Protein AF-A0AAV9X6D1-F1 (afdb_monomer)

Mean predicted aligned error: 13.92 Å

Secondary structure (DSSP, 8-state):
----------GGGGS-HHHHHHHHHHHHHHSS---SSHHHHHHHHHHH-GGGHHHHHHHHHTT-GGG-TT--S----SEEEEEEEEEEEP-SS-TTTSPPEEEEEEEEEE-SHHHHHHHHH---TTTEEEEEEEEEE-SS--HHHHHHHHHHTT--HHHHHHHHHSS--S---TT-HHHHHHHHHS-S--GGGTTTSPEEEEE--SSSPPEEEEEE---STTS-EEEEEEEE-------HHHHHHHHHS-SS---HHHHTSSPPPSSHHHHHHHHHHT--HHHHHHHHH-THHHHHHHHHHHHHHHHHHHHHHHHHHHHHHHS-SS-S--GGGT-GGG-HHHHHHHHHHHHHHHHHHHHHHHSTTSS-TTSTTHHHHHHHHHHHHHHHHHHHHHHHHHHHHHHHHHHHHHHHHHHHHHHHHHHHHHHHHHHHHHHHHHHHHHHHHHHHHS--GGGGSTTS--HHHHHHHHHHHHHHHHHHHHHHHHHHHHHHHHHHHHHHHHHHSS-S---------GGGTGGGSS----

Organism: NCBI:txid2528407

pLDDT: mean 72.95, std 16.97, range [26.52, 96.19]

Sequence (530 aa):
MQRFLGTERPVKDKYPDSVVNSCAAFDNLADDSPYKSYDEYLCTANKVFPDVEWVRLKIQRFDRPDTHPALTKPFHKYAEVYCIDIEQTDPATDPASQPPQYVTAALPPVTSPKQVERLLQDVDLPATKMRVIIFHHARYFDHELLTNIVHFYDVNPRFIRDHFSQSSKESFPRKDPLLGTFYEKYPKYLPSESSFSPIQLKIPHPKTTPKRTTLIIPNTKLGLKTVLVFVWQVEEQFHMSTINRDLMYPTQRVPRDRMASIKQPQNIMETCLFRLASLTSDELEACISHPILIAHSFIRNYFLKMSNTIDQLDTDVDMYGVMTTNDKNDTWSRSRDRLPFLAFQALNSALSSSVQSIRDHFSAPWVDCNGPHTDVVNFAVEQITKDAQRVQDMMAEVRTKISEFSTYKASQESIREARKSVAQAEGVTHLTRLALVYIPLTYATSLFGINIKEWQDDNVPSGKWFLLASVLCTLFTIGVAVGMVKYRQLKGLTMGFTAWVALAGISLTFNPFKGSDWKKYWHKLRGKRF

Foldseek 3Di:
DPPPDDDDDPLVVPDDPVVVVLVVVLCVLVVDPPDPFVLSSLVVNCVVPVLSVVLSCVLPVVVCPPPCPVPPDPPQPFKKKWKKFWFFDDPPPDPVPDDTFTAIDTDDIDRDLVVLLCVLVPDPLVGGQEMEMEIEGELDDDSSNVRSVCVSLVPDSVQVCVQNVQQPPDDPPPPPPVVVVSVVPDDDDDLSCLQQAWQWAWAPDLPHGTWIWTWGFRDDPSPHGYIYIYTYDHDDFPPVVLLVVCVVVVPDDDPPVVPPPDDRDRDPVSVLSVVLNRDGRVLSVLCSQFVCSSVLSVLLSSLVVLLVLLVVLLVVLVVVLPPPPDDDPPVVVVDPSPPSVVVLVSSVVSLVVNVSSLVSCVPPDRQPCPIPPVVVVVVSSVVSVVSSVVSVVSSVVSVVSVVVSVVVVVVVVVVVVVVVVVVVVVVVVVVVVVCLLVVLVVVLVVVVVDPDVVQPDPPDPPCVVVVVVSVVVSVVSVVVVVVVVVVVVVVVVVVVVVVVCVVVDDDDDDDDDDDDDPVVPPVPPPDDDD

Structure (mmCIF, N/CA/C/O backbone):
data_AF-A0AAV9X6D1-F1
#
_entry.id   AF-A0AAV9X6D1-F1
#
loop_
_atom_site.group_PDB
_atom_site.id
_atom_site.type_symbol
_atom_site.label_atom_id
_atom_site.label_alt_id
_atom_site.label_comp_id
_atom_site.label_asym_id
_atom_site.label_entity_id
_atom_site.label_seq_id
_atom_site.pdbx_PDB_ins_code
_atom_site.Cartn_x
_atom_site.Cartn_y
_atom_site.Cartn_z
_atom_site.occupancy
_atom_site.B_iso_or_equiv
_atom_site.auth_seq_id
_atom_site.auth_comp_id
_atom_site.auth_asym_id
_atom_site.auth_atom_id
_atom_site.pdbx_PDB_model_num
ATOM 1 N N . MET A 1 1 ? -4.866 29.976 7.800 1.00 38.50 1 MET A N 1
ATOM 2 C CA . MET A 1 1 ? -5.665 28.739 7.938 1.00 38.50 1 MET A CA 1
ATOM 3 C C . MET A 1 1 ? -6.954 29.074 8.704 1.00 38.50 1 MET A C 1
ATOM 5 O O . MET A 1 1 ? -7.119 28.647 9.830 1.00 38.50 1 MET A O 1
ATOM 9 N N . GLN A 1 2 ? -7.810 29.954 8.151 1.00 26.52 2 GLN A N 1
ATOM 10 C CA . GLN A 1 2 ? -8.915 30.589 8.909 1.00 26.52 2 GLN A CA 1
ATOM 11 C C . GLN A 1 2 ? -10.135 30.980 8.035 1.00 26.52 2 GLN A C 1
ATOM 13 O O . GLN A 1 2 ? -10.828 31.954 8.301 1.00 26.52 2 GLN A O 1
ATOM 18 N N . ARG A 1 3 ? -10.408 30.237 6.954 1.00 30.00 3 ARG A N 1
ATOM 19 C CA . ARG A 1 3 ? -11.594 30.437 6.094 1.00 30.00 3 ARG A CA 1
ATOM 20 C C . ARG A 1 3 ? -12.205 29.093 5.695 1.00 30.00 3 ARG A C 1
ATOM 22 O O . ARG A 1 3 ? -12.078 28.688 4.552 1.00 30.00 3 ARG A O 1
ATOM 29 N N . PHE A 1 4 ? -12.831 28.400 6.639 1.00 35.78 4 PHE A N 1
ATOM 30 C CA . PHE A 1 4 ? -13.756 27.291 6.365 1.00 35.78 4 PHE A CA 1
ATOM 31 C C . PHE A 1 4 ? -14.733 27.157 7.543 1.00 35.78 4 PHE A C 1
ATOM 33 O O . PHE A 1 4 ? -14.691 26.201 8.300 1.00 35.78 4 PHE A O 1
ATOM 40 N N . LEU A 1 5 ? -15.594 28.157 7.726 1.00 37.03 5 LEU A N 1
ATOM 41 C CA . LEU A 1 5 ? -16.804 28.038 8.542 1.00 37.03 5 LEU A CA 1
ATOM 42 C C . LEU A 1 5 ? -17.959 28.546 7.680 1.00 37.03 5 LEU A C 1
ATOM 44 O O . LEU A 1 5 ? -18.341 29.711 7.728 1.00 37.03 5 LEU A O 1
ATOM 48 N N . GLY A 1 6 ? -18.406 27.676 6.776 1.00 35.03 6 GLY A N 1
ATOM 49 C CA . GLY A 1 6 ? -19.648 27.835 6.033 1.00 35.03 6 GLY A CA 1
ATOM 50 C C . GLY A 1 6 ? -20.728 27.022 6.732 1.00 35.03 6 GLY A C 1
ATOM 51 O O . GLY A 1 6 ? -20.484 25.879 7.105 1.00 35.03 6 GLY A O 1
ATOM 52 N N . THR A 1 7 ? -21.890 27.639 6.911 1.00 37.00 7 THR A N 1
ATOM 53 C CA . THR A 1 7 ? -23.119 27.057 7.453 1.00 37.00 7 THR A CA 1
ATOM 54 C C . THR A 1 7 ? -23.380 25.650 6.906 1.00 37.00 7 THR A C 1
ATOM 56 O O . THR A 1 7 ? -23.425 25.436 5.691 1.00 37.00 7 THR A O 1
ATOM 59 N N . GLU A 1 8 ? -23.523 24.676 7.806 1.00 36.03 8 GLU A N 1
ATOM 60 C CA . GLU A 1 8 ? -23.809 23.285 7.460 1.00 36.03 8 GLU A CA 1
ATOM 61 C C . GLU A 1 8 ? -25.164 23.193 6.746 1.00 36.03 8 GLU A C 1
ATOM 63 O O . GLU A 1 8 ? -26.224 23.369 7.342 1.00 36.03 8 GLU A O 1
ATOM 68 N N . ARG A 1 9 ? -25.135 22.937 5.434 1.00 36.22 9 ARG A N 1
ATOM 69 C CA . ARG A 1 9 ? -26.311 22.433 4.716 1.00 36.22 9 ARG A CA 1
ATOM 70 C C . ARG A 1 9 ? -26.563 20.981 5.135 1.00 36.22 9 ARG A C 1
ATOM 72 O O . ARG A 1 9 ? -25.584 20.259 5.350 1.00 36.22 9 ARG A O 1
ATOM 79 N N . PRO A 1 10 ? -27.830 20.538 5.211 1.00 46.56 10 PRO A N 1
ATOM 80 C CA . PRO A 1 10 ? -28.167 19.170 5.581 1.00 46.56 10 PRO A CA 1
ATOM 81 C C . PRO A 1 10 ? -27.436 18.164 4.684 1.00 46.56 10 PRO A C 1
ATOM 83 O O . PRO A 1 10 ? -27.362 18.321 3.466 1.00 46.56 10 PRO A O 1
ATOM 86 N N . VAL A 1 11 ? -26.907 17.117 5.321 1.00 49.41 11 VAL A N 1
ATOM 87 C CA . VAL A 1 11 ? -26.094 16.031 4.744 1.00 49.41 11 VAL A CA 1
ATOM 88 C C . VAL A 1 11 ? -26.692 15.470 3.441 1.00 49.41 11 VAL A C 1
ATOM 90 O O . VAL A 1 11 ? -25.937 15.114 2.543 1.00 49.41 11 VAL A O 1
ATOM 93 N N . LYS A 1 12 ? -28.025 15.485 3.282 1.00 45.72 12 LYS A N 1
ATOM 94 C CA . LYS A 1 12 ? -28.746 15.005 2.088 1.00 45.72 12 LYS A CA 1
ATOM 95 C C . LYS A 1 12 ? -28.329 15.654 0.762 1.00 45.72 12 LYS A C 1
ATOM 97 O O . LYS A 1 12 ? -28.342 14.962 -0.245 1.00 45.72 12 LYS A O 1
ATOM 102 N N . ASP A 1 13 ? -27.896 16.914 0.743 1.00 43.03 13 ASP A N 1
ATOM 103 C CA . ASP A 1 13 ? -27.598 17.608 -0.524 1.00 43.03 13 ASP A CA 1
ATOM 104 C C . ASP A 1 13 ? -26.191 17.309 -1.084 1.00 43.03 13 ASP A C 1
ATOM 106 O O . ASP A 1 13 ? -25.845 17.761 -2.177 1.00 43.03 13 ASP A O 1
ATOM 110 N N . LYS A 1 14 ? -25.338 16.592 -0.336 1.00 44.75 14 LYS A N 1
ATOM 111 C CA . LYS A 1 14 ? -23.933 16.336 -0.715 1.00 44.75 14 LYS A CA 1
ATOM 112 C C . LYS A 1 14 ? -23.693 14.986 -1.388 1.00 44.75 14 LYS A C 1
ATOM 114 O O . LYS A 1 14 ? -22.598 14.772 -1.910 1.00 44.75 14 LYS A O 1
ATOM 119 N N . TYR A 1 15 ? -24.677 14.093 -1.386 1.00 44.56 15 TYR A N 1
ATOM 120 C CA . TYR A 1 15 ? -24.498 12.703 -1.798 1.00 44.56 15 TYR A CA 1
ATOM 121 C C . TYR A 1 15 ? -25.452 12.344 -2.940 1.00 44.56 15 TYR A C 1
ATOM 123 O O . TYR A 1 15 ? -26.607 12.759 -2.908 1.00 44.56 15 TYR A O 1
ATOM 131 N N . PRO A 1 16 ? -25.012 11.569 -3.949 1.00 50.91 16 PRO A N 1
ATOM 132 C CA . PRO A 1 16 ? -25.928 11.007 -4.935 1.00 50.91 16 PRO A CA 1
ATOM 133 C C . PRO A 1 16 ? -26.986 10.146 -4.234 1.00 50.91 16 PRO A C 1
ATOM 135 O O . PRO A 1 16 ? -26.634 9.349 -3.361 1.00 50.91 16 PRO A O 1
ATOM 138 N N . ASP A 1 17 ? -28.253 10.237 -4.651 1.00 50.47 17 ASP A N 1
ATOM 139 C CA . ASP A 1 17 ? -29.360 9.474 -4.049 1.00 50.47 17 ASP A CA 1
ATOM 140 C C . ASP A 1 17 ? -29.071 7.966 -3.989 1.00 50.47 17 ASP A C 1
ATOM 142 O O . ASP A 1 17 ? -29.439 7.291 -3.034 1.00 50.47 17 ASP A O 1
ATOM 146 N N . SER A 1 18 ? -28.331 7.426 -4.963 1.00 46.72 18 SER A N 1
ATOM 147 C CA . SER A 1 18 ? -27.917 6.019 -4.982 1.00 46.72 18 SER A CA 1
ATOM 148 C C . SER A 1 18 ? -27.064 5.606 -3.777 1.00 46.72 18 SER A C 1
ATOM 150 O O . SER A 1 18 ? -27.146 4.461 -3.346 1.00 46.72 18 SER A O 1
ATOM 152 N N . VAL A 1 19 ? -26.250 6.520 -3.240 1.00 50.75 19 VAL A N 1
ATOM 153 C CA . VAL A 1 19 ? -25.364 6.272 -2.093 1.00 50.75 19 VAL A CA 1
ATOM 154 C C . VAL A 1 19 ? -26.160 6.307 -0.799 1.00 50.75 19 VAL A C 1
ATOM 156 O O . VAL A 1 19 ? -26.110 5.348 -0.031 1.00 50.75 19 VAL A O 1
ATOM 159 N N . VAL A 1 20 ? -26.954 7.366 -0.608 1.00 56.03 20 VAL A N 1
ATOM 160 C CA . VAL A 1 20 ? -27.841 7.520 0.555 1.00 56.03 20 VAL A CA 1
ATOM 161 C C . VAL A 1 20 ? -28.801 6.335 0.641 1.00 56.03 20 VAL A C 1
ATOM 163 O O . VAL A 1 20 ? -28.968 5.759 1.710 1.00 56.03 20 VAL A O 1
ATOM 166 N N . ASN A 1 21 ? -29.340 5.897 -0.500 1.00 59.53 21 ASN A N 1
ATOM 167 C CA . ASN A 1 21 ? -30.206 4.726 -0.576 1.00 59.53 21 ASN A CA 1
ATOM 168 C C . ASN A 1 21 ? -29.457 3.412 -0.316 1.00 59.53 21 ASN A C 1
ATOM 170 O O . ASN A 1 21 ? -30.069 2.476 0.182 1.00 59.53 21 ASN A O 1
ATOM 174 N N . SER A 1 22 ? -28.158 3.316 -0.626 1.00 54.53 22 SER A N 1
ATOM 175 C CA . SER A 1 22 ? -27.379 2.096 -0.374 1.00 54.53 22 SER A CA 1
ATOM 176 C C . SER A 1 22 ? -26.994 1.923 1.094 1.00 54.53 22 SER A C 1
ATOM 178 O O . SER A 1 22 ? -27.166 0.830 1.624 1.00 54.53 22 SER A O 1
ATOM 180 N N . CYS A 1 23 ? -26.544 2.990 1.765 1.00 57.06 23 CYS A N 1
ATOM 181 C CA . CYS A 1 23 ? -26.286 2.968 3.204 1.00 57.06 23 CYS A CA 1
ATOM 182 C C . CYS A 1 23 ? -27.591 2.757 3.966 1.00 57.06 23 CYS A C 1
ATOM 184 O O . CYS A 1 23 ? -27.677 1.803 4.721 1.00 57.06 23 CYS A O 1
ATOM 186 N N . ALA A 1 24 ? -28.644 3.518 3.645 1.00 62.75 24 ALA A N 1
ATOM 187 C CA . ALA A 1 24 ? -29.953 3.319 4.260 1.00 62.75 24 ALA A CA 1
ATOM 188 C C . ALA A 1 24 ? -30.511 1.908 4.008 1.00 62.75 24 ALA A C 1
ATOM 190 O O . ALA A 1 24 ? -31.162 1.348 4.877 1.00 62.75 24 ALA A O 1
ATOM 191 N N . ALA A 1 25 ? -30.259 1.297 2.843 1.00 63.97 25 ALA A N 1
ATOM 192 C CA . ALA A 1 25 ? -30.652 -0.089 2.598 1.00 63.97 25 ALA A CA 1
ATOM 193 C C . ALA A 1 25 ? -29.859 -1.086 3.455 1.00 63.97 25 ALA A C 1
ATOM 195 O O . ALA A 1 25 ? -30.455 -2.047 3.926 1.00 63.97 25 ALA A O 1
ATOM 196 N N . PHE A 1 26 ? -28.556 -0.873 3.672 1.00 64.94 26 PHE A N 1
ATOM 197 C CA . PHE A 1 26 ? -27.761 -1.693 4.594 1.00 64.94 26 PHE A CA 1
ATOM 198 C C . PHE A 1 26 ? -28.150 -1.471 6.060 1.00 64.94 26 PHE A C 1
ATOM 200 O O . PHE A 1 26 ? -28.237 -2.449 6.791 1.00 64.94 26 PHE A O 1
ATOM 207 N N . ASP A 1 27 ? -28.451 -0.238 6.459 1.00 65.44 27 ASP A N 1
ATOM 208 C CA . ASP A 1 27 ? -28.909 0.097 7.810 1.00 65.44 27 ASP A CA 1
ATOM 209 C C . ASP A 1 27 ? -30.291 -0.525 8.074 1.00 65.44 27 ASP A C 1
ATOM 211 O O . ASP A 1 27 ? -30.479 -1.213 9.069 1.00 65.44 27 ASP A O 1
ATOM 215 N N . ASN A 1 28 ? -31.220 -0.437 7.113 1.00 68.31 28 ASN A N 1
ATOM 216 C CA . ASN A 1 28 ? -32.514 -1.131 7.175 1.00 68.31 28 ASN A CA 1
ATOM 217 C C . ASN A 1 28 ? -32.374 -2.666 7.163 1.00 68.31 28 ASN A C 1
ATOM 219 O O . ASN A 1 28 ? -33.258 -3.368 7.645 1.00 68.31 28 ASN A O 1
ATOM 223 N N . LEU A 1 29 ? -31.298 -3.202 6.573 1.00 61.72 29 LEU A N 1
ATOM 224 C CA . LEU A 1 29 ? -30.957 -4.625 6.661 1.00 61.72 29 LEU A CA 1
ATOM 225 C C . LEU A 1 29 ? -30.335 -4.976 8.024 1.00 61.72 29 LEU A C 1
ATOM 227 O O . LEU A 1 29 ? -30.358 -6.145 8.376 1.00 61.72 29 LEU A O 1
ATOM 231 N N . ALA A 1 30 ? -29.761 -4.024 8.761 1.00 61.03 30 ALA A N 1
ATOM 232 C CA . ALA A 1 30 ? -29.018 -4.261 10.001 1.00 61.03 30 ALA A CA 1
ATOM 233 C C . ALA A 1 30 ? -29.836 -4.000 11.282 1.00 61.03 30 ALA A C 1
ATOM 235 O O . ALA A 1 30 ? -29.592 -4.661 12.297 1.00 61.03 30 ALA A O 1
ATOM 236 N N . ASP A 1 31 ? -30.787 -3.058 11.238 1.00 58.34 31 ASP A N 1
ATOM 237 C CA . ASP A 1 31 ? -31.560 -2.572 12.397 1.00 58.34 31 ASP A CA 1
ATOM 238 C C . ASP A 1 31 ? -32.518 -3.619 12.988 1.00 58.34 31 ASP A C 1
ATOM 240 O O . ASP A 1 31 ? -32.758 -3.635 14.194 1.00 58.34 31 ASP A O 1
ATOM 244 N N . ASP A 1 32 ? -32.977 -4.564 12.172 1.00 56.22 32 ASP A N 1
ATOM 245 C CA . ASP A 1 32 ? -33.586 -5.803 12.629 1.00 56.22 32 ASP A CA 1
ATOM 246 C C . ASP A 1 32 ? -32.605 -6.913 12.263 1.00 56.22 32 ASP A C 1
ATOM 248 O O . ASP A 1 32 ? -32.218 -7.026 11.106 1.00 56.22 32 ASP A O 1
ATOM 252 N N . SER A 1 33 ? -32.187 -7.757 13.204 1.00 51.97 33 SER A N 1
ATOM 253 C CA . SER A 1 33 ? -31.320 -8.908 12.913 1.00 51.97 33 SER A CA 1
ATOM 254 C C . SER A 1 33 ? -32.153 -10.198 12.777 1.00 51.97 33 SER A C 1
ATOM 256 O O . SER A 1 33 ? -32.077 -11.054 13.662 1.00 51.97 33 SER A O 1
ATOM 258 N N . PRO A 1 34 ? -32.961 -10.404 11.711 1.00 63.16 34 PRO A N 1
ATOM 259 C CA . PRO A 1 34 ? -33.673 -11.661 11.502 1.00 63.16 34 PRO A CA 1
ATOM 260 C C . PRO A 1 34 ? -32.755 -12.766 10.958 1.00 63.16 34 PRO A C 1
ATOM 262 O O . PRO A 1 34 ? -33.188 -13.913 10.859 1.00 63.16 34 PRO A O 1
ATOM 265 N N . TYR A 1 35 ? -31.514 -12.445 10.577 1.00 75.25 35 TYR A N 1
ATOM 266 C CA . TYR A 1 35 ? -30.609 -13.403 9.947 1.00 75.25 35 TYR A CA 1
ATOM 267 C C . TYR A 1 35 ? -29.938 -14.295 10.986 1.00 75.25 35 TYR A C 1
ATOM 269 O O . TYR A 1 35 ? -29.324 -13.819 11.938 1.00 75.25 35 TYR A O 1
ATOM 277 N N . LYS A 1 36 ? -30.003 -15.608 10.761 1.00 83.19 36 LYS A N 1
ATOM 278 C CA . LYS A 1 36 ? -29.388 -16.624 11.627 1.00 83.19 36 LYS A CA 1
ATOM 279 C C . LYS A 1 36 ? -27.888 -16.774 11.393 1.00 83.19 36 LYS A C 1
ATOM 281 O O . LYS A 1 36 ? -27.210 -17.413 12.190 1.00 83.19 36 LYS A O 1
ATOM 286 N N . SER A 1 37 ? -27.382 -16.269 10.268 1.00 85.50 37 SER A N 1
ATOM 287 C CA . SER A 1 37 ? -25.974 -16.375 9.888 1.00 85.50 37 SER A CA 1
ATOM 288 C C . SER A 1 37 ? -25.557 -15.250 8.945 1.00 85.50 37 SER A C 1
ATOM 290 O O . SER A 1 37 ? -26.384 -14.671 8.236 1.00 85.50 37 SER A O 1
ATOM 292 N N . TYR A 1 38 ? -24.252 -14.982 8.872 1.00 83.88 38 TYR A N 1
ATOM 293 C CA . TYR A 1 38 ? -23.720 -14.033 7.895 1.00 83.88 38 TYR A CA 1
ATOM 294 C C . TYR A 1 38 ? -23.935 -14.488 6.446 1.00 83.88 38 TYR A C 1
ATOM 296 O O . TYR A 1 38 ? -24.104 -13.648 5.573 1.00 83.88 38 TYR A O 1
ATOM 304 N N . ASP A 1 39 ? -23.970 -15.796 6.166 1.00 85.50 39 ASP A N 1
ATOM 305 C CA . ASP A 1 39 ? -24.260 -16.295 4.813 1.00 85.50 39 ASP A CA 1
ATOM 306 C C . ASP A 1 39 ? -25.686 -15.926 4.374 1.00 85.50 39 ASP A C 1
ATOM 308 O O . ASP A 1 39 ? -25.904 -15.508 3.236 1.00 85.50 39 ASP A O 1
ATOM 312 N N . GLU A 1 40 ? -26.649 -15.973 5.298 1.00 86.94 40 GLU A N 1
ATOM 313 C CA . GLU A 1 40 ? -28.022 -15.523 5.053 1.00 86.94 40 GLU A CA 1
ATOM 314 C C . GLU A 1 40 ? -28.087 -14.008 4.807 1.00 86.94 40 GLU A C 1
ATOM 316 O O . GLU A 1 40 ? -28.757 -13.551 3.870 1.00 86.94 40 GLU A O 1
ATOM 321 N N . TYR A 1 41 ? -27.331 -13.234 5.591 1.00 84.62 41 TYR A N 1
ATOM 322 C CA . TYR A 1 41 ? -27.163 -11.801 5.364 1.00 84.62 41 TYR A CA 1
ATOM 323 C C . TYR A 1 41 ? -26.556 -11.528 3.981 1.00 84.62 41 TYR A C 1
ATOM 325 O O . TYR A 1 41 ? -27.109 -10.739 3.220 1.00 84.62 41 TYR A O 1
ATOM 333 N N . LEU A 1 42 ? -25.487 -12.229 3.590 1.00 85.44 42 LEU A N 1
ATOM 334 C CA . LEU A 1 42 ? -24.866 -12.094 2.270 1.00 85.44 42 LEU A CA 1
ATOM 335 C C . LEU A 1 42 ? -25.831 -12.471 1.145 1.00 85.44 42 LEU A C 1
ATOM 337 O O . LEU A 1 42 ? -25.866 -11.787 0.125 1.00 85.44 42 LEU A O 1
ATOM 341 N N . CYS A 1 43 ? -26.634 -13.524 1.314 1.00 87.19 43 CYS A N 1
ATOM 342 C CA . CYS A 1 43 ? -27.662 -13.912 0.348 1.00 87.19 43 CYS A CA 1
ATOM 343 C C . CYS A 1 43 ? -28.724 -12.822 0.175 1.00 87.19 43 CYS A C 1
ATOM 345 O O . CYS A 1 43 ? -29.198 -12.594 -0.939 1.00 87.19 43 CYS A O 1
ATOM 347 N N . THR A 1 44 ? -29.091 -12.140 1.258 1.00 84.69 44 THR A N 1
ATOM 348 C CA . THR A 1 44 ? -30.075 -11.054 1.227 1.00 84.69 44 THR A CA 1
ATOM 349 C C . THR A 1 44 ? -29.471 -9.778 0.651 1.00 84.69 44 THR A C 1
ATOM 351 O O . THR A 1 44 ? -30.027 -9.214 -0.291 1.00 84.69 44 THR A O 1
ATOM 354 N N . ALA A 1 45 ? -28.286 -9.388 1.121 1.00 81.56 45 ALA A N 1
ATOM 355 C CA . ALA A 1 45 ? -27.518 -8.265 0.603 1.00 81.56 45 ALA A CA 1
ATOM 356 C C . ALA A 1 45 ? -27.247 -8.421 -0.896 1.00 81.56 45 ALA A C 1
ATOM 358 O O . ALA A 1 45 ? -27.386 -7.455 -1.632 1.00 81.56 45 ALA A O 1
ATOM 359 N N . ASN A 1 46 ? -26.954 -9.630 -1.381 1.00 84.50 46 ASN A N 1
ATOM 360 C CA . ASN A 1 46 ? -26.712 -9.897 -2.798 1.00 84.50 46 ASN A CA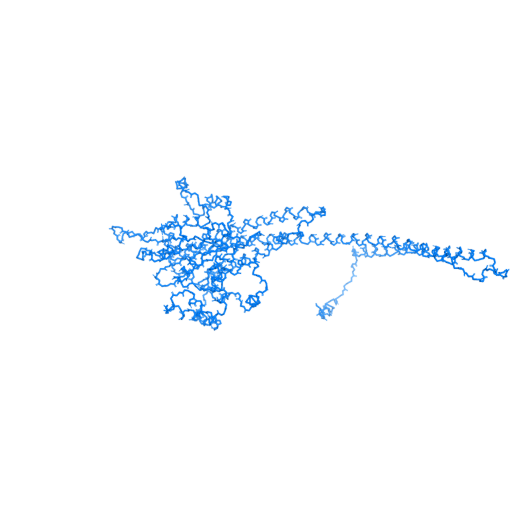 1
ATOM 361 C C . ASN A 1 46 ? -27.922 -9.606 -3.704 1.00 84.50 46 ASN A C 1
ATOM 363 O O . ASN A 1 46 ? -27.751 -9.216 -4.858 1.00 84.50 46 ASN A O 1
ATOM 367 N N . LYS A 1 47 ? -29.152 -9.749 -3.189 1.00 82.94 47 LYS A N 1
ATOM 368 C CA . LYS A 1 47 ? -30.368 -9.386 -3.942 1.00 82.94 47 LYS A CA 1
ATOM 369 C C . LYS A 1 47 ? -30.430 -7.884 -4.229 1.00 82.94 47 LYS A C 1
ATOM 371 O O . LYS A 1 47 ? -31.017 -7.484 -5.229 1.00 82.94 47 LYS A O 1
ATOM 376 N N . VAL A 1 48 ? -29.829 -7.074 -3.358 1.00 77.88 48 VAL A N 1
ATOM 377 C CA . VAL A 1 48 ? -29.778 -5.608 -3.460 1.00 77.88 48 VAL A CA 1
ATOM 378 C C . VAL A 1 48 ? -28.474 -5.147 -4.124 1.00 77.88 48 VAL A C 1
ATOM 380 O O . VAL A 1 48 ? -28.465 -4.222 -4.935 1.00 77.88 48 VAL A O 1
ATOM 383 N N . PHE A 1 49 ? -27.374 -5.828 -3.815 1.00 79.25 49 PHE A N 1
ATOM 384 C CA . PHE A 1 49 ? -26.002 -5.472 -4.147 1.00 79.25 49 PHE A CA 1
ATOM 385 C C . PHE A 1 49 ? -25.291 -6.667 -4.794 1.00 79.25 49 PHE A C 1
ATOM 387 O O . PHE A 1 49 ? -24.608 -7.434 -4.111 1.00 79.25 49 PHE A O 1
ATOM 394 N N . PRO A 1 50 ? -25.396 -6.827 -6.125 1.00 78.94 50 PRO A N 1
ATOM 395 C CA . PRO A 1 50 ? -24.797 -7.959 -6.835 1.00 78.94 50 PRO A CA 1
ATOM 396 C C . PRO A 1 50 ? -23.272 -8.047 -6.682 1.00 78.94 50 PRO A C 1
ATOM 398 O O . PRO A 1 50 ? -22.670 -9.091 -6.916 1.00 78.94 50 PRO A O 1
ATOM 401 N N . ASP A 1 51 ? -22.615 -6.945 -6.309 1.00 75.50 51 ASP A N 1
ATOM 402 C CA . ASP A 1 51 ? -21.179 -6.885 -6.046 1.00 75.50 51 ASP A CA 1
ATOM 403 C C . ASP A 1 51 ? -20.756 -7.602 -4.748 1.00 75.50 51 ASP A C 1
ATOM 405 O O . ASP A 1 51 ? -19.563 -7.854 -4.552 1.00 75.50 51 ASP A O 1
ATOM 409 N N . VAL A 1 52 ? -21.720 -7.973 -3.894 1.00 82.00 52 VAL A N 1
ATOM 410 C CA . VAL A 1 52 ? -21.530 -8.793 -2.685 1.00 82.00 52 VAL A CA 1
ATOM 411 C C . VAL A 1 52 ? -21.429 -10.285 -3.016 1.00 82.00 52 VAL A C 1
ATOM 413 O O . VAL A 1 52 ? -20.796 -11.029 -2.264 1.00 82.00 52 VAL A O 1
ATOM 416 N N . GLU A 1 53 ? -21.934 -10.726 -4.175 1.00 84.62 53 GLU A N 1
ATOM 417 C CA . GLU A 1 53 ? -21.830 -12.120 -4.631 1.00 84.62 53 GLU A CA 1
ATOM 418 C C . GLU A 1 53 ? -20.390 -12.633 -4.598 1.00 84.62 53 GLU A C 1
ATOM 420 O O . GLU A 1 53 ? -20.127 -13.768 -4.211 1.00 84.62 53 GLU A O 1
ATOM 425 N N . TRP A 1 54 ? -19.430 -11.778 -4.954 1.00 81.94 54 TRP A N 1
ATOM 426 C CA . TRP A 1 54 ? -18.017 -12.134 -4.910 1.00 81.94 54 TRP A CA 1
ATOM 427 C C . TRP A 1 54 ? -17.556 -12.508 -3.498 1.00 81.94 54 TRP A C 1
ATOM 429 O O . TRP A 1 54 ? -16.786 -13.452 -3.338 1.00 81.94 54 TRP A O 1
ATOM 439 N N . VAL A 1 55 ? -18.022 -11.784 -2.475 1.00 82.25 55 VAL A N 1
ATOM 440 C CA . VAL A 1 55 ? -17.672 -12.039 -1.069 1.00 82.25 55 VAL A CA 1
ATOM 441 C C . VAL A 1 55 ? -18.269 -13.363 -0.635 1.00 82.25 55 VAL A C 1
ATOM 443 O O . VAL A 1 55 ? -17.551 -14.193 -0.086 1.00 82.25 55 VAL A O 1
ATOM 446 N N . ARG A 1 56 ? -19.542 -13.591 -0.973 1.00 86.75 56 ARG A N 1
ATOM 447 C CA . ARG A 1 56 ? -20.248 -14.846 -0.710 1.00 86.75 56 ARG A CA 1
ATOM 448 C C . ARG A 1 56 ? -19.536 -16.035 -1.347 1.00 86.75 56 ARG A C 1
ATOM 450 O O . ARG A 1 56 ? -19.146 -16.961 -0.648 1.00 86.75 56 ARG A O 1
ATOM 457 N N . LEU A 1 57 ? -19.268 -15.973 -2.652 1.00 83.50 57 LEU A N 1
ATOM 458 C CA . LEU A 1 57 ? -18.548 -17.025 -3.372 1.00 83.50 57 LEU A CA 1
ATOM 459 C C . LEU A 1 57 ? -17.143 -17.238 -2.817 1.00 83.50 57 LEU A C 1
ATOM 461 O O . LEU A 1 57 ? -16.677 -18.373 -2.752 1.00 83.50 57 LEU A O 1
ATOM 465 N N . LYS A 1 58 ? -16.450 -16.164 -2.425 1.00 78.44 58 LYS A N 1
ATOM 466 C CA . LYS A 1 58 ? -15.122 -16.287 -1.834 1.00 78.44 58 LYS A CA 1
ATOM 467 C C . LYS A 1 58 ? -15.190 -16.950 -0.470 1.00 78.44 58 LYS A C 1
ATOM 469 O O . LYS A 1 58 ? -14.354 -17.800 -0.227 1.00 78.44 58 LYS A O 1
ATOM 474 N N . ILE A 1 59 ? -16.167 -16.625 0.371 1.00 79.88 59 ILE A N 1
ATOM 475 C CA . ILE A 1 59 ? -16.341 -17.290 1.664 1.00 79.88 59 ILE A CA 1
ATOM 476 C C . ILE A 1 59 ? -16.675 -18.778 1.461 1.00 79.88 59 ILE A C 1
ATOM 478 O O . ILE A 1 59 ? -15.992 -19.625 2.017 1.00 79.88 59 ILE A O 1
ATOM 482 N N . GLN A 1 60 ? -17.601 -19.103 0.554 1.00 80.31 60 GLN A N 1
ATOM 483 C CA . GLN A 1 60 ? -18.055 -20.479 0.304 1.00 80.31 60 GLN A CA 1
ATOM 484 C C . GLN A 1 60 ? -17.024 -21.384 -0.401 1.00 80.31 60 GLN A C 1
ATOM 486 O O . GLN A 1 60 ? -17.042 -22.604 -0.242 1.00 80.31 60 GLN A O 1
ATOM 491 N N . ARG A 1 61 ? -16.135 -20.839 -1.247 1.00 73.44 61 ARG A N 1
ATOM 492 C CA . ARG A 1 61 ? -15.220 -21.660 -2.073 1.00 73.44 61 ARG A CA 1
ATOM 493 C C . ARG A 1 61 ? -14.105 -22.324 -1.266 1.00 73.44 61 ARG A C 1
ATOM 495 O O . ARG A 1 61 ? -13.584 -23.349 -1.700 1.00 73.44 61 ARG A O 1
ATOM 502 N N . PHE A 1 62 ? -13.725 -21.746 -0.136 1.00 65.69 62 PHE A N 1
ATOM 503 C CA . PHE A 1 62 ? -12.650 -22.268 0.704 1.00 65.69 62 PHE A CA 1
ATOM 504 C C . PHE A 1 62 ? -13.116 -23.334 1.708 1.00 65.69 62 PHE A C 1
ATOM 506 O O . PHE A 1 62 ? -12.268 -24.041 2.242 1.00 65.69 62 PHE A O 1
ATOM 513 N N . ASP A 1 63 ? -14.427 -23.551 1.865 1.00 59.78 63 ASP A N 1
ATOM 514 C CA . ASP A 1 63 ? -14.996 -24.630 2.695 1.00 59.78 63 ASP A CA 1
ATOM 515 C C . ASP A 1 63 ? -14.798 -26.039 2.107 1.00 59.78 63 ASP A C 1
ATOM 517 O O . ASP A 1 63 ? -15.248 -27.029 2.680 1.00 59.78 63 ASP A O 1
ATOM 521 N N . ARG A 1 64 ? -14.139 -26.170 0.946 1.00 63.72 64 ARG A N 1
ATOM 522 C CA . ARG A 1 64 ? -13.875 -27.466 0.303 1.00 63.72 64 ARG A CA 1
ATOM 523 C C . ARG A 1 64 ? -12.419 -27.900 0.502 1.00 63.72 64 ARG A C 1
ATOM 525 O O . ARG A 1 64 ? -11.610 -27.673 -0.411 1.00 63.72 64 ARG A O 1
ATOM 532 N N . PRO A 1 65 ? -12.080 -28.567 1.628 1.00 58.06 65 PRO A N 1
ATOM 533 C CA . PRO A 1 65 ? -10.726 -29.065 1.896 1.00 58.06 65 PRO A CA 1
ATOM 534 C C . PRO A 1 65 ? -10.199 -29.977 0.775 1.00 58.06 65 PRO A C 1
ATOM 536 O O . PRO A 1 65 ? -9.003 -29.998 0.490 1.00 58.06 65 PRO A O 1
ATOM 539 N N . ASP A 1 66 ? -11.099 -30.648 0.057 1.00 60.34 66 ASP A N 1
ATOM 540 C CA . ASP A 1 66 ? -10.770 -31.660 -0.951 1.00 60.34 66 ASP A CA 1
ATOM 541 C C . ASP A 1 66 ? -10.224 -31.082 -2.268 1.00 60.34 66 ASP A C 1
ATOM 543 O O . ASP A 1 66 ? -9.673 -31.805 -3.098 1.00 60.34 66 ASP A O 1
ATOM 547 N N . THR A 1 67 ? -10.378 -29.774 -2.503 1.00 61.56 67 THR A N 1
ATOM 548 C CA . THR A 1 67 ? -10.056 -29.170 -3.811 1.00 61.56 67 THR A CA 1
ATOM 549 C C . THR A 1 67 ? -8.587 -28.783 -3.989 1.00 61.56 67 THR A C 1
ATOM 551 O O . THR A 1 67 ? -8.167 -28.492 -5.111 1.00 61.56 67 THR A O 1
ATOM 554 N N . HIS A 1 68 ? -7.775 -28.842 -2.929 1.00 60.03 68 HIS A N 1
ATOM 555 C CA . HIS A 1 68 ? -6.344 -28.540 -2.992 1.00 60.03 68 HIS A CA 1
ATOM 556 C C . HIS A 1 68 ? -5.478 -29.700 -2.464 1.00 60.03 68 HIS A C 1
ATOM 558 O O . HIS A 1 68 ? -4.871 -29.593 -1.399 1.00 60.03 68 HIS A O 1
ATOM 564 N N . PRO A 1 69 ? -5.319 -30.789 -3.246 1.00 58.66 69 PRO A N 1
ATOM 565 C CA . PRO A 1 69 ? -4.511 -31.958 -2.868 1.00 58.66 69 PRO A CA 1
ATOM 566 C C . PRO A 1 69 ? -3.014 -31.658 -2.657 1.00 58.66 69 PRO A C 1
ATOM 568 O O . PRO A 1 69 ? -2.282 -32.493 -2.137 1.00 58.66 69 PRO A O 1
ATOM 571 N N . ALA A 1 70 ? -2.542 -30.460 -3.022 1.00 57.81 70 ALA A N 1
ATOM 572 C CA . ALA A 1 70 ? -1.177 -30.000 -2.760 1.00 57.81 70 ALA A CA 1
ATOM 573 C C . ALA A 1 70 ? -0.958 -29.464 -1.326 1.00 57.81 70 ALA A C 1
ATOM 575 O O . ALA A 1 70 ? 0.174 -29.132 -0.974 1.00 57.81 70 ALA A O 1
ATOM 576 N N . LEU A 1 71 ? -2.009 -29.364 -0.499 1.00 55.44 71 LEU A N 1
ATOM 577 C CA . LEU A 1 71 ? -1.945 -28.785 0.847 1.00 55.44 71 LEU A CA 1
ATOM 578 C C . LEU A 1 71 ? -1.848 -29.838 1.974 1.00 55.44 71 LEU A C 1
ATOM 580 O O . LEU A 1 71 ? -2.391 -29.652 3.053 1.00 55.44 71 LEU A O 1
ATOM 584 N N . THR A 1 72 ? -1.136 -30.948 1.764 1.00 56.38 72 THR A N 1
ATOM 585 C CA . THR A 1 72 ? -1.011 -32.054 2.743 1.00 56.38 72 THR A CA 1
ATOM 586 C C . THR A 1 72 ? -0.135 -31.759 3.970 1.00 56.38 72 THR A C 1
ATOM 588 O O . THR A 1 72 ? 0.063 -32.642 4.804 1.00 56.38 72 THR A O 1
ATOM 591 N N . LYS A 1 73 ? 0.397 -30.540 4.132 1.00 58.44 73 LYS A N 1
ATOM 592 C CA . LYS A 1 73 ? 1.065 -30.142 5.381 1.00 58.44 73 LYS A CA 1
ATOM 593 C C . LYS A 1 73 ? 0.024 -29.569 6.351 1.00 58.44 73 LYS A C 1
ATOM 595 O O . LYS A 1 73 ? -0.835 -28.822 5.899 1.00 58.44 73 LYS A O 1
ATOM 600 N N . PRO A 1 74 ? 0.084 -29.880 7.659 1.00 53.91 74 PRO A N 1
ATOM 601 C CA . PRO A 1 74 ? -0.824 -29.319 8.657 1.00 53.91 74 PRO A CA 1
ATOM 602 C C . PRO A 1 74 ? -0.623 -27.803 8.741 1.00 53.91 74 PRO A C 1
ATOM 604 O O . PRO A 1 74 ? 0.268 -27.281 9.410 1.00 53.91 74 PRO A O 1
ATOM 607 N N . PHE A 1 75 ? -1.446 -27.102 7.978 1.00 52.81 75 PHE A N 1
ATOM 608 C CA . PHE A 1 75 ? -1.434 -25.669 7.775 1.00 52.81 75 PHE A CA 1
ATOM 609 C C . PHE A 1 75 ? -2.264 -24.990 8.878 1.00 52.81 75 PHE A C 1
ATOM 611 O O . PHE A 1 75 ? -3.296 -24.389 8.617 1.00 52.81 75 PHE A O 1
ATOM 618 N N . HIS A 1 76 ? -1.836 -25.115 10.138 1.00 48.81 76 HIS A N 1
ATOM 619 C CA . HIS A 1 76 ? -2.606 -24.667 11.313 1.00 48.81 76 HIS A CA 1
ATOM 620 C C . HIS A 1 76 ? -2.298 -23.239 11.813 1.00 48.81 76 HIS A C 1
ATOM 622 O O . HIS A 1 76 ? -2.697 -22.894 12.918 1.00 48.81 76 HIS A O 1
ATOM 628 N N . LYS A 1 77 ? -1.608 -22.382 11.047 1.00 59.91 77 LYS A N 1
ATOM 629 C CA . LYS A 1 77 ? -1.272 -21.008 11.488 1.00 59.91 77 LYS A CA 1
ATOM 630 C C . LYS A 1 77 ? -1.549 -19.944 10.426 1.00 59.91 77 LYS A C 1
ATOM 632 O O . LYS A 1 77 ? -0.642 -19.244 9.995 1.00 59.91 77 LYS A O 1
ATOM 637 N N . TYR A 1 78 ? -2.786 -19.861 9.942 1.00 73.69 78 TYR A N 1
ATOM 638 C CA . TYR A 1 78 ? -3.115 -18.948 8.836 1.00 73.69 78 TYR A CA 1
ATOM 639 C C . TYR A 1 78 ? -3.901 -17.713 9.246 1.00 73.69 78 TYR A C 1
ATOM 641 O O . TYR A 1 78 ? -3.835 -16.710 8.536 1.00 73.69 78 TYR A O 1
ATOM 649 N N . ALA A 1 79 ? -4.599 -17.763 10.376 1.00 85.56 79 ALA A N 1
ATOM 650 C CA . ALA A 1 79 ? -5.287 -16.617 10.934 1.00 85.56 79 ALA A CA 1
ATOM 651 C C . ALA A 1 79 ? -5.202 -16.645 12.463 1.00 85.56 79 ALA A C 1
ATOM 653 O O . ALA A 1 79 ? -5.392 -17.691 13.082 1.00 85.56 79 ALA A O 1
ATOM 654 N N . GLU A 1 80 ? -4.898 -15.495 13.045 1.00 89.44 80 GLU A N 1
ATOM 655 C CA . GLU A 1 80 ? -4.829 -15.270 14.483 1.00 89.44 80 GLU A CA 1
ATOM 656 C C . GLU A 1 80 ? -5.662 -14.033 14.809 1.00 89.44 80 GLU A C 1
ATOM 658 O O . GLU A 1 80 ? -5.582 -13.002 14.132 1.00 89.44 80 GLU A O 1
ATOM 663 N N . VAL A 1 81 ? -6.484 -14.148 15.847 1.00 90.25 81 VAL A N 1
ATOM 664 C CA . VAL A 1 81 ? -7.307 -13.052 16.348 1.00 90.25 81 VAL A CA 1
ATOM 665 C C . VAL A 1 81 ? -6.702 -12.560 17.645 1.00 90.25 81 VAL A C 1
ATOM 667 O O . VAL A 1 81 ? -6.602 -13.312 18.613 1.00 90.25 81 VAL A O 1
ATOM 670 N N . TYR A 1 82 ? -6.299 -11.298 17.663 1.00 90.88 82 TYR A N 1
ATOM 671 C CA . TYR A 1 82 ? -5.823 -10.628 18.865 1.00 90.88 82 TYR A CA 1
ATOM 672 C C . TYR A 1 82 ? -6.921 -9.706 19.381 1.00 90.88 82 TYR A C 1
ATOM 674 O O . TYR A 1 82 ? -7.618 -9.082 18.582 1.00 90.88 82 TYR A O 1
ATOM 682 N N . CYS A 1 83 ? -7.059 -9.599 20.700 1.00 90.81 83 CYS A N 1
ATOM 683 C CA . CYS A 1 83 ? -8.013 -8.698 21.335 1.00 90.81 83 CYS A CA 1
ATOM 684 C C . CYS A 1 83 ? -7.332 -7.928 22.463 1.00 90.81 83 CYS A C 1
ATOM 686 O O . CYS A 1 83 ? -6.591 -8.512 23.258 1.00 90.81 83 CYS A O 1
ATOM 688 N N . ILE A 1 84 ? -7.588 -6.624 22.511 1.00 91.19 84 ILE A N 1
ATOM 689 C CA . ILE A 1 84 ? -7.258 -5.759 23.640 1.00 91.19 84 ILE A CA 1
ATOM 690 C C . ILE A 1 84 ? -8.529 -5.070 24.083 1.00 91.19 84 ILE A C 1
ATOM 692 O O . ILE A 1 84 ? -9.170 -4.388 23.283 1.00 91.19 84 ILE A O 1
ATOM 696 N N . ASP A 1 85 ? -8.803 -5.175 25.371 1.00 92.06 85 ASP A N 1
ATOM 697 C CA . ASP A 1 85 ? -9.807 -4.378 26.047 1.00 92.06 85 ASP A CA 1
ATOM 698 C C . ASP A 1 85 ? -9.129 -3.227 26.787 1.00 92.06 85 ASP A C 1
ATOM 700 O O . ASP A 1 85 ? -8.094 -3.400 27.431 1.00 92.06 85 ASP A O 1
ATOM 704 N N . ILE A 1 86 ? -9.670 -2.021 26.626 1.00 92.62 86 ILE A N 1
ATOM 705 C CA . ILE A 1 86 ? -9.317 -0.857 27.435 1.00 92.62 86 ILE A CA 1
ATOM 706 C C . ILE A 1 86 ? -10.394 -0.752 28.507 1.00 92.62 86 ILE A C 1
ATOM 708 O O . ILE A 1 86 ? -11.533 -0.354 28.234 1.00 92.62 86 ILE A O 1
ATOM 712 N N . GLU A 1 87 ? -10.025 -1.155 29.713 1.00 93.56 87 GLU A N 1
ATOM 713 C CA . GLU A 1 87 ? -10.900 -1.236 30.872 1.00 93.56 87 GLU A CA 1
ATOM 714 C C . GLU A 1 87 ? -10.717 -0.001 31.748 1.00 93.56 87 GLU A C 1
ATOM 716 O O . GLU A 1 87 ? -9.598 0.466 31.962 1.00 93.56 87 GLU A O 1
ATOM 721 N N . GLN A 1 88 ? -11.823 0.531 32.258 1.00 93.00 88 GLN A N 1
ATOM 722 C CA . GLN A 1 88 ? -11.810 1.504 33.338 1.00 93.00 88 GLN A CA 1
ATOM 723 C C . GLN A 1 88 ? -11.737 0.738 34.660 1.00 93.00 88 GLN A C 1
ATOM 725 O O . GLN A 1 88 ? -12.652 -0.017 34.985 1.00 93.00 88 GLN A O 1
ATOM 730 N N . THR A 1 89 ? -10.668 0.930 35.428 1.00 89.12 89 THR A N 1
ATOM 731 C CA . THR A 1 89 ? -10.574 0.364 36.772 1.00 89.12 89 THR A CA 1
ATOM 732 C C . THR A 1 89 ? -11.398 1.204 37.738 1.00 89.12 89 THR A C 1
ATOM 734 O O . THR A 1 89 ? -11.219 2.423 37.829 1.00 89.12 89 THR A O 1
ATOM 737 N N . ASP A 1 90 ? -12.300 0.553 38.475 1.00 82.19 90 ASP A N 1
ATOM 738 C CA . ASP A 1 90 ? -13.066 1.228 39.518 1.00 82.19 90 ASP A CA 1
ATOM 739 C C . ASP A 1 90 ? -12.106 1.771 40.590 1.00 82.19 90 ASP A C 1
ATOM 741 O O . ASP A 1 90 ? -11.275 1.017 41.116 1.00 82.19 90 ASP A O 1
ATOM 745 N N . PRO A 1 91 ? -12.184 3.069 40.941 1.00 74.12 91 PRO A N 1
ATOM 746 C CA . PRO A 1 91 ? -11.392 3.613 42.029 1.00 74.12 91 PRO A CA 1
ATOM 747 C C . PRO A 1 91 ? -11.867 2.961 43.330 1.00 74.12 91 PRO A C 1
ATOM 749 O O . PRO A 1 91 ? -12.935 3.275 43.847 1.00 74.12 91 PRO A O 1
ATOM 752 N N . ALA A 1 92 ? -11.063 2.040 43.862 1.00 66.81 92 ALA A N 1
ATOM 753 C CA . ALA A 1 92 ? -11.435 1.145 44.958 1.00 66.81 92 ALA A CA 1
ATOM 754 C C . ALA A 1 92 ? -11.784 1.833 46.298 1.00 66.81 92 ALA A C 1
ATOM 756 O O . ALA A 1 92 ? -12.117 1.134 47.255 1.00 66.81 92 ALA A O 1
ATOM 757 N N . THR A 1 93 ? -11.701 3.167 46.412 1.00 60.72 93 THR A N 1
ATOM 758 C CA . THR A 1 93 ? -11.787 3.816 47.730 1.00 60.72 93 THR A CA 1
ATOM 759 C C . THR A 1 93 ? -12.460 5.188 47.820 1.00 60.72 93 THR A C 1
ATOM 761 O O . THR A 1 93 ? -12.864 5.526 48.926 1.00 60.72 93 THR A O 1
ATOM 764 N N . ASP A 1 94 ? -12.649 5.958 46.742 1.00 71.81 94 ASP A N 1
ATOM 765 C CA . ASP A 1 94 ? -13.501 7.169 46.747 1.00 71.81 94 ASP A CA 1
ATOM 766 C C . ASP A 1 94 ? -13.674 7.716 45.309 1.00 71.81 94 ASP A C 1
ATOM 768 O O . ASP A 1 94 ? -12.727 8.307 44.772 1.00 71.81 94 ASP A O 1
ATOM 772 N N . PRO A 1 95 ? -14.849 7.554 44.666 1.00 67.88 95 PRO A N 1
ATOM 773 C CA . PRO A 1 95 ? -15.077 7.966 43.278 1.00 67.88 95 PRO A CA 1
ATOM 774 C C . PRO A 1 95 ? -14.990 9.484 43.056 1.00 67.88 95 PRO A C 1
ATOM 776 O O . PRO A 1 95 ? -14.916 9.921 41.911 1.00 67.88 95 PRO A O 1
ATOM 779 N N . ALA A 1 96 ? -14.984 10.299 44.117 1.00 79.38 96 ALA A N 1
ATOM 780 C CA . ALA A 1 96 ? -14.895 11.752 43.997 1.00 79.38 96 ALA A CA 1
ATOM 781 C C . ALA A 1 96 ? -13.451 12.289 43.946 1.00 79.38 96 ALA A C 1
ATOM 783 O O . ALA A 1 96 ? -13.256 13.458 43.612 1.00 79.38 96 ALA A O 1
ATOM 784 N N . SER A 1 97 ? -12.442 11.480 44.292 1.00 77.19 97 SER A N 1
ATOM 785 C CA . SER A 1 97 ? -11.091 11.992 44.583 1.00 77.19 97 SER A CA 1
ATOM 786 C C . SER A 1 97 ? -10.019 11.685 43.532 1.00 77.19 97 SER A C 1
ATOM 788 O O . SER A 1 97 ? -8.964 12.322 43.555 1.00 77.19 97 SER A O 1
ATOM 790 N N . GLN A 1 98 ? -10.252 10.745 42.608 1.00 80.06 98 GLN A N 1
ATOM 791 C CA . GLN A 1 98 ? -9.248 10.336 41.618 1.00 80.06 98 GLN A CA 1
ATOM 792 C C . GLN A 1 98 ? -9.827 10.278 40.200 1.00 80.06 98 GLN A C 1
ATOM 794 O O . GLN A 1 98 ? -10.961 9.828 40.029 1.00 80.06 98 GLN A O 1
ATOM 799 N N . PRO A 1 99 ? -9.065 10.722 39.180 1.00 83.25 99 PRO A N 1
ATOM 800 C CA . PRO A 1 99 ? -9.468 10.552 37.791 1.00 83.25 99 PRO A CA 1
ATOM 801 C C . PRO A 1 99 ? -9.602 9.058 37.457 1.00 83.25 99 PRO A C 1
ATOM 803 O O . PRO A 1 99 ? -8.898 8.234 38.056 1.00 83.25 99 PRO A O 1
ATOM 806 N N . PRO A 1 100 ? -10.491 8.697 36.515 1.00 84.31 100 PRO A N 1
ATOM 807 C CA . PRO A 1 100 ? -10.637 7.317 36.076 1.00 84.31 100 PRO A CA 1
ATOM 808 C C . PRO A 1 100 ? -9.289 6.782 35.588 1.00 84.31 100 PRO A C 1
ATOM 810 O O . PRO A 1 100 ? -8.594 7.424 34.801 1.00 84.31 100 PRO A O 1
ATOM 813 N N . GLN A 1 101 ? -8.911 5.607 36.086 1.00 88.31 101 GLN A N 1
ATOM 814 C CA . GLN A 1 101 ? -7.723 4.910 35.617 1.00 88.31 101 GLN A CA 1
ATOM 815 C C . GLN A 1 101 ? -8.120 3.926 34.523 1.00 88.31 101 GLN A C 1
ATOM 817 O O . GLN A 1 101 ? -9.122 3.222 34.643 1.00 88.31 101 GLN A O 1
ATOM 822 N N . TYR A 1 102 ? -7.331 3.893 33.456 1.00 89.00 102 TYR A N 1
ATOM 823 C CA . TYR A 1 102 ? -7.523 2.974 32.346 1.00 89.00 102 TYR A CA 1
ATOM 824 C C . TYR A 1 102 ? -6.357 1.997 32.260 1.00 89.00 102 TYR A C 1
ATOM 826 O O . TYR A 1 102 ? -5.191 2.383 32.385 1.00 89.00 102 TYR A O 1
ATOM 834 N N . VAL A 1 103 ? -6.677 0.727 32.027 1.00 87.50 103 VAL A N 1
ATOM 835 C CA . VAL A 1 103 ? -5.703 -0.356 31.874 1.00 87.50 103 VAL A CA 1
ATOM 836 C C . VAL A 1 103 ? -6.036 -1.151 30.619 1.00 87.50 103 VAL A C 1
ATOM 838 O O . VAL A 1 103 ? -7.195 -1.309 30.246 1.00 87.50 103 VAL A O 1
ATOM 841 N N . THR A 1 104 ? -5.007 -1.653 29.942 1.00 86.56 104 THR A N 1
ATOM 842 C CA . THR A 1 104 ? -5.182 -2.581 28.825 1.00 86.56 104 THR A CA 1
ATOM 843 C C . THR A 1 104 ? -5.179 -4.025 29.314 1.00 86.56 104 THR A C 1
ATOM 845 O O . THR A 1 104 ? -4.175 -4.481 29.871 1.00 86.56 104 THR A O 1
ATOM 848 N N . ALA A 1 105 ? -6.237 -4.769 29.022 1.00 85.88 105 ALA A N 1
ATOM 849 C CA . ALA A 1 105 ? -6.296 -6.214 29.173 1.00 85.88 105 ALA A CA 1
ATOM 850 C C . ALA A 1 105 ? -6.080 -6.870 27.800 1.00 85.88 105 ALA A C 1
ATOM 852 O O . ALA A 1 105 ? -6.933 -6.819 26.914 1.00 85.88 105 ALA A O 1
ATOM 853 N N . ALA A 1 106 ? -4.898 -7.454 27.591 1.00 83.38 106 ALA A N 1
ATOM 854 C CA . ALA A 1 106 ? -4.591 -8.193 26.368 1.00 83.38 106 ALA A CA 1
ATOM 855 C C . ALA A 1 106 ? -4.957 -9.671 26.540 1.00 83.38 106 ALA A C 1
ATOM 857 O O . ALA A 1 106 ? -4.476 -10.334 27.461 1.00 83.38 106 ALA A O 1
ATOM 858 N N . LEU A 1 107 ? -5.767 -10.195 25.623 1.00 84.44 107 LEU A N 1
ATOM 859 C CA . LEU A 1 107 ? -6.141 -11.606 25.600 1.00 84.44 107 LEU A CA 1
ATOM 860 C C . LEU A 1 107 ? -5.157 -12.403 24.728 1.00 84.44 107 LEU A C 1
ATOM 862 O O . LEU A 1 107 ? -4.612 -11.867 23.755 1.00 84.44 107 LEU A O 1
ATOM 866 N N . PRO A 1 108 ? -4.887 -13.679 25.065 1.00 85.50 108 PRO A N 1
ATOM 867 C CA . PRO A 1 108 ? -4.009 -14.514 24.256 1.00 85.50 108 PRO A CA 1
ATOM 868 C C . PRO A 1 108 ? -4.568 -14.657 22.832 1.00 85.50 108 PRO A C 1
ATOM 870 O O . PRO A 1 108 ? -5.789 -14.685 22.660 1.00 85.50 108 PRO A O 1
ATOM 873 N N . PRO A 1 109 ? -3.700 -14.773 21.809 1.00 86.94 109 PRO A N 1
ATOM 874 C CA . PRO A 1 109 ? -4.147 -14.903 20.431 1.00 86.94 109 PRO A CA 1
ATOM 875 C C . PRO A 1 109 ? -5.011 -16.150 20.267 1.00 86.94 109 PRO A C 1
ATOM 877 O O . PRO A 1 109 ? -4.662 -17.248 20.712 1.00 86.94 109 PRO A O 1
ATOM 880 N N . VAL A 1 110 ? -6.142 -15.964 19.600 1.00 90.44 110 VAL A N 1
ATOM 881 C CA . VAL A 1 110 ? -7.143 -16.998 19.393 1.00 90.44 110 VAL A CA 1
ATOM 882 C C . VAL A 1 110 ? -7.070 -17.515 17.962 1.00 90.44 110 VAL A C 1
ATOM 884 O O . VAL A 1 110 ? -6.976 -16.743 17.010 1.00 90.44 110 VAL A O 1
ATOM 887 N N . THR A 1 111 ? -7.135 -18.837 17.813 1.00 89.81 111 THR A N 1
ATOM 888 C CA . THR A 1 111 ? -7.090 -19.516 16.505 1.00 89.81 111 THR A CA 1
ATOM 889 C C . THR A 1 111 ? -8.311 -20.391 16.237 1.00 89.81 111 THR A C 1
ATOM 891 O O . THR A 1 111 ? -8.544 -20.764 15.095 1.00 89.81 111 THR A O 1
ATOM 894 N N . SER A 1 112 ? -9.104 -20.725 17.262 1.00 91.31 112 SER A N 1
ATOM 895 C CA . SER A 1 112 ? -10.287 -21.578 17.111 1.00 91.31 112 SER A CA 1
ATOM 896 C C . SER A 1 112 ? -11.576 -20.752 16.994 1.00 91.31 112 SER A C 1
ATOM 898 O O . SER A 1 112 ? -11.788 -19.863 17.821 1.00 91.31 112 SER A O 1
ATOM 900 N N . PRO A 1 113 ? -12.494 -21.085 16.066 1.00 90.12 113 PRO A N 1
ATOM 901 C CA . PRO A 1 113 ? -13.780 -20.395 15.914 1.00 90.12 113 PRO A CA 1
ATOM 902 C C . PRO A 1 113 ? -14.611 -20.309 17.194 1.00 90.12 113 PRO A C 1
ATOM 904 O O . PRO A 1 113 ? -15.110 -19.238 17.527 1.00 90.12 113 PRO A O 1
ATOM 907 N N . LYS A 1 114 ? -14.662 -21.394 17.978 1.00 92.25 114 LYS A N 1
ATOM 908 C CA . LYS A 1 114 ? -15.352 -21.428 19.281 1.00 92.25 114 LYS A CA 1
ATOM 909 C C . LYS A 1 114 ? -14.717 -20.506 20.315 1.00 92.25 114 LYS A C 1
ATOM 911 O O . LYS A 1 114 ? -15.400 -19.957 21.170 1.00 92.25 114 LYS A O 1
ATOM 916 N N . GLN A 1 115 ? -13.393 -20.378 20.278 1.00 92.56 115 GLN A N 1
ATOM 917 C CA . GLN A 1 115 ? -12.692 -19.453 21.159 1.00 92.56 115 GLN A CA 1
ATOM 918 C C . GLN A 1 115 ? -12.930 -18.007 20.717 1.00 92.56 115 GLN A C 1
ATOM 920 O O . GLN A 1 115 ? -13.038 -17.153 21.583 1.00 92.56 115 GLN A O 1
ATOM 925 N N . VAL A 1 116 ? -13.048 -17.729 19.411 1.00 91.12 116 VAL A N 1
ATOM 926 C CA . VAL A 1 116 ? -13.413 -16.392 18.912 1.00 91.12 116 VAL A CA 1
ATOM 927 C C . VAL A 1 116 ? -14.840 -16.044 19.299 1.00 91.12 116 VAL A C 1
ATOM 929 O O . VAL A 1 116 ? -15.083 -14.936 19.745 1.00 91.12 116 VAL A O 1
ATOM 932 N N . GLU A 1 117 ? -15.780 -16.978 19.200 1.00 91.38 117 GLU A N 1
ATOM 933 C CA . GLU A 1 117 ? -17.150 -16.742 19.660 1.00 91.38 117 GLU A CA 1
ATOM 934 C C . GLU A 1 117 ? -17.186 -16.367 21.151 1.00 91.38 117 GLU A C 1
ATOM 936 O O . GLU A 1 117 ? -17.780 -15.352 21.510 1.00 91.38 117 GLU A O 1
ATOM 941 N N . ARG A 1 118 ? -16.464 -17.111 22.002 1.00 91.56 118 ARG A N 1
ATOM 942 C CA . ARG A 1 118 ? -16.305 -16.765 23.425 1.00 91.56 118 ARG A CA 1
ATOM 943 C C . ARG A 1 118 ? -15.619 -15.420 23.621 1.00 91.56 118 ARG A C 1
ATOM 945 O O . ARG A 1 118 ? -16.112 -14.609 24.378 1.00 91.56 118 ARG A O 1
ATOM 952 N N . LEU A 1 119 ? -14.534 -15.148 22.897 1.00 90.69 119 LEU A N 1
ATOM 953 C CA . LEU A 1 119 ? -13.817 -13.868 22.934 1.00 90.69 119 LEU A CA 1
ATOM 954 C C . LEU A 1 119 ? -14.749 -12.680 22.642 1.00 90.69 119 LEU A C 1
ATOM 956 O O . LEU A 1 119 ? -14.634 -11.619 23.251 1.00 90.69 119 LEU A O 1
ATOM 960 N N . LEU A 1 120 ? -15.665 -12.857 21.691 1.00 89.50 120 LEU A N 1
ATOM 961 C CA . LEU A 1 120 ? -16.632 -11.842 21.296 1.00 89.50 120 LEU A CA 1
ATOM 962 C C . LEU A 1 120 ? -17.766 -11.696 22.325 1.00 89.50 120 LEU A C 1
ATOM 964 O O . LEU A 1 120 ? -18.183 -10.572 22.579 1.00 89.50 120 LEU A O 1
ATOM 968 N N . GLN A 1 121 ? -18.235 -12.792 22.930 1.00 90.06 121 GLN A N 1
ATOM 969 C CA . GLN A 1 121 ? -19.343 -12.798 23.899 1.00 90.06 121 GLN A CA 1
ATOM 970 C C . GLN A 1 121 ? -18.920 -12.436 25.334 1.00 90.06 121 GLN A C 1
ATOM 972 O O . GLN A 1 121 ? -19.667 -11.750 26.031 1.00 90.06 121 GLN A O 1
ATOM 977 N N . ASP A 1 122 ? -17.732 -12.860 25.767 1.00 89.31 122 ASP A N 1
ATOM 978 C CA . ASP A 1 122 ? -17.185 -12.650 27.110 1.00 89.31 122 ASP A CA 1
ATOM 979 C C . ASP A 1 122 ? -16.599 -11.230 27.215 1.00 89.31 122 ASP A C 1
ATOM 981 O O . ASP A 1 122 ? -15.385 -11.022 27.248 1.00 89.31 122 ASP A O 1
ATOM 985 N N . VAL A 1 123 ? -17.475 -10.223 27.197 1.00 85.75 123 VAL A N 1
ATOM 986 C CA . VAL A 1 123 ? -17.111 -8.815 27.411 1.00 85.75 123 VAL A CA 1
ATOM 987 C C . VAL A 1 123 ? -17.611 -8.384 28.773 1.00 85.75 123 VAL A C 1
ATOM 989 O O . VAL A 1 123 ? -18.819 -8.402 29.019 1.00 85.75 123 VAL A O 1
ATOM 992 N N . ASP A 1 124 ? -16.709 -7.923 29.635 1.00 85.50 124 ASP A N 1
ATOM 993 C CA . ASP A 1 124 ? -17.117 -7.218 30.846 1.00 85.50 124 ASP A CA 1
ATOM 994 C C . ASP A 1 124 ? -17.540 -5.790 30.473 1.00 85.50 124 ASP A C 1
ATOM 996 O O . ASP A 1 124 ? -16.759 -4.837 30.521 1.00 85.50 124 ASP A O 1
ATOM 1000 N N . LEU A 1 125 ? -18.777 -5.666 29.984 1.00 81.94 125 LEU A N 1
ATOM 1001 C CA . LEU A 1 125 ? -19.365 -4.422 29.480 1.00 81.94 125 LEU A CA 1
ATOM 1002 C C . LEU A 1 125 ? -19.246 -3.216 30.436 1.00 81.94 125 LEU A C 1
ATOM 1004 O O . LEU A 1 125 ? -18.983 -2.123 29.934 1.00 81.94 125 LEU A O 1
ATOM 1008 N N . PRO A 1 126 ? -19.435 -3.327 31.770 1.00 84.81 126 PRO A N 1
ATOM 1009 C CA . PRO A 1 126 ? -19.283 -2.168 32.652 1.00 84.81 126 PRO A CA 1
ATOM 1010 C C . PRO A 1 126 ? -17.842 -1.636 32.704 1.00 84.81 126 PRO A C 1
ATOM 1012 O O . PRO A 1 126 ? -17.644 -0.412 32.678 1.00 84.81 126 PRO A O 1
ATOM 1015 N N . ALA A 1 127 ? -16.850 -2.531 32.722 1.00 88.50 127 ALA A N 1
ATOM 1016 C CA . ALA A 1 127 ? -15.437 -2.170 32.793 1.00 88.50 127 ALA A CA 1
ATOM 1017 C C . ALA A 1 127 ? -14.886 -1.723 31.429 1.00 88.50 127 ALA A C 1
ATOM 1019 O O . ALA A 1 127 ? -14.178 -0.720 31.334 1.00 88.50 127 ALA A O 1
ATOM 1020 N N . THR A 1 128 ? -15.242 -2.422 30.352 1.00 91.38 128 THR A N 1
ATOM 1021 C CA . THR A 1 128 ? -14.658 -2.206 29.023 1.00 91.38 128 THR A CA 1
ATOM 1022 C C . THR A 1 128 ? -15.219 -0.939 28.381 1.00 91.38 128 THR A C 1
ATOM 1024 O O . THR A 1 128 ? -16.412 -0.844 28.101 1.00 91.38 128 THR A O 1
ATOM 1027 N N . LYS A 1 129 ? -14.365 0.052 28.103 1.00 91.94 129 LYS A N 1
ATOM 1028 C CA . LYS A 1 129 ? -14.766 1.292 27.403 1.00 91.94 129 LYS A CA 1
ATOM 1029 C C . LYS A 1 129 ? -14.482 1.254 25.917 1.00 91.94 129 LYS A C 1
ATOM 1031 O O . LYS A 1 129 ? -15.166 1.915 25.131 1.00 91.94 129 LYS A O 1
ATOM 1036 N N . MET A 1 130 ? -13.476 0.484 25.530 1.00 91.75 130 MET A N 1
ATOM 1037 C CA . MET A 1 130 ? -13.104 0.316 24.140 1.00 91.75 130 MET A CA 1
ATOM 1038 C C . MET A 1 130 ? -12.475 -1.052 23.918 1.00 91.75 130 MET A C 1
ATOM 1040 O O . MET A 1 130 ? -11.707 -1.519 24.752 1.00 91.75 130 MET A O 1
ATOM 1044 N N . ARG A 1 131 ? -12.766 -1.663 22.771 1.00 91.75 131 ARG A N 1
ATOM 1045 C CA . ARG A 1 131 ? -12.193 -2.946 22.361 1.00 91.75 131 ARG A CA 1
ATOM 1046 C C . ARG A 1 131 ? -11.472 -2.818 21.029 1.00 91.75 131 ARG A C 1
ATOM 1048 O O . ARG A 1 131 ? -11.988 -2.224 20.086 1.00 91.75 131 ARG A O 1
ATOM 1055 N N . VAL A 1 132 ? -10.285 -3.399 20.928 1.00 91.00 132 VAL A N 1
ATOM 1056 C CA . VAL A 1 132 ? -9.501 -3.477 19.693 1.00 91.00 132 VAL A CA 1
ATOM 1057 C C . VAL A 1 132 ? -9.345 -4.937 19.316 1.00 91.00 132 VAL A C 1
ATOM 1059 O O . VAL A 1 132 ? -8.717 -5.698 20.045 1.00 91.00 132 VAL A O 1
ATOM 1062 N N . ILE A 1 133 ? -9.869 -5.327 18.159 1.00 91.31 133 ILE A N 1
ATOM 1063 C CA . ILE A 1 133 ? -9.703 -6.676 17.621 1.00 91.31 133 ILE A CA 1
ATOM 1064 C C . ILE A 1 133 ? -8.867 -6.600 16.366 1.00 91.31 133 ILE A C 1
ATOM 1066 O O . ILE A 1 133 ? -9.155 -5.843 15.445 1.00 91.31 133 ILE A O 1
ATOM 1070 N N . ILE A 1 134 ? -7.843 -7.433 16.304 1.00 90.94 134 ILE A N 1
ATOM 1071 C CA . ILE A 1 134 ? -6.974 -7.543 15.150 1.00 90.94 134 ILE A CA 1
ATOM 1072 C C . ILE A 1 134 ? -7.169 -8.925 14.541 1.00 90.94 134 ILE A C 1
ATOM 1074 O O . ILE A 1 134 ? -6.808 -9.930 15.147 1.00 90.94 134 ILE A O 1
ATOM 1078 N N . PHE A 1 135 ? -7.698 -8.964 13.323 1.00 91.50 135 PHE A N 1
ATOM 1079 C CA . PHE A 1 135 ? -7.733 -10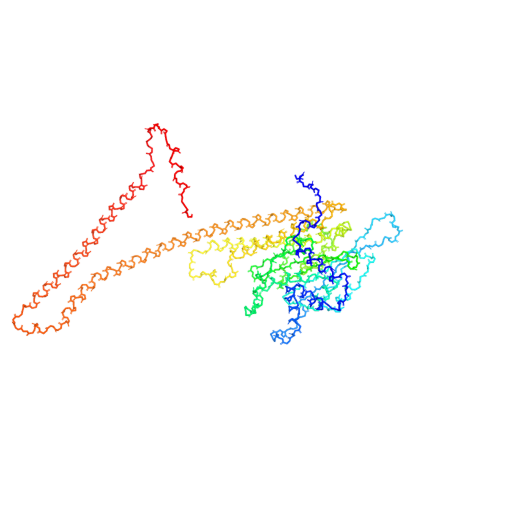.159 12.493 1.00 91.50 135 PHE A CA 1
ATOM 1080 C C . PHE A 1 135 ? -6.474 -10.201 11.627 1.00 91.50 135 PHE A C 1
ATOM 1082 O O . PHE A 1 135 ? -6.395 -9.569 10.567 1.00 91.50 135 PHE A O 1
ATOM 1089 N N . HIS A 1 136 ? -5.458 -10.916 12.101 1.00 88.62 136 HIS A N 1
ATOM 1090 C CA . HIS A 1 136 ? -4.222 -11.138 11.364 1.00 88.62 136 HIS A CA 1
ATOM 1091 C C . HIS A 1 136 ? -4.361 -12.400 10.528 1.00 88.62 136 HIS A C 1
ATOM 1093 O O . HIS A 1 136 ? -4.676 -13.457 11.061 1.00 88.62 136 HIS A O 1
ATOM 1099 N N . HIS A 1 137 ? -4.136 -12.307 9.220 1.00 87.00 137 HIS A N 1
ATOM 1100 C CA . HIS A 1 137 ? -4.241 -13.471 8.353 1.00 87.00 137 HIS A CA 1
ATOM 1101 C C . HIS A 1 137 ? -3.225 -13.472 7.211 1.00 87.00 137 HIS A C 1
ATOM 1103 O O . HIS A 1 137 ? -2.715 -12.438 6.762 1.00 87.00 137 HIS A O 1
ATOM 1109 N N . ALA A 1 138 ? -2.960 -14.671 6.703 1.00 81.19 138 ALA A N 1
ATOM 1110 C CA . ALA A 1 138 ? -2.109 -14.915 5.551 1.00 81.19 138 ALA A CA 1
ATOM 1111 C C . ALA A 1 138 ? -2.937 -14.989 4.251 1.00 81.19 138 ALA A C 1
ATOM 1113 O O . ALA A 1 138 ? -4.034 -14.441 4.137 1.00 81.19 138 ALA A O 1
ATOM 1114 N N . ARG A 1 139 ? -2.378 -15.597 3.196 1.00 73.19 139 ARG A N 1
ATOM 1115 C CA . ARG A 1 139 ? -3.058 -15.750 1.893 1.00 73.19 139 ARG A CA 1
ATOM 1116 C C . ARG A 1 139 ? -4.345 -16.570 1.999 1.00 73.19 139 ARG A C 1
ATOM 1118 O O . ARG A 1 139 ? -5.326 -16.248 1.335 1.00 73.19 139 ARG A O 1
ATOM 1125 N N . TYR A 1 140 ? -4.288 -17.621 2.801 1.00 74.38 140 TYR A N 1
ATOM 1126 C CA . TYR A 1 140 ? -5.432 -18.417 3.211 1.00 74.38 140 TYR A CA 1
ATOM 1127 C C . TYR A 1 140 ? -5.834 -17.933 4.599 1.00 74.38 140 TYR A C 1
ATOM 1129 O O . TYR A 1 140 ? -4.968 -17.509 5.364 1.00 74.38 140 TYR A O 1
ATOM 1137 N N . PHE A 1 141 ? -7.123 -17.939 4.895 1.00 78.12 141 PHE A N 1
ATOM 1138 C CA . PHE A 1 141 ? -7.651 -17.562 6.197 1.00 78.12 141 PHE A CA 1
ATOM 1139 C C . PHE A 1 141 ? -8.794 -18.508 6.545 1.00 78.12 141 PHE A C 1
ATOM 1141 O O . PHE A 1 141 ? -9.373 -19.136 5.660 1.00 78.12 141 PHE A O 1
ATOM 1148 N N . ASP A 1 142 ? -9.076 -18.634 7.833 1.00 83.88 142 ASP A N 1
ATOM 1149 C CA . ASP A 1 142 ? -10.198 -19.431 8.305 1.00 83.88 142 ASP A CA 1
ATOM 1150 C C . ASP A 1 142 ? -11.498 -18.640 8.101 1.00 83.88 142 ASP A C 1
ATOM 1152 O O . ASP A 1 142 ? -11.644 -17.498 8.556 1.00 83.88 142 ASP A O 1
ATOM 1156 N N . HIS A 1 143 ? -12.418 -19.243 7.357 1.00 84.56 143 HIS A N 1
ATOM 1157 C CA . HIS A 1 143 ? -13.687 -18.639 6.984 1.00 84.56 143 HIS A CA 1
ATOM 1158 C C . HIS A 1 143 ? -14.645 -18.546 8.155 1.00 84.56 143 HIS A C 1
ATOM 1160 O O . HIS A 1 143 ? -15.376 -17.562 8.242 1.00 84.56 143 HIS A O 1
ATOM 1166 N N . GLU A 1 144 ? -14.614 -19.511 9.066 1.00 87.19 144 GLU A N 1
ATOM 1167 C CA . GLU A 1 144 ? -15.456 -19.524 10.254 1.00 87.19 144 GLU A CA 1
ATOM 1168 C C . GLU A 1 144 ? -15.005 -18.415 11.214 1.00 87.19 144 GLU A C 1
ATOM 1170 O O . GLU A 1 144 ? -15.836 -17.641 11.687 1.00 87.19 144 GLU A O 1
ATOM 1175 N N . LEU A 1 145 ? -13.686 -18.230 11.393 1.00 89.38 145 LEU A N 1
ATOM 1176 C CA . LEU A 1 145 ? -13.141 -17.101 12.168 1.00 89.38 145 LEU A CA 1
ATOM 1177 C C . LEU A 1 145 ? -13.590 -15.754 11.595 1.00 89.38 145 LEU A C 1
ATOM 1179 O O . LEU A 1 145 ? -14.098 -14.906 12.332 1.00 89.38 145 LEU A O 1
ATOM 1183 N N . LEU A 1 146 ? -13.409 -15.553 10.284 1.00 88.56 146 LEU A N 1
ATOM 1184 C CA . LEU A 1 146 ? -13.808 -14.308 9.631 1.00 88.56 146 LEU A CA 1
ATOM 1185 C C . LEU A 1 146 ? -15.318 -14.089 9.759 1.00 88.56 146 LEU A C 1
ATOM 1187 O O . LEU A 1 146 ? -15.738 -12.990 10.107 1.00 88.56 146 LEU A O 1
ATOM 1191 N N . THR A 1 147 ? -16.112 -15.126 9.493 1.00 88.06 147 THR A N 1
ATOM 1192 C CA . THR A 1 147 ? -17.577 -15.081 9.536 1.00 88.06 147 THR A CA 1
ATOM 1193 C C . THR A 1 147 ? -18.070 -14.711 10.926 1.00 88.06 147 THR A C 1
ATOM 1195 O O . THR A 1 147 ? -18.920 -13.835 11.031 1.00 88.06 147 THR A O 1
ATOM 1198 N N . ASN A 1 148 ? -17.496 -15.283 11.987 1.00 89.25 148 ASN A N 1
ATOM 1199 C CA . ASN A 1 148 ? -17.878 -14.969 13.364 1.00 89.25 148 ASN A CA 1
ATOM 1200 C C . ASN A 1 148 ? -17.615 -13.498 13.707 1.00 89.25 148 ASN A C 1
ATOM 1202 O O . ASN A 1 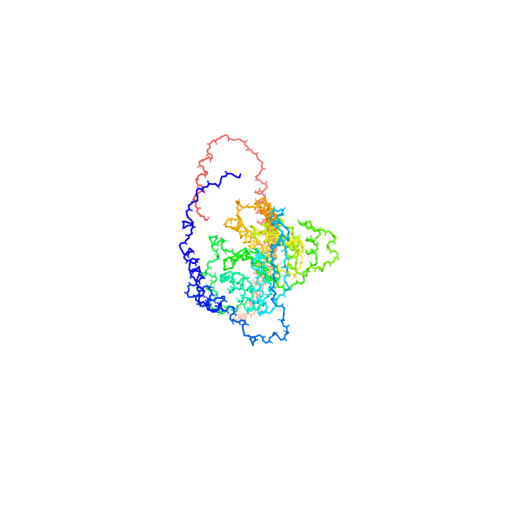148 ? -18.509 -12.820 14.206 1.00 89.25 148 ASN A O 1
ATOM 1206 N N . ILE A 1 149 ? -16.426 -12.975 13.381 1.00 88.81 149 ILE A N 1
ATOM 1207 C CA . ILE A 1 149 ? -16.077 -11.563 13.634 1.00 88.81 149 ILE A CA 1
ATOM 1208 C C . ILE A 1 149 ? -17.007 -10.637 12.852 1.00 88.81 149 ILE A C 1
ATOM 1210 O O . ILE A 1 149 ? -17.564 -9.679 13.383 1.00 88.81 149 ILE A O 1
ATOM 1214 N N . VAL A 1 150 ? -17.158 -10.919 11.566 1.00 87.19 150 VAL A N 1
ATOM 1215 C CA . VAL A 1 150 ? -17.903 -10.079 10.639 1.00 87.19 150 VAL A CA 1
ATOM 1216 C C . VAL A 1 150 ? -19.398 -10.087 10.948 1.00 87.19 150 VAL A C 1
ATOM 1218 O O . VAL A 1 150 ? -20.026 -9.038 10.868 1.00 87.19 150 VAL A O 1
ATOM 1221 N N . HIS A 1 151 ? -19.952 -11.240 11.325 1.00 86.25 151 HIS A N 1
ATOM 1222 C CA . HIS A 1 151 ? -21.338 -11.369 11.760 1.00 86.25 151 HIS A CA 1
ATOM 1223 C C . HIS A 1 151 ? -21.587 -10.587 13.047 1.00 86.25 151 HIS A C 1
ATOM 1225 O O . HIS A 1 151 ? -22.531 -9.805 13.119 1.00 86.25 151 HIS A O 1
ATOM 1231 N N . PHE A 1 152 ? -20.714 -10.773 14.039 1.00 85.50 152 PHE A N 1
ATOM 1232 C CA . PHE A 1 152 ? -20.852 -10.158 15.353 1.00 85.50 152 PHE A CA 1
ATOM 1233 C C . PHE A 1 152 ? -20.829 -8.628 15.283 1.00 85.50 152 PHE A C 1
ATOM 1235 O O . PHE A 1 152 ? -21.626 -7.961 15.939 1.00 85.50 152 PHE A O 1
ATOM 1242 N N . TYR A 1 153 ? -19.950 -8.073 14.447 1.00 84.31 153 TYR A N 1
ATOM 1243 C CA . TYR A 1 153 ? -19.807 -6.627 14.265 1.00 84.31 153 TYR A CA 1
ATOM 1244 C C . TYR A 1 153 ? -20.587 -6.047 13.087 1.00 84.31 153 TYR A C 1
ATOM 1246 O O . TYR A 1 153 ? -20.437 -4.860 12.805 1.00 84.31 153 TYR A O 1
ATOM 1254 N N . ASP A 1 154 ? -21.388 -6.865 12.403 1.00 79.75 154 ASP A N 1
ATOM 1255 C CA . ASP A 1 154 ? -22.174 -6.467 11.232 1.00 79.75 154 ASP A CA 1
ATOM 1256 C C . ASP A 1 154 ? -21.338 -5.735 10.163 1.00 79.75 154 ASP A C 1
ATOM 1258 O O . ASP A 1 154 ? -21.663 -4.655 9.666 1.00 79.75 154 ASP A O 1
ATOM 1262 N N . VAL A 1 155 ? -20.163 -6.293 9.855 1.00 82.69 155 VAL A N 1
ATOM 1263 C CA . VAL A 1 155 ? -19.210 -5.630 8.961 1.00 82.69 155 VAL A CA 1
ATOM 1264 C C . VAL A 1 155 ? -19.758 -5.636 7.538 1.00 82.69 155 VAL A C 1
ATOM 1266 O O . VAL A 1 155 ? -20.033 -6.695 6.960 1.00 82.69 155 VAL A O 1
ATOM 1269 N N . ASN A 1 156 ? -19.822 -4.445 6.932 1.00 82.75 156 ASN A N 1
ATOM 1270 C CA . ASN A 1 156 ? -20.263 -4.301 5.551 1.00 82.75 156 ASN A CA 1
ATOM 1271 C C . ASN A 1 156 ? -19.405 -5.187 4.619 1.00 82.75 156 ASN A C 1
ATOM 1273 O O . ASN A 1 156 ? -18.173 -5.046 4.569 1.00 82.75 156 ASN A O 1
ATOM 1277 N N . PRO A 1 157 ? -20.026 -6.072 3.822 1.00 82.12 157 PRO A N 1
ATOM 1278 C CA . PRO A 1 157 ? -19.313 -7.028 2.985 1.00 82.12 157 PRO A CA 1
ATOM 1279 C C . PRO A 1 157 ? -18.449 -6.354 1.920 1.00 82.12 157 PRO A C 1
ATOM 1281 O O . PRO A 1 157 ? -17.455 -6.927 1.476 1.00 82.12 157 PRO A O 1
ATOM 1284 N N . ARG A 1 158 ? -18.749 -5.113 1.523 1.00 80.25 158 ARG A N 1
ATOM 1285 C CA . ARG A 1 158 ? -17.892 -4.353 0.603 1.00 80.25 158 ARG A CA 1
ATOM 1286 C C . ARG A 1 158 ? -16.524 -4.046 1.205 1.00 80.25 158 ARG A C 1
ATOM 1288 O O . ARG A 1 158 ? -15.540 -4.036 0.469 1.00 80.25 158 ARG A O 1
ATOM 1295 N N . PHE A 1 159 ? -16.420 -3.873 2.523 1.00 81.81 159 PHE A N 1
ATOM 1296 C CA . PHE A 1 159 ? -15.129 -3.665 3.189 1.00 81.81 159 PHE A CA 1
ATOM 1297 C C . PHE A 1 159 ? -14.282 -4.935 3.157 1.00 81.81 159 PHE A C 1
ATOM 1299 O O . PHE A 1 159 ? -13.090 -4.886 2.850 1.00 81.81 159 PHE A O 1
ATOM 1306 N N . ILE A 1 160 ? -14.926 -6.082 3.365 1.00 82.81 160 ILE A N 1
ATOM 1307 C CA . ILE A 1 160 ? -14.324 -7.411 3.224 1.00 82.81 160 ILE A CA 1
ATOM 1308 C C . ILE A 1 160 ? -13.862 -7.609 1.783 1.00 82.81 160 ILE A C 1
ATOM 1310 O O . ILE A 1 160 ? -12.703 -7.943 1.529 1.00 82.81 160 ILE A O 1
ATOM 1314 N N . ARG A 1 161 ? -14.732 -7.321 0.810 1.00 81.62 161 ARG A N 1
ATOM 1315 C CA . ARG A 1 161 ? -14.376 -7.350 -0.608 1.00 81.62 161 ARG A CA 1
ATOM 1316 C C . ARG A 1 161 ? -13.144 -6.506 -0.878 1.00 81.62 161 ARG A C 1
ATOM 1318 O O . ARG A 1 161 ? -12.207 -6.988 -1.499 1.00 81.62 161 ARG A O 1
ATOM 1325 N N . ASP A 1 162 ? -13.114 -5.257 -0.446 1.00 76.12 162 ASP A N 1
ATOM 1326 C CA . ASP A 1 162 ? -12.016 -4.344 -0.753 1.00 76.12 162 ASP A CA 1
ATOM 1327 C C . ASP A 1 162 ? -10.701 -4.776 -0.088 1.00 76.12 162 ASP A C 1
ATOM 1329 O O . ASP A 1 162 ? -9.626 -4.664 -0.699 1.00 76.12 162 ASP A O 1
ATOM 1333 N N . HIS A 1 163 ? -10.787 -5.357 1.110 1.00 81.44 163 HIS A N 1
ATOM 1334 C CA . HIS A 1 163 ? -9.662 -5.989 1.785 1.00 81.44 163 HIS A CA 1
ATOM 1335 C C . HIS A 1 163 ? -9.110 -7.175 0.968 1.00 81.44 163 HIS A C 1
ATOM 1337 O O . HIS A 1 163 ? -7.917 -7.211 0.649 1.00 81.44 163 HIS A O 1
ATOM 1343 N N . PHE A 1 164 ? -9.981 -8.089 0.520 1.00 77.38 164 PHE A N 1
ATOM 1344 C CA . PHE A 1 164 ? -9.599 -9.358 -0.113 1.00 77.38 164 PHE A CA 1
ATOM 1345 C C . PHE A 1 164 ? -9.533 -9.360 -1.653 1.00 77.38 164 PHE A C 1
ATOM 1347 O O . PHE A 1 164 ? -9.069 -10.342 -2.230 1.00 77.38 164 PHE A O 1
ATOM 1354 N N . SER A 1 165 ? -10.053 -8.365 -2.369 1.00 69.81 165 SER A N 1
ATOM 1355 C CA . SER A 1 165 ? -10.187 -8.389 -3.846 1.00 69.81 165 SER A CA 1
ATOM 1356 C C . SER A 1 165 ? -8.929 -7.942 -4.569 1.00 69.81 165 SER A C 1
ATOM 1358 O O . SER A 1 165 ? -8.664 -8.328 -5.701 1.00 69.81 165 SER A O 1
ATOM 1360 N N . GLN A 1 166 ? -8.122 -7.120 -3.918 1.00 59.81 166 GLN A N 1
ATOM 1361 C CA . GLN A 1 166 ? -6.892 -6.595 -4.497 1.00 59.81 166 GLN A CA 1
ATOM 1362 C C . GLN A 1 166 ? -5.665 -7.427 -4.061 1.00 59.81 166 GLN A C 1
ATOM 1364 O O . GLN A 1 166 ? -4.540 -7.121 -4.462 1.00 59.81 166 GLN A O 1
ATOM 1369 N N . SER A 1 167 ? -5.875 -8.472 -3.247 1.00 54.62 167 SER A N 1
ATOM 1370 C CA . SER A 1 167 ? -4.868 -9.483 -2.917 1.00 54.62 167 SER A CA 1
ATOM 1371 C C . SER A 1 167 ? -4.621 -10.470 -4.057 1.00 54.62 167 SER A C 1
ATOM 1373 O O . SER A 1 167 ? -3.503 -10.947 -4.240 1.00 54.62 167 SER A O 1
ATOM 1375 N N . SER A 1 168 ? -5.638 -10.736 -4.877 1.00 53.81 168 SER A N 1
ATOM 1376 C CA . SER A 1 168 ? -5.626 -11.799 -5.882 1.00 53.81 168 SER A CA 1
ATOM 1377 C C . SER A 1 168 ? -5.104 -11.354 -7.252 1.00 53.81 168 SER A C 1
ATOM 1379 O O . SER A 1 168 ? -5.712 -11.669 -8.274 1.00 53.81 168 SER A O 1
ATOM 1381 N N . LYS A 1 169 ? -3.967 -10.641 -7.312 1.00 51.94 169 LYS A N 1
ATOM 1382 C CA . LYS A 1 169 ? -3.261 -10.464 -8.601 1.00 51.94 169 LYS A CA 1
ATOM 1383 C C . LYS A 1 169 ? -2.816 -11.806 -9.200 1.00 51.94 169 LYS A C 1
ATOM 1385 O O . LYS A 1 169 ? -2.641 -11.905 -10.411 1.00 51.94 169 LYS A O 1
ATOM 1390 N N . GLU A 1 170 ? -2.700 -12.847 -8.381 1.00 45.97 170 GLU A N 1
ATOM 1391 C CA . GLU A 1 170 ? -2.532 -14.215 -8.857 1.00 45.97 170 GLU A CA 1
ATOM 1392 C C . GLU A 1 170 ? -3.885 -14.833 -9.220 1.00 45.97 170 GLU A C 1
ATOM 1394 O O . GLU A 1 170 ? -4.637 -15.302 -8.368 1.00 45.97 170 GLU A O 1
ATOM 1399 N N . SER A 1 171 ? -4.166 -14.806 -10.525 1.00 41.31 171 SER A N 1
ATOM 1400 C CA . SER A 1 171 ? -4.846 -15.878 -11.254 1.00 41.31 171 SER A CA 1
ATOM 1401 C C . SER A 1 171 ? -6.061 -16.502 -10.559 1.00 41.31 171 SER A C 1
ATOM 1403 O O . SER A 1 171 ? -6.083 -17.704 -10.294 1.00 41.31 171 SER A O 1
ATOM 1405 N N . PHE A 1 172 ? -7.153 -15.746 -10.426 1.00 44.81 172 PHE A N 1
ATOM 1406 C CA . PHE A 1 172 ? -8.392 -16.394 -10.851 1.00 44.81 172 PHE A CA 1
ATOM 1407 C C . PHE A 1 172 ? -8.173 -16.783 -12.316 1.00 44.81 172 PHE A C 1
ATOM 1409 O O . PHE A 1 172 ? -7.652 -15.954 -13.076 1.00 44.81 172 PHE A O 1
ATOM 1416 N N . PRO A 1 173 ? -8.463 -18.027 -12.731 1.00 46.53 173 PRO A N 1
ATOM 1417 C CA . PRO A 1 173 ? -8.389 -18.363 -14.137 1.00 46.53 173 PRO A CA 1
ATOM 1418 C C . PRO A 1 173 ? -9.211 -17.306 -14.872 1.00 46.53 173 PRO A C 1
ATOM 1420 O O . PRO A 1 173 ? -10.411 -17.190 -14.646 1.00 46.53 173 PRO A O 1
ATOM 1423 N N . ARG A 1 174 ? -8.554 -16.524 -15.742 1.00 49.56 174 ARG A N 1
ATOM 1424 C CA . ARG A 1 174 ? -9.145 -15.483 -16.614 1.00 49.56 174 ARG A CA 1
ATOM 1425 C C . ARG A 1 174 ? -10.385 -15.951 -17.394 1.00 49.56 174 ARG A C 1
ATOM 1427 O O . ARG A 1 174 ? -11.006 -15.160 -18.087 1.00 49.56 174 ARG A O 1
ATOM 1434 N N . LYS A 1 175 ? -10.690 -17.244 -17.322 1.00 51.91 175 LYS A N 1
ATOM 1435 C CA . LYS A 1 175 ? -11.837 -17.913 -17.906 1.00 51.91 175 LYS A CA 1
ATOM 1436 C C . LYS A 1 175 ? -13.133 -17.738 -17.124 1.00 51.91 175 LYS A C 1
ATOM 1438 O O . LYS A 1 175 ? -14.140 -18.135 -17.684 1.00 51.91 175 LYS A O 1
ATOM 1443 N N . ASP A 1 176 ? -13.136 -17.204 -15.899 1.00 57.09 176 ASP A N 1
ATOM 1444 C CA . ASP A 1 176 ? -14.399 -16.908 -15.214 1.00 57.09 176 ASP A CA 1
ATOM 1445 C C . ASP A 1 176 ? -14.970 -15.584 -15.767 1.00 57.09 176 ASP A C 1
ATOM 1447 O O . ASP A 1 176 ? -14.508 -14.506 -15.370 1.00 57.09 176 ASP A O 1
ATOM 1451 N N . PRO A 1 177 ? -15.897 -15.622 -16.749 1.00 60.00 177 PRO A N 1
ATOM 1452 C CA . PRO A 1 177 ? -16.293 -14.444 -17.527 1.00 60.00 177 PRO A CA 1
ATOM 1453 C C . PRO A 1 177 ? -17.009 -13.416 -16.649 1.00 60.00 177 PRO A C 1
ATOM 1455 O O . PRO A 1 177 ? -17.025 -12.225 -16.952 1.00 60.00 177 PRO A O 1
ATOM 1458 N N . LEU A 1 178 ? -17.566 -13.883 -15.530 1.00 57.03 178 LEU A N 1
ATOM 1459 C CA . LEU A 1 178 ? -18.270 -13.069 -14.561 1.00 57.03 178 LEU A CA 1
ATOM 1460 C C . LEU A 1 178 ? -17.305 -12.073 -13.902 1.00 57.03 178 LEU A C 1
ATOM 1462 O O . LEU A 1 178 ? -17.548 -10.871 -13.985 1.00 57.03 178 LEU A O 1
ATOM 1466 N N . LEU A 1 179 ? -16.161 -12.515 -13.357 1.00 54.16 179 LEU A N 1
ATOM 1467 C CA . LEU A 1 179 ? -15.232 -11.645 -12.608 1.00 54.16 179 LEU A CA 1
ATOM 1468 C C . LEU A 1 179 ? -14.614 -10.508 -13.436 1.00 54.16 179 LEU A C 1
ATOM 1470 O O . LEU A 1 179 ? -14.375 -9.431 -12.891 1.00 54.16 179 LEU A O 1
ATOM 1474 N N . GLY A 1 180 ? -14.357 -10.725 -14.731 1.00 57.28 180 GLY A N 1
ATOM 1475 C CA . GLY A 1 180 ? -13.808 -9.688 -15.613 1.00 57.28 180 GLY A CA 1
ATOM 1476 C C . GLY A 1 180 ? -14.749 -8.490 -15.755 1.00 57.28 180 GLY A C 1
ATOM 1477 O O . GLY A 1 180 ? -14.311 -7.347 -15.670 1.00 57.28 180 GLY A O 1
ATOM 1478 N N . THR A 1 181 ? -16.055 -8.756 -15.858 1.00 57.06 181 THR A N 1
ATOM 1479 C CA . THR A 1 181 ? -17.076 -7.702 -15.935 1.00 57.06 181 THR A CA 1
ATOM 1480 C C . THR A 1 181 ? -17.292 -6.978 -14.604 1.00 57.06 181 THR A C 1
ATOM 1482 O O . THR A 1 181 ? -17.644 -5.802 -14.606 1.00 57.06 181 THR A O 1
ATOM 1485 N N . PHE A 1 182 ? -17.037 -7.628 -13.461 1.00 57.75 182 PHE A N 1
ATOM 1486 C CA . PHE A 1 182 ? -17.218 -7.008 -12.142 1.00 57.75 182 PHE A CA 1
ATOM 1487 C C . PHE A 1 182 ? -16.269 -5.819 -11.917 1.00 57.75 182 PHE A C 1
ATOM 1489 O O . PHE A 1 182 ? -16.721 -4.756 -11.499 1.00 57.75 182 PHE A O 1
ATOM 1496 N N . TYR A 1 183 ? -14.972 -5.947 -12.218 1.00 54.16 183 TYR A N 1
ATOM 1497 C CA . TYR A 1 183 ? -14.010 -4.860 -11.958 1.00 54.16 183 TYR A CA 1
ATOM 1498 C C . TYR A 1 183 ? -14.214 -3.624 -12.844 1.00 54.16 183 TYR A C 1
ATOM 1500 O O . TYR A 1 183 ? -13.822 -2.528 -12.448 1.00 54.16 183 TYR A O 1
ATOM 1508 N N . GLU A 1 184 ? -14.807 -3.791 -14.027 1.00 55.66 184 GLU A N 1
ATOM 1509 C CA . GLU A 1 184 ? -15.123 -2.682 -14.933 1.00 55.66 184 GLU A CA 1
ATOM 1510 C C . GLU A 1 184 ? -16.474 -2.031 -14.610 1.00 55.66 184 GLU A C 1
ATOM 1512 O O . GLU A 1 184 ? -16.646 -0.834 -14.835 1.00 55.66 184 GLU A O 1
ATOM 1517 N N . LYS A 1 185 ? -17.430 -2.798 -14.068 1.00 53.41 185 LYS A N 1
ATOM 1518 C CA . LYS A 1 185 ? -18.814 -2.346 -13.869 1.00 53.41 185 LYS A CA 1
ATOM 1519 C C . LYS A 1 185 ? -19.056 -1.631 -12.540 1.00 53.41 185 LYS A C 1
ATOM 1521 O O . LYS A 1 185 ? -19.965 -0.807 -12.468 1.00 53.41 185 LYS A O 1
ATOM 1526 N N . TYR A 1 186 ? -18.269 -1.919 -11.503 1.00 56.16 186 TYR A N 1
ATOM 1527 C CA . TYR A 1 186 ? -18.464 -1.325 -10.179 1.00 56.16 186 TYR A CA 1
ATOM 1528 C C . TYR A 1 186 ? -17.323 -0.351 -9.857 1.00 56.16 186 TYR A C 1
ATOM 1530 O O . TYR A 1 186 ? -16.167 -0.777 -9.759 1.00 56.16 186 TYR A O 1
ATOM 1538 N N . PRO A 1 187 ? -17.604 0.960 -9.724 1.00 54.06 187 PRO A N 1
ATOM 1539 C CA . PRO A 1 187 ? -16.572 1.946 -9.446 1.00 54.06 187 PRO A CA 1
ATOM 1540 C C . PRO A 1 187 ? -15.901 1.662 -8.100 1.00 54.06 187 PRO A C 1
ATOM 1542 O O . PRO A 1 187 ? -16.507 1.130 -7.168 1.00 54.06 187 PRO A O 1
ATOM 1545 N N . LYS A 1 188 ? -14.624 2.048 -7.997 1.00 56.94 188 LYS A N 1
ATOM 1546 C CA . LYS A 1 188 ? -13.954 2.145 -6.697 1.00 56.94 188 LYS A CA 1
ATOM 1547 C C . LYS A 1 188 ? -14.785 3.056 -5.793 1.00 56.94 188 LYS A C 1
ATOM 1549 O O . LYS A 1 188 ? -15.353 4.030 -6.278 1.00 56.94 188 LYS A O 1
ATOM 1554 N N . TYR A 1 189 ? -14.807 2.698 -4.515 1.00 55.97 189 TYR A N 1
ATOM 1555 C CA . TYR A 1 189 ? -15.444 3.402 -3.407 1.00 55.97 189 TYR A CA 1
ATOM 1556 C C . TYR A 1 189 ? -15.603 4.914 -3.638 1.00 55.97 189 TYR A C 1
ATOM 1558 O O . TYR A 1 189 ? -14.625 5.597 -3.964 1.00 55.97 189 TYR A O 1
ATOM 1566 N N . LEU A 1 190 ? -16.825 5.431 -3.489 1.00 54.97 190 LEU A N 1
ATOM 1567 C CA . LEU A 1 190 ? -17.077 6.861 -3.636 1.00 54.97 190 LEU A CA 1
ATOM 1568 C C . LEU A 1 190 ? -16.504 7.585 -2.404 1.00 54.97 190 LEU A C 1
ATOM 1570 O O . LEU A 1 190 ? -16.788 7.168 -1.284 1.00 54.97 190 LEU A O 1
ATOM 1574 N N . PRO A 1 191 ? -15.741 8.689 -2.559 1.00 49.59 191 PRO A N 1
ATOM 1575 C CA . PRO A 1 191 ? -15.201 9.466 -1.429 1.00 49.59 191 PRO A CA 1
ATOM 1576 C C . PRO A 1 191 ? -16.274 9.914 -0.435 1.00 49.59 191 PRO A C 1
ATOM 1578 O O . PRO A 1 191 ? -16.009 10.210 0.717 1.00 49.59 191 PRO A O 1
ATOM 1581 N N . SER A 1 192 ? -17.506 9.966 -0.915 1.00 52.81 192 SER A N 1
ATOM 1582 C CA . SER A 1 192 ? -18.679 10.393 -0.193 1.00 52.81 192 SER A CA 1
ATOM 1583 C C . SER A 1 192 ? -19.167 9.349 0.833 1.00 52.81 192 SER A C 1
ATOM 1585 O O . SER A 1 192 ? -19.941 9.660 1.725 1.00 52.81 192 SER A O 1
ATOM 1587 N N . GLU A 1 193 ? -18.695 8.108 0.734 1.00 60.12 193 GLU A N 1
ATOM 1588 C CA . GLU A 1 193 ? -18.948 7.038 1.701 1.00 60.12 193 GLU A CA 1
ATOM 1589 C C . GLU A 1 193 ? -17.817 6.952 2.755 1.00 60.12 193 GLU A C 1
ATOM 1591 O O . GLU A 1 193 ? -17.778 6.007 3.547 1.00 60.12 193 GLU A O 1
ATOM 1596 N N . SER A 1 194 ? -16.856 7.894 2.760 1.00 55.25 1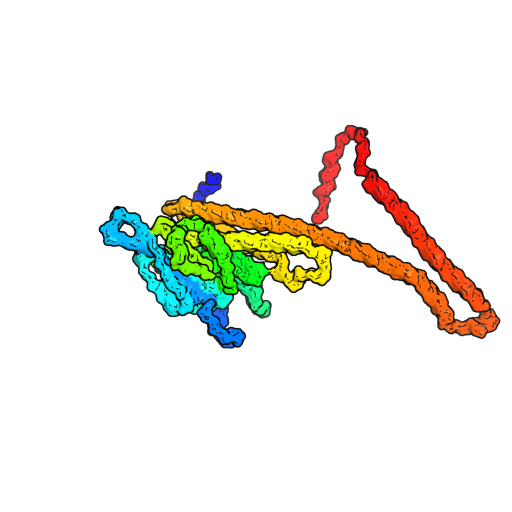94 SER A N 1
ATOM 1597 C CA . SER A 1 194 ? -15.645 7.823 3.597 1.00 55.25 194 SER A CA 1
ATOM 1598 C C . SER A 1 194 ? -15.929 7.830 5.097 1.00 55.25 194 SER A C 1
ATOM 1600 O O . SER A 1 194 ? -15.175 7.236 5.863 1.00 55.25 194 SER A O 1
ATOM 1602 N N . SER A 1 195 ? -17.041 8.442 5.517 1.00 57.84 195 SER A N 1
ATOM 1603 C CA . SER A 1 195 ? -17.465 8.496 6.919 1.00 57.84 195 SER A CA 1
ATOM 1604 C C . SER A 1 195 ? -17.678 7.114 7.533 1.00 57.84 195 SER A C 1
ATOM 1606 O O . SER A 1 195 ? -17.483 6.953 8.732 1.00 57.84 195 SER A O 1
ATOM 1608 N N . PHE A 1 196 ? -18.034 6.128 6.709 1.00 63.53 196 PHE A N 1
ATOM 1609 C CA . PHE A 1 196 ? -18.253 4.737 7.113 1.00 63.53 196 PHE A CA 1
ATOM 1610 C C . PHE A 1 196 ? -17.171 3.801 6.586 1.00 63.53 196 PHE A C 1
ATOM 1612 O O . PHE A 1 196 ? -17.167 2.612 6.897 1.00 63.53 196 PHE A O 1
ATOM 1619 N N . SER A 1 197 ? -16.266 4.319 5.758 1.00 69.50 197 SER A N 1
ATOM 1620 C CA . SER A 1 197 ? -15.264 3.498 5.110 1.00 69.50 197 SER A CA 1
ATOM 1621 C C . SER A 1 197 ? -14.146 3.143 6.074 1.00 69.50 197 SER A C 1
ATOM 1623 O O . SER A 1 197 ? -13.908 3.863 7.040 1.00 69.50 197 SER A O 1
ATOM 1625 N N . PRO A 1 198 ? -13.434 2.043 5.825 1.00 81.81 198 PRO A N 1
ATOM 1626 C CA . PRO A 1 198 ? -12.233 1.766 6.572 1.00 81.81 198 PRO A CA 1
ATOM 1627 C C . PRO A 1 198 ? -11.042 2.579 6.082 1.00 81.81 198 PRO A C 1
ATOM 1629 O O . PRO A 1 198 ? -10.861 2.779 4.875 1.00 81.81 198 PRO A O 1
ATOM 1632 N N . ILE A 1 199 ? -10.126 2.891 7.001 1.00 85.25 199 ILE A N 1
ATOM 1633 C CA . ILE A 1 199 ? -8.805 3.397 6.620 1.00 85.25 199 ILE A CA 1
ATOM 1634 C C . ILE A 1 199 ? -8.068 2.265 5.910 1.00 85.25 199 ILE A C 1
ATOM 1636 O O . ILE A 1 199 ? -7.799 1.209 6.491 1.00 85.25 199 ILE A O 1
ATOM 1640 N N . GLN A 1 200 ? -7.744 2.477 4.635 1.00 86.06 200 GLN A N 1
ATOM 1641 C CA . GLN A 1 200 ? -7.050 1.500 3.804 1.00 86.06 200 GLN A CA 1
ATOM 1642 C C . GLN A 1 200 ? -5.583 1.887 3.650 1.00 86.06 200 GLN A C 1
ATOM 1644 O O . GLN A 1 200 ? -5.245 2.827 2.932 1.00 86.06 200 GLN A O 1
ATOM 1649 N N . LEU A 1 201 ? -4.700 1.094 4.251 1.00 87.12 201 LEU A N 1
ATOM 1650 C CA . LEU A 1 201 ? -3.256 1.220 4.084 1.00 87.12 201 LEU A CA 1
ATOM 1651 C C . LEU A 1 201 ? -2.762 0.138 3.124 1.00 87.12 201 LEU A C 1
ATOM 1653 O O . LEU A 1 201 ? -2.923 -1.061 3.371 1.00 87.12 201 LEU A O 1
ATOM 1657 N N . LYS A 1 202 ? -2.169 0.559 2.003 1.00 86.06 202 LYS A N 1
ATOM 1658 C CA . LYS A 1 202 ? -1.695 -0.329 0.934 1.00 86.06 202 LYS A CA 1
ATOM 1659 C C . LYS A 1 202 ? -0.183 -0.263 0.836 1.00 86.06 202 LYS A C 1
ATOM 1661 O O . LYS A 1 202 ? 0.361 0.728 0.366 1.00 86.06 202 LYS A O 1
ATOM 1666 N N . ILE A 1 203 ? 0.498 -1.335 1.224 1.00 78.31 203 ILE A N 1
ATOM 1667 C CA . ILE A 1 203 ? 1.950 -1.446 1.077 1.00 78.31 203 ILE A CA 1
ATOM 1668 C C . ILE A 1 203 ? 2.217 -2.356 -0.116 1.00 78.31 203 ILE A C 1
ATOM 1670 O O . ILE A 1 203 ? 2.083 -3.575 0.018 1.00 78.31 203 ILE A O 1
ATOM 1674 N N . PRO A 1 204 ? 2.564 -1.827 -1.297 1.00 72.56 204 PRO A N 1
ATOM 1675 C CA . PRO A 1 204 ? 2.970 -2.683 -2.388 1.00 72.56 204 PRO A CA 1
ATOM 1676 C C . PRO A 1 204 ? 4.341 -3.246 -2.050 1.00 72.56 204 PRO A C 1
ATOM 1678 O O . PRO A 1 204 ? 5.251 -2.525 -1.651 1.00 72.56 204 PRO A O 1
ATOM 1681 N N . HIS A 1 205 ? 4.467 -4.557 -2.185 1.00 65.06 205 HIS A N 1
ATOM 1682 C CA . HIS A 1 205 ? 5.760 -5.197 -2.118 1.00 65.06 205 HIS A CA 1
ATOM 1683 C C . HIS A 1 205 ? 6.247 -5.414 -3.555 1.00 65.06 205 HIS A C 1
ATOM 1685 O O . HIS A 1 205 ? 5.471 -5.896 -4.382 1.00 65.06 205 HIS A O 1
ATOM 1691 N N . PRO A 1 206 ? 7.502 -5.072 -3.886 1.00 54.81 206 PRO A N 1
ATOM 1692 C CA . PRO A 1 206 ? 8.022 -5.244 -5.243 1.00 54.81 206 PRO A CA 1
ATOM 1693 C C . PRO A 1 206 ? 8.111 -6.722 -5.659 1.00 54.81 206 PRO A C 1
ATOM 1695 O O . PRO A 1 206 ? 8.125 -7.021 -6.845 1.00 54.81 206 PRO A O 1
ATOM 1698 N N . LYS A 1 207 ? 8.139 -7.655 -4.693 1.00 55.12 207 LYS A N 1
ATOM 1699 C CA . LYS A 1 207 ? 8.287 -9.104 -4.940 1.00 55.12 207 LYS A CA 1
ATOM 1700 C C . LYS A 1 207 ? 7.095 -9.960 -4.510 1.00 55.12 207 LYS A C 1
ATOM 1702 O O . LYS A 1 207 ? 7.051 -11.137 -4.843 1.00 55.12 207 LYS A O 1
ATOM 1707 N N . THR A 1 208 ? 6.169 -9.416 -3.723 1.00 52.19 208 THR A N 1
ATOM 1708 C CA . THR A 1 208 ? 5.055 -10.186 -3.150 1.00 52.19 208 THR A CA 1
ATOM 1709 C C . THR A 1 208 ? 3.766 -9.385 -3.236 1.00 52.19 208 THR A C 1
ATOM 1711 O O . THR A 1 208 ? 3.747 -8.207 -3.597 1.00 52.19 208 THR A O 1
ATOM 1714 N N . THR A 1 209 ? 2.646 -10.034 -2.963 1.00 47.28 209 THR A N 1
ATOM 1715 C CA . THR A 1 209 ? 1.360 -9.356 -2.974 1.00 47.28 209 THR A CA 1
ATOM 1716 C C . THR A 1 209 ? 1.309 -8.212 -1.945 1.00 47.28 209 THR A C 1
ATOM 1718 O O . THR A 1 209 ? 1.898 -8.328 -0.869 1.00 47.28 209 THR A O 1
ATOM 1721 N N . PRO A 1 210 ? 0.612 -7.099 -2.245 1.00 51.66 210 PRO A N 1
ATOM 1722 C CA . PRO A 1 210 ? 0.608 -5.910 -1.395 1.00 51.66 210 PRO A CA 1
ATOM 1723 C C . PRO A 1 210 ? 0.084 -6.215 0.014 1.00 51.66 210 PRO A C 1
ATOM 1725 O O . PRO A 1 210 ? -1.049 -6.663 0.144 1.00 51.66 210 PRO A O 1
ATOM 1728 N N . LYS A 1 211 ? 0.863 -5.922 1.062 1.00 60.66 211 LYS A N 1
ATOM 1729 C CA . LYS A 1 211 ? 0.419 -6.045 2.463 1.00 60.66 211 LYS A CA 1
ATOM 1730 C C . LYS A 1 211 ? -0.653 -4.984 2.732 1.00 60.66 211 LYS A C 1
ATOM 1732 O O . LYS A 1 211 ? -0.521 -3.840 2.281 1.00 60.66 211 LYS A O 1
ATOM 1737 N N . ARG A 1 212 ? -1.730 -5.369 3.417 1.00 61.78 212 ARG A N 1
ATOM 1738 C CA . ARG A 1 212 ? -2.888 -4.496 3.659 1.00 61.78 212 ARG A CA 1
ATOM 1739 C C . ARG A 1 212 ? -3.210 -4.427 5.125 1.00 61.78 212 ARG A C 1
ATOM 1741 O O . ARG A 1 212 ? -3.307 -5.461 5.776 1.00 61.78 212 ARG A O 1
ATOM 1748 N N . THR A 1 213 ? -3.464 -3.215 5.579 1.00 66.50 213 THR A N 1
ATOM 1749 C CA . THR A 1 213 ? -4.106 -2.979 6.862 1.00 66.50 213 THR A CA 1
ATOM 1750 C C . THR A 1 213 ? -5.389 -2.219 6.585 1.00 66.50 213 THR A C 1
ATOM 1752 O O . THR A 1 213 ? -5.364 -1.169 5.940 1.00 66.50 213 THR A O 1
ATOM 1755 N N . THR A 1 214 ? -6.512 -2.791 6.999 1.00 66.00 214 THR A N 1
ATOM 1756 C CA . THR A 1 214 ? -7.836 -2.185 6.872 1.00 66.00 214 THR A CA 1
ATOM 1757 C C . THR A 1 214 ? -8.378 -1.986 8.273 1.00 66.00 214 THR A C 1
ATOM 1759 O O . THR A 1 214 ? -8.605 -2.957 8.987 1.00 66.00 214 THR A O 1
ATOM 1762 N N . LEU A 1 215 ? -8.530 -0.729 8.671 1.00 62.88 215 LEU A N 1
ATOM 1763 C CA . LEU A 1 215 ? -9.078 -0.359 9.968 1.00 62.88 215 LEU A CA 1
ATOM 1764 C C . LEU A 1 215 ? -10.575 -0.103 9.818 1.00 62.88 215 LEU A C 1
ATOM 1766 O O . LEU A 1 215 ? -10.952 0.848 9.142 1.00 62.88 215 LEU A O 1
ATOM 1770 N N . ILE A 1 216 ? -11.411 -0.929 10.428 1.00 64.31 216 ILE A N 1
ATOM 1771 C CA . ILE A 1 216 ? -12.866 -0.779 10.474 1.00 64.31 216 ILE A CA 1
ATOM 1772 C C . ILE A 1 216 ? -13.221 -0.421 11.916 1.00 64.31 216 ILE A C 1
ATOM 1774 O O . ILE A 1 216 ? -12.793 -1.109 12.827 1.00 64.31 216 ILE A O 1
ATOM 1778 N N . ILE A 1 217 ? -13.996 0.629 12.158 1.00 61.41 217 ILE A N 1
ATOM 1779 C CA . ILE A 1 217 ? -14.534 0.903 13.498 1.00 61.41 217 ILE A CA 1
ATOM 1780 C C . ILE A 1 217 ? -16.018 0.572 13.444 1.00 61.41 217 ILE A C 1
ATOM 1782 O O . ILE A 1 217 ? -16.800 1.421 13.018 1.00 61.41 217 ILE A O 1
ATOM 1786 N N . PRO A 1 218 ? -16.428 -0.666 13.764 1.00 53.94 218 PRO A N 1
ATOM 1787 C CA . PRO A 1 218 ? -17.844 -0.959 13.866 1.00 53.94 218 PRO A CA 1
ATOM 1788 C C . PRO A 1 218 ? -18.404 -0.276 15.115 1.00 53.94 218 PRO A C 1
ATOM 1790 O O . PRO A 1 218 ? -17.807 -0.307 16.195 1.00 53.94 218 PRO A O 1
ATOM 1793 N N . ASN A 1 219 ? -19.573 0.331 14.963 1.00 53.06 219 ASN A N 1
ATOM 1794 C CA . ASN A 1 219 ? -20.332 0.911 16.056 1.00 53.06 219 ASN A CA 1
ATOM 1795 C C . ASN A 1 219 ? -21.771 0.393 15.981 1.00 53.06 219 ASN A C 1
ATOM 1797 O O . ASN A 1 219 ? -22.369 0.500 14.917 1.00 53.06 219 ASN A O 1
ATOM 1801 N N . THR A 1 220 ? -22.266 -0.175 17.091 1.00 54.25 220 THR A N 1
ATOM 1802 C CA . THR A 1 220 ? -23.412 0.322 17.901 1.00 54.25 220 THR A CA 1
ATOM 1803 C C . THR A 1 220 ? -24.095 -0.781 18.711 1.00 54.25 220 THR A C 1
ATOM 1805 O O . THR A 1 220 ? -24.596 -0.479 19.792 1.00 54.25 220 THR A O 1
ATOM 1808 N N . LYS A 1 221 ? -24.075 -2.056 18.284 1.00 59.31 221 LYS A N 1
ATOM 1809 C CA . LYS A 1 221 ? -24.910 -3.105 18.922 1.00 59.31 221 LYS A CA 1
ATOM 1810 C C . LYS A 1 221 ? -24.651 -3.321 20.423 1.00 59.31 221 LYS A C 1
ATOM 1812 O O . LYS A 1 221 ? -25.579 -3.664 21.144 1.00 59.31 221 LYS A O 1
ATOM 1817 N N . LEU A 1 222 ? -23.426 -3.093 20.905 1.00 67.06 222 LEU A N 1
ATOM 1818 C CA . LEU A 1 222 ? -23.050 -3.313 22.314 1.00 67.06 222 LEU A CA 1
ATOM 1819 C C . LEU A 1 222 ? -22.850 -2.026 23.126 1.00 67.06 222 LEU A C 1
ATOM 1821 O O . LEU A 1 222 ? -22.431 -2.097 24.276 1.00 67.06 222 LEU A O 1
ATOM 1825 N N . GLY A 1 223 ? -23.062 -0.844 22.533 1.00 77.69 223 GLY A N 1
ATOM 1826 C CA . GLY A 1 223 ? -22.698 0.432 23.170 1.00 77.69 223 GLY A CA 1
ATOM 1827 C C . GLY A 1 223 ? -21.189 0.612 23.414 1.00 77.69 223 GLY A C 1
ATOM 1828 O O . GLY A 1 223 ? -20.779 1.584 24.045 1.00 77.69 223 GLY A O 1
ATOM 1829 N N . LEU A 1 224 ? -20.360 -0.304 22.902 1.00 83.31 224 LEU A N 1
ATOM 1830 C CA . LEU A 1 224 ? -18.913 -0.330 23.072 1.00 83.31 224 LEU A CA 1
ATOM 1831 C C . LEU A 1 224 ? -18.203 0.203 21.825 1.00 83.31 224 LEU A C 1
ATOM 1833 O O . LEU A 1 224 ? -18.431 -0.286 20.714 1.00 83.31 2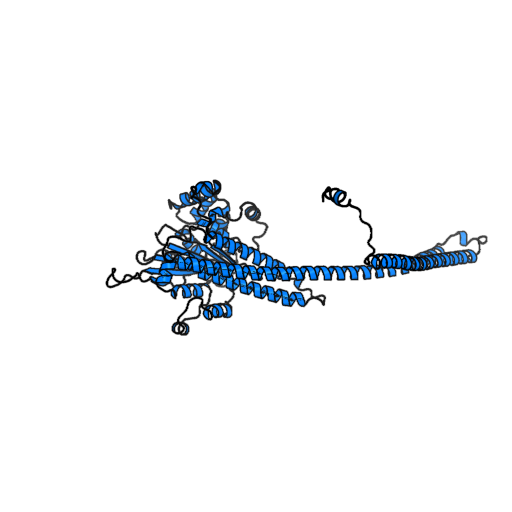24 LEU A O 1
ATOM 1837 N N . LYS A 1 225 ? -17.273 1.147 22.008 1.00 87.00 225 LYS A N 1
ATOM 1838 C CA . LYS A 1 225 ? -16.396 1.607 20.924 1.00 87.00 225 LYS A CA 1
ATOM 1839 C C . LYS A 1 225 ? -15.473 0.461 20.513 1.00 87.00 225 LYS A C 1
ATOM 1841 O O . LYS A 1 225 ? -14.635 0.034 21.302 1.00 87.00 225 LYS A O 1
ATOM 1846 N N . THR A 1 226 ? -15.612 -0.040 19.288 1.00 87.38 226 THR A N 1
ATOM 1847 C CA . THR A 1 226 ? -14.780 -1.146 18.798 1.00 87.38 226 THR A CA 1
ATOM 1848 C C . THR A 1 226 ? -13.932 -0.720 17.610 1.00 87.38 226 THR A C 1
ATOM 1850 O O . THR A 1 226 ? -14.421 -0.074 16.693 1.00 87.38 226 THR A O 1
ATOM 1853 N N . VAL A 1 227 ? -12.666 -1.128 17.593 1.00 88.69 227 VAL A N 1
ATOM 1854 C CA . VAL A 1 227 ? -11.753 -0.981 16.458 1.00 88.69 227 VAL A CA 1
ATOM 1855 C C . VAL A 1 227 ? -11.370 -2.364 15.951 1.00 88.69 227 VAL A C 1
ATOM 1857 O O . VAL A 1 227 ? -10.663 -3.108 16.619 1.00 88.69 2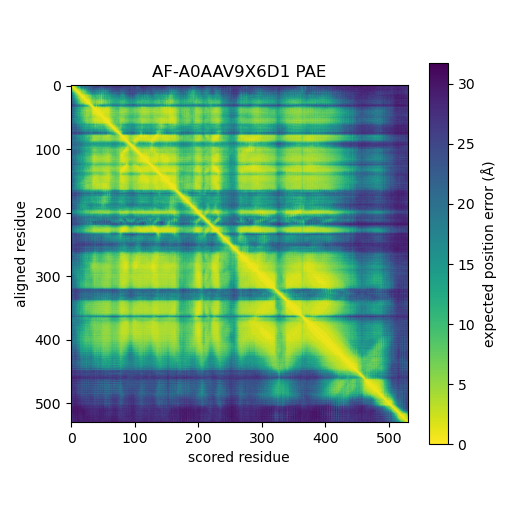27 VAL A O 1
ATOM 1860 N N . LEU A 1 228 ? -11.807 -2.702 14.747 1.00 89.75 228 LEU A N 1
ATOM 1861 C CA . LEU A 1 228 ? -11.378 -3.877 14.004 1.00 89.75 228 LEU A CA 1
ATOM 1862 C C . LEU A 1 228 ? -10.198 -3.532 13.093 1.00 89.75 228 LEU A C 1
ATOM 1864 O O . LEU A 1 228 ? -10.248 -2.605 12.288 1.00 89.75 228 LEU A O 1
ATOM 1868 N N . VAL A 1 229 ? -9.141 -4.327 13.153 1.00 89.62 229 VAL A N 1
ATOM 1869 C CA . VAL A 1 229 ? -7.956 -4.189 12.310 1.00 89.62 229 VAL A CA 1
ATOM 1870 C C . VAL A 1 229 ? -7.786 -5.471 11.508 1.00 89.62 229 VAL A C 1
ATOM 1872 O O . VAL A 1 229 ? -7.411 -6.505 12.046 1.00 89.62 229 VAL A O 1
ATOM 1875 N N . PHE A 1 230 ? -8.018 -5.418 10.203 1.00 89.19 230 PHE A N 1
ATOM 1876 C CA . PHE A 1 230 ? -7.711 -6.528 9.305 1.00 89.19 230 PHE A CA 1
ATOM 1877 C C . PHE A 1 230 ? -6.295 -6.357 8.789 1.00 89.19 230 PHE A C 1
ATOM 1879 O O . PHE A 1 230 ? -5.992 -5.369 8.112 1.00 89.19 230 PHE A O 1
ATOM 1886 N N . VAL A 1 231 ? -5.423 -7.309 9.099 1.00 86.06 231 VAL A N 1
ATOM 1887 C CA . VAL A 1 231 ? -4.027 -7.273 8.679 1.00 86.06 231 VAL A CA 1
ATOM 1888 C C . VAL A 1 231 ? -3.716 -8.474 7.827 1.00 86.06 231 VAL A C 1
ATOM 1890 O O . VAL A 1 231 ? -3.612 -9.600 8.306 1.00 86.06 231 VAL A O 1
ATOM 1893 N N . TRP A 1 232 ? -3.469 -8.191 6.556 1.00 84.94 232 TRP A N 1
ATOM 1894 C CA . TRP A 1 232 ? -3.003 -9.183 5.620 1.00 84.94 232 TRP A CA 1
ATOM 1895 C C . TRP A 1 232 ? -1.478 -9.162 5.533 1.00 84.94 232 TRP A C 1
ATOM 1897 O O . TRP A 1 232 ? -0.875 -8.224 4.988 1.00 84.94 232 TRP A O 1
ATOM 1907 N N . GLN A 1 233 ? -0.850 -10.220 6.042 1.00 71.75 233 GLN A N 1
ATOM 1908 C CA . GLN A 1 233 ? 0.593 -10.407 5.983 1.00 71.75 233 GLN A CA 1
ATOM 1909 C C . GLN A 1 233 ? 0.930 -11.788 5.426 1.00 71.75 233 GLN A C 1
ATOM 1911 O O . GLN A 1 233 ? 0.672 -12.815 6.040 1.00 71.75 233 GLN A O 1
ATOM 1916 N N . VAL A 1 234 ? 1.582 -11.808 4.265 1.00 59.59 234 VAL A N 1
ATOM 1917 C CA . VAL A 1 234 ? 2.285 -13.005 3.795 1.00 59.59 234 VAL A CA 1
ATOM 1918 C C . VAL A 1 234 ? 3.547 -13.154 4.646 1.00 59.59 234 VAL A C 1
ATOM 1920 O O . VAL A 1 234 ? 4.308 -12.185 4.759 1.00 59.59 234 VAL A O 1
ATOM 1923 N N . GLU A 1 235 ? 3.705 -14.318 5.286 1.00 50.69 235 GLU A N 1
ATOM 1924 C CA . GLU A 1 235 ? 4.857 -14.699 6.110 1.00 50.69 235 GLU A CA 1
ATOM 1925 C C . GLU A 1 235 ? 6.170 -14.352 5.405 1.00 50.69 235 GLU A C 1
ATOM 1927 O O . GLU A 1 235 ? 6.634 -15.036 4.500 1.00 50.69 235 GLU A O 1
ATOM 1932 N N . GLU A 1 236 ? 6.788 -13.278 5.867 1.00 52.25 236 GLU A N 1
ATOM 1933 C CA . GLU A 1 236 ? 8.228 -13.121 5.843 1.00 52.25 236 GLU A CA 1
ATOM 1934 C C . GLU A 1 236 ? 8.580 -12.796 7.284 1.00 52.25 236 GLU A C 1
ATOM 1936 O O . GLU A 1 236 ? 7.971 -11.898 7.884 1.00 52.25 236 GLU A O 1
ATOM 1941 N N . GLN A 1 237 ? 9.510 -13.567 7.845 1.00 54.88 237 GLN A N 1
ATOM 1942 C CA . GLN A 1 237 ? 10.143 -13.258 9.119 1.00 54.88 237 GLN A CA 1
ATOM 1943 C C . GLN A 1 237 ? 10.496 -11.770 9.108 1.00 54.88 237 GLN A C 1
ATOM 1945 O O . GLN A 1 237 ? 11.159 -11.292 8.184 1.00 54.88 237 GLN A O 1
ATOM 1950 N N . PHE A 1 238 ? 9.990 -11.011 10.081 1.00 54.00 238 PHE A N 1
ATOM 1951 C CA . PHE A 1 238 ? 10.349 -9.606 10.181 1.00 54.00 238 PHE A CA 1
ATOM 1952 C C . PHE A 1 238 ? 11.869 -9.524 10.301 1.00 54.00 238 PHE A C 1
ATOM 1954 O O . PHE A 1 238 ? 12.460 -10.123 11.201 1.00 54.00 238 PHE A O 1
ATOM 1961 N N . HIS A 1 239 ? 12.516 -8.767 9.414 1.00 54.06 239 HIS A N 1
ATOM 1962 C CA . HIS A 1 239 ? 13.891 -8.376 9.670 1.00 54.06 239 HIS A CA 1
ATOM 1963 C C . HIS A 1 239 ? 13.888 -7.577 10.977 1.00 54.06 239 HIS A C 1
ATOM 1965 O O . HIS A 1 239 ? 13.301 -6.493 11.042 1.00 54.06 239 HIS A O 1
ATOM 1971 N N . MET A 1 240 ? 14.537 -8.127 12.008 1.00 51.84 240 MET A N 1
ATOM 1972 C CA . MET A 1 240 ? 14.676 -7.532 13.344 1.00 51.84 240 MET A CA 1
ATOM 1973 C C . MET A 1 240 ? 15.117 -6.066 13.305 1.00 51.84 240 MET A C 1
ATOM 1975 O O . MET A 1 240 ? 14.782 -5.304 14.198 1.00 51.84 240 MET A O 1
ATOM 1979 N N . SER A 1 241 ? 15.791 -5.626 12.239 1.00 52.97 241 SER A N 1
ATOM 1980 C CA . SER A 1 241 ? 16.150 -4.224 12.010 1.00 52.97 241 SER A CA 1
ATOM 1981 C C . SER A 1 241 ? 14.955 -3.262 11.969 1.00 52.97 241 SER A C 1
ATOM 1983 O O . SER A 1 241 ? 15.097 -2.122 12.399 1.00 52.97 241 SER A O 1
ATOM 1985 N N . THR A 1 242 ? 13.776 -3.692 11.503 1.00 53.31 242 THR A N 1
ATOM 1986 C CA . THR A 1 242 ? 12.580 -2.827 11.458 1.00 53.31 242 THR A CA 1
ATOM 1987 C C . THR A 1 242 ? 11.985 -2.651 12.853 1.00 53.31 242 THR A C 1
ATOM 1989 O O . THR A 1 242 ? 11.695 -1.530 13.255 1.00 53.31 242 THR A O 1
ATOM 1992 N N . ILE A 1 243 ? 11.883 -3.748 13.610 1.00 53.62 243 ILE A N 1
ATOM 1993 C CA . ILE A 1 243 ? 11.401 -3.758 14.999 1.00 53.62 243 ILE A CA 1
ATOM 1994 C C . ILE A 1 243 ? 12.387 -3.000 15.898 1.00 53.62 243 ILE A C 1
ATOM 1996 O O . ILE A 1 243 ? 11.988 -2.131 16.663 1.00 53.62 243 ILE A O 1
ATOM 2000 N N . ASN A 1 244 ? 13.689 -3.240 15.733 1.00 51.56 244 ASN A N 1
ATOM 2001 C CA . ASN A 1 244 ? 14.732 -2.563 16.493 1.00 51.56 244 ASN A CA 1
ATOM 2002 C C . ASN A 1 244 ? 14.814 -1.070 16.178 1.00 51.56 244 ASN A C 1
ATOM 2004 O O . ASN A 1 244 ? 15.051 -0.302 17.096 1.00 51.56 244 ASN A O 1
ATOM 2008 N N . ARG A 1 245 ? 14.597 -0.616 14.935 1.00 54.12 245 ARG A N 1
ATOM 2009 C CA . ARG A 1 245 ? 14.594 0.829 14.642 1.00 54.12 245 ARG A CA 1
ATOM 2010 C C . ARG A 1 245 ? 13.429 1.543 15.328 1.00 54.12 245 ARG A C 1
ATOM 2012 O O . ARG A 1 245 ? 13.619 2.628 15.868 1.00 54.12 245 ARG A O 1
ATOM 2019 N N . ASP A 1 246 ? 12.271 0.895 15.357 1.00 48.59 246 ASP A N 1
ATOM 2020 C CA . ASP A 1 246 ? 11.073 1.381 16.041 1.00 48.59 246 ASP A CA 1
ATOM 2021 C C . ASP A 1 246 ? 11.173 1.330 17.572 1.00 48.59 246 ASP A C 1
ATOM 2023 O O . ASP A 1 246 ? 10.572 2.156 18.256 1.00 48.59 246 ASP A O 1
ATOM 2027 N N . LEU A 1 247 ? 11.931 0.374 18.116 1.00 50.16 247 LEU A N 1
ATOM 2028 C CA . LEU A 1 247 ? 12.222 0.274 19.548 1.00 50.16 247 LEU A CA 1
ATOM 2029 C C . LEU A 1 247 ? 13.371 1.201 19.986 1.00 50.16 247 LEU A C 1
ATOM 2031 O O . LEU A 1 247 ? 13.367 1.665 21.120 1.00 50.16 247 LEU A O 1
ATOM 2035 N N . MET A 1 248 ? 14.350 1.472 19.114 1.00 41.53 248 MET A N 1
ATOM 2036 C CA . MET A 1 248 ? 15.531 2.310 19.397 1.00 41.53 248 MET A CA 1
ATOM 2037 C C . MET A 1 248 ? 15.238 3.810 19.271 1.00 41.53 248 MET A C 1
ATOM 2039 O O . MET A 1 248 ? 15.870 4.610 19.960 1.00 41.53 248 MET A O 1
ATOM 2043 N N . TYR A 1 249 ? 14.257 4.190 18.447 1.00 45.59 249 TYR A N 1
ATOM 2044 C CA . TYR A 1 249 ? 13.705 5.547 18.383 1.00 45.59 249 TYR A CA 1
ATOM 2045 C C . TYR A 1 249 ? 12.214 5.529 18.723 1.00 45.59 249 TYR A C 1
ATOM 2047 O O . TYR A 1 249 ? 11.384 5.867 17.874 1.00 45.59 249 TYR A O 1
ATOM 2055 N N . PRO A 1 250 ? 11.845 5.103 19.942 1.00 44.44 250 PRO A N 1
ATOM 2056 C CA . PRO A 1 250 ? 10.453 4.966 20.283 1.00 44.44 250 PRO A CA 1
ATOM 2057 C C . PRO A 1 250 ? 9.883 6.384 20.366 1.00 44.44 250 PRO A C 1
ATOM 2059 O O . PRO A 1 250 ? 10.334 7.239 21.126 1.00 44.44 250 PRO A O 1
ATOM 2062 N N . THR A 1 251 ? 8.914 6.668 19.505 1.00 40.47 251 THR A N 1
ATOM 2063 C CA . THR A 1 251 ? 8.235 7.968 19.462 1.00 40.47 251 THR A CA 1
ATOM 2064 C C . THR A 1 251 ? 7.403 8.232 20.717 1.00 40.47 251 THR A C 1
ATOM 2066 O O . THR A 1 251 ? 6.990 9.362 20.943 1.00 40.47 251 THR A O 1
ATOM 2069 N N . GLN A 1 252 ? 7.212 7.202 21.543 1.00 43.84 252 GLN A N 1
ATOM 2070 C CA . GLN A 1 252 ? 6.740 7.268 22.921 1.00 43.84 252 GLN A CA 1
ATOM 2071 C C . GLN A 1 252 ? 7.848 6.767 23.849 1.00 43.84 252 GLN A C 1
ATOM 2073 O O . GLN A 1 252 ? 8.526 5.788 23.544 1.00 43.84 252 GLN A O 1
ATOM 2078 N N . ARG A 1 253 ? 8.070 7.438 24.983 1.00 40.12 253 ARG A N 1
ATOM 2079 C CA . ARG A 1 253 ? 9.086 7.023 25.959 1.00 40.12 253 ARG A CA 1
ATOM 2080 C C . ARG A 1 253 ? 8.661 5.712 26.622 1.00 40.12 253 ARG A C 1
ATOM 2082 O O . ARG A 1 253 ? 7.946 5.735 27.613 1.00 40.12 253 ARG A O 1
ATOM 2089 N N . VAL A 1 254 ? 9.150 4.580 26.124 1.00 44.22 254 VAL A N 1
ATOM 2090 C CA . VAL A 1 254 ? 9.092 3.319 26.874 1.00 44.22 254 VAL A CA 1
ATOM 2091 C C . VAL A 1 254 ? 10.206 3.352 27.933 1.00 44.22 254 VAL A C 1
ATOM 2093 O O . VAL A 1 254 ? 11.371 3.536 27.561 1.00 44.22 254 VAL A O 1
ATOM 2096 N N . PRO A 1 255 ? 9.902 3.209 29.237 1.00 46.94 255 PRO A N 1
ATOM 2097 C CA . PRO A 1 255 ? 10.925 3.142 30.280 1.00 46.94 255 PRO A CA 1
ATOM 2098 C C . PRO A 1 255 ? 11.913 1.995 30.002 1.00 46.94 255 PRO A C 1
ATOM 2100 O O . PRO A 1 255 ? 11.503 0.852 29.782 1.00 46.94 255 PRO A O 1
ATOM 2103 N N . ARG A 1 256 ? 13.222 2.292 29.973 1.00 47.56 256 ARG A N 1
ATOM 2104 C CA . ARG A 1 256 ? 14.288 1.322 29.619 1.00 47.56 256 ARG A CA 1
ATOM 2105 C C . ARG A 1 256 ? 14.308 0.102 30.539 1.00 47.56 256 ARG A C 1
ATOM 2107 O O . ARG A 1 256 ? 14.623 -1.002 30.112 1.00 47.56 256 ARG A O 1
ATOM 2114 N N . ASP A 1 257 ? 13.952 0.322 31.787 1.00 52.50 257 ASP A N 1
ATOM 2115 C CA . ASP A 1 257 ? 13.805 -0.636 32.873 1.00 52.50 257 ASP A CA 1
ATOM 2116 C C . ASP A 1 257 ? 12.756 -1.722 32.582 1.00 52.50 257 ASP A C 1
ATOM 2118 O O . ASP A 1 257 ? 12.902 -2.847 33.056 1.00 52.50 257 ASP A O 1
ATOM 2122 N N . ARG A 1 258 ? 11.769 -1.455 31.713 1.00 51.97 258 ARG A N 1
ATOM 2123 C CA . ARG A 1 258 ? 10.801 -2.468 31.263 1.00 51.97 258 ARG A CA 1
ATOM 2124 C C . ARG A 1 258 ? 11.275 -3.274 30.050 1.00 51.97 258 ARG A C 1
ATOM 2126 O O . ARG A 1 258 ? 10.800 -4.380 29.849 1.00 51.97 258 ARG A O 1
ATOM 2133 N N . MET A 1 259 ? 12.230 -2.792 29.252 1.00 50.72 259 MET A N 1
ATOM 2134 C CA . MET A 1 259 ? 12.635 -3.484 28.014 1.00 50.72 259 MET A CA 1
ATOM 2135 C C . MET A 1 259 ? 13.385 -4.806 28.240 1.00 50.72 259 MET A C 1
ATOM 2137 O O . MET A 1 259 ? 13.342 -5.676 27.375 1.00 50.72 259 MET A O 1
ATOM 2141 N N . ALA A 1 260 ? 14.079 -4.971 29.369 1.00 54.34 260 ALA A N 1
ATOM 2142 C CA . ALA A 1 260 ? 14.973 -6.114 29.585 1.00 54.34 260 ALA A CA 1
ATOM 2143 C C . ALA A 1 260 ? 14.249 -7.440 29.893 1.00 54.34 260 ALA A C 1
ATOM 2145 O O . ALA A 1 260 ? 14.818 -8.506 29.668 1.00 54.34 260 ALA A O 1
ATOM 2146 N N . SER A 1 261 ? 13.011 -7.394 30.395 1.00 53.09 261 SER A N 1
ATOM 2147 C CA . SER A 1 261 ? 12.230 -8.582 30.781 1.00 53.09 261 SER A CA 1
ATOM 2148 C C . SER A 1 261 ? 11.196 -9.009 29.736 1.00 53.09 261 SER A C 1
ATOM 2150 O O . SER A 1 261 ? 10.555 -10.049 29.885 1.00 53.09 261 SER A O 1
ATOM 2152 N N . ILE A 1 262 ? 11.016 -8.218 28.679 1.00 59.12 262 ILE A N 1
ATOM 2153 C CA . ILE A 1 262 ? 9.893 -8.368 27.759 1.00 59.12 262 ILE A CA 1
ATOM 2154 C C . ILE A 1 262 ? 10.337 -9.166 26.539 1.00 59.12 262 ILE A C 1
ATOM 2156 O O . ILE A 1 262 ? 11.300 -8.821 25.851 1.00 59.12 262 ILE A O 1
ATOM 2160 N N . LYS A 1 263 ? 9.614 -10.256 26.267 1.00 70.25 263 LYS A N 1
ATOM 2161 C CA . LYS A 1 263 ? 9.783 -11.051 25.049 1.00 70.25 263 LYS A CA 1
ATOM 2162 C C . LYS A 1 263 ? 9.628 -10.119 23.845 1.00 70.25 263 LYS A C 1
ATOM 2164 O O . LYS A 1 263 ? 8.608 -9.449 23.718 1.00 70.25 263 LYS A O 1
ATOM 2169 N N . GLN A 1 264 ? 10.648 -10.059 22.988 1.00 70.06 264 GLN A N 1
ATOM 2170 C CA . GLN A 1 264 ? 10.613 -9.190 21.813 1.00 70.06 264 GLN A CA 1
ATOM 2171 C C . GLN A 1 264 ? 9.397 -9.537 20.940 1.00 70.06 264 GLN A C 1
ATOM 2173 O O . GLN A 1 264 ? 9.177 -10.728 20.686 1.00 70.06 264 GLN A O 1
ATOM 2178 N N . PRO A 1 265 ? 8.629 -8.531 20.481 1.00 71.31 265 PRO A N 1
ATOM 2179 C CA . PRO A 1 265 ? 7.495 -8.775 19.607 1.00 71.31 265 PRO A CA 1
ATOM 2180 C C . PRO A 1 265 ? 7.981 -9.448 18.321 1.00 71.31 265 PRO A C 1
ATOM 2182 O O . PRO A 1 265 ? 8.974 -9.039 17.717 1.00 71.31 265 PRO A O 1
ATOM 2185 N N . GLN A 1 266 ? 7.301 -10.512 17.912 1.00 71.50 266 GLN A N 1
ATOM 2186 C CA . GLN A 1 266 ? 7.659 -11.336 16.759 1.00 71.50 266 GLN A CA 1
ATOM 2187 C C . GLN A 1 266 ? 7.064 -10.795 15.460 1.00 71.50 266 GLN A C 1
ATOM 2189 O O . GLN A 1 266 ? 7.575 -11.061 14.368 1.00 71.50 266 GLN A O 1
ATOM 2194 N N . ASN A 1 267 ? 5.977 -10.034 15.564 1.00 73.62 267 ASN A N 1
ATOM 2195 C CA . ASN A 1 267 ? 5.259 -9.492 14.426 1.00 73.62 267 ASN A CA 1
ATOM 2196 C C . ASN A 1 267 ? 4.788 -8.052 14.699 1.00 73.62 267 ASN A C 1
ATOM 2198 O O . ASN A 1 267 ? 4.866 -7.536 15.812 1.00 73.62 267 ASN A O 1
ATOM 2202 N N . ILE A 1 268 ? 4.318 -7.378 13.647 1.00 71.06 268 ILE A N 1
ATOM 2203 C CA . ILE A 1 268 ? 3.862 -5.985 13.734 1.00 71.06 268 ILE A CA 1
ATOM 2204 C C . ILE A 1 268 ? 2.643 -5.820 14.648 1.00 71.06 268 ILE A C 1
ATOM 2206 O O . ILE A 1 268 ? 2.466 -4.745 15.211 1.00 71.06 268 ILE A O 1
ATOM 2210 N N . MET A 1 269 ? 1.829 -6.869 14.810 1.00 77.62 269 MET A N 1
ATOM 2211 C CA . MET A 1 269 ? 0.658 -6.833 15.679 1.00 77.62 269 MET A CA 1
ATOM 2212 C C . MET A 1 269 ? 1.108 -6.834 17.126 1.00 77.62 269 MET A C 1
ATOM 2214 O O . MET A 1 269 ? 0.779 -5.895 17.830 1.00 77.62 269 MET A O 1
ATOM 2218 N N . GLU A 1 270 ? 1.967 -7.767 17.534 1.00 76.62 270 GLU A N 1
ATOM 2219 C CA . GLU A 1 270 ? 2.566 -7.776 18.870 1.00 76.62 270 GLU A CA 1
ATOM 2220 C C . GLU A 1 270 ? 3.254 -6.446 19.202 1.00 76.62 270 GLU A C 1
ATOM 2222 O O . GLU A 1 270 ? 3.083 -5.942 20.305 1.00 76.62 270 GLU A O 1
ATOM 2227 N N . THR A 1 271 ? 3.949 -5.812 18.249 1.00 75.94 271 THR A N 1
ATOM 2228 C CA . THR A 1 271 ? 4.521 -4.469 18.456 1.00 75.94 271 THR A CA 1
ATOM 2229 C C . THR A 1 271 ? 3.444 -3.405 18.693 1.00 75.94 271 THR A C 1
ATOM 2231 O O . THR A 1 271 ? 3.605 -2.550 19.562 1.00 75.94 271 THR A O 1
ATOM 2234 N N . CYS A 1 272 ? 2.349 -3.427 17.930 1.00 76.25 272 CYS A N 1
ATOM 2235 C CA . CYS A 1 272 ? 1.226 -2.507 18.121 1.00 76.25 272 CYS A CA 1
ATOM 2236 C C . CYS A 1 272 ? 0.505 -2.754 19.454 1.00 76.25 272 CYS A C 1
ATOM 2238 O O . CYS A 1 272 ? 0.254 -1.798 20.183 1.00 76.25 272 CYS A O 1
ATOM 2240 N N . LEU A 1 273 ? 0.236 -4.015 19.801 1.00 79.44 273 LEU A N 1
ATOM 2241 C CA . LEU A 1 273 ? -0.370 -4.413 21.073 1.00 79.44 273 LEU A CA 1
ATOM 2242 C C . LEU A 1 273 ? 0.514 -3.974 22.246 1.00 79.44 273 LEU A C 1
ATOM 2244 O O . LEU A 1 273 ? 0.029 -3.400 23.215 1.00 79.44 273 LEU A O 1
ATOM 2248 N N . PHE A 1 274 ? 1.827 -4.173 22.119 1.00 79.81 274 PHE A N 1
ATOM 2249 C CA . PHE A 1 274 ? 2.805 -3.750 23.110 1.00 79.81 274 PHE A CA 1
ATOM 2250 C C . PHE A 1 274 ? 2.806 -2.233 23.319 1.00 79.81 274 PHE A C 1
ATOM 2252 O O . PHE A 1 274 ? 2.859 -1.765 24.453 1.00 79.81 274 PHE A O 1
ATOM 2259 N N . ARG A 1 275 ? 2.711 -1.456 22.232 1.00 79.94 275 ARG A N 1
ATOM 2260 C CA . ARG A 1 275 ? 2.602 0.007 22.314 1.00 79.94 275 ARG A CA 1
ATOM 2261 C C . ARG A 1 275 ? 1.324 0.435 23.017 1.00 79.94 275 ARG A C 1
ATOM 2263 O O . ARG A 1 275 ? 1.407 1.263 23.917 1.00 79.94 275 ARG A O 1
ATOM 2270 N N . LEU A 1 276 ? 0.183 -0.153 22.653 1.00 83.12 276 LEU A N 1
ATOM 2271 C CA . LEU A 1 276 ? -1.097 0.127 23.309 1.00 83.12 276 LEU A CA 1
ATOM 2272 C C . LEU A 1 276 ? -1.032 -0.177 24.810 1.00 83.12 276 LEU A C 1
ATOM 2274 O O . LEU A 1 276 ? -1.444 0.653 25.610 1.00 83.12 276 LEU A O 1
ATOM 2278 N N . ALA A 1 277 ? -0.421 -1.300 25.193 1.00 83.06 277 ALA A N 1
ATOM 2279 C CA . ALA A 1 277 ? -0.239 -1.672 26.596 1.00 83.06 277 ALA A CA 1
ATOM 2280 C C . ALA A 1 277 ? 0.758 -0.788 27.368 1.00 83.06 277 ALA A C 1
ATOM 2282 O O . ALA A 1 277 ? 0.834 -0.853 28.594 1.00 83.06 277 ALA A O 1
ATOM 2283 N N . SER A 1 278 ? 1.550 0.021 26.660 1.00 84.31 278 SER A N 1
ATOM 2284 C CA . SER A 1 278 ? 2.500 0.964 27.257 1.00 84.31 278 SER A CA 1
ATOM 2285 C C . SER A 1 278 ? 1.960 2.389 27.398 1.00 84.31 278 SER A C 1
ATOM 2287 O O . SER A 1 278 ? 2.664 3.227 27.961 1.00 84.31 278 SER A O 1
ATOM 2289 N N . LEU A 1 279 ? 0.750 2.660 26.894 1.00 87.56 279 LEU A N 1
ATOM 2290 C CA . LEU A 1 279 ? 0.118 3.975 26.976 1.00 87.56 279 LEU A CA 1
ATOM 2291 C C . LEU A 1 279 ? -0.223 4.339 28.424 1.00 87.56 279 LEU A C 1
ATOM 2293 O O . LEU A 1 279 ? -0.566 3.477 29.237 1.00 87.56 279 LEU A O 1
ATOM 2297 N N . THR A 1 280 ? -0.130 5.627 28.749 1.00 90.81 280 THR A N 1
ATOM 2298 C CA . THR A 1 280 ? -0.602 6.143 30.040 1.00 90.81 280 THR A CA 1
ATOM 2299 C C . THR A 1 280 ? -2.131 6.148 30.104 1.00 90.81 280 THR A C 1
ATOM 2301 O O . THR A 1 280 ? -2.805 6.078 29.078 1.00 90.81 280 THR A O 1
ATOM 2304 N N . SER A 1 281 ? -2.693 6.272 31.311 1.00 91.31 281 SER A N 1
ATOM 2305 C CA . SER A 1 281 ? -4.149 6.384 31.497 1.00 91.31 281 SER A CA 1
ATOM 2306 C C . SER A 1 281 ? -4.748 7.523 30.660 1.00 91.31 281 SER A C 1
ATOM 2308 O O . SER A 1 281 ? -5.733 7.309 29.963 1.00 91.31 281 SER A O 1
ATOM 2310 N N . ASP A 1 282 ? -4.101 8.692 30.644 1.00 91.25 282 ASP A N 1
ATOM 2311 C CA . ASP A 1 282 ? -4.544 9.858 29.866 1.00 91.25 282 ASP A CA 1
ATOM 2312 C C . ASP A 1 282 ? -4.476 9.603 28.347 1.00 91.25 282 ASP A C 1
ATOM 2314 O O . ASP A 1 282 ? -5.337 10.045 27.588 1.00 91.25 282 ASP A O 1
ATOM 2318 N N . GLU A 1 283 ? -3.458 8.872 27.875 1.00 90.94 283 GLU A N 1
ATOM 2319 C CA . GLU A 1 283 ? -3.347 8.478 26.464 1.00 90.94 283 GLU A CA 1
ATOM 2320 C C . GLU A 1 283 ? -4.419 7.445 26.078 1.00 90.94 283 GLU A C 1
ATOM 2322 O O . GLU A 1 283 ? -4.945 7.491 24.962 1.00 90.94 283 GLU A O 1
ATOM 2327 N N . LEU A 1 284 ? -4.765 6.525 26.984 1.00 92.81 284 LEU A N 1
ATOM 2328 C CA . LEU A 1 284 ? -5.851 5.560 26.794 1.00 92.81 284 LEU A CA 1
ATOM 2329 C C . LEU A 1 284 ? -7.217 6.253 26.791 1.00 92.81 284 LEU A C 1
ATOM 2331 O O . LEU A 1 284 ? -8.036 5.958 25.922 1.00 92.81 284 LEU A O 1
ATOM 2335 N N . GLU A 1 285 ? -7.442 7.223 27.678 1.00 92.94 285 GLU A N 1
ATOM 2336 C CA . GLU A 1 285 ? -8.639 8.072 27.679 1.00 92.94 285 GLU A CA 1
ATOM 2337 C C . GLU A 1 285 ? -8.771 8.858 26.369 1.00 92.94 285 GLU A C 1
ATOM 2339 O O . GLU A 1 285 ? -9.846 8.900 25.754 1.00 92.94 285 GLU A O 1
ATOM 2344 N N . ALA A 1 286 ? -7.657 9.409 25.878 1.00 92.25 286 ALA A N 1
ATOM 2345 C CA . ALA A 1 286 ? -7.605 10.051 24.575 1.00 92.25 286 ALA A CA 1
ATOM 2346 C C . ALA A 1 286 ? -7.946 9.063 23.447 1.00 92.25 286 ALA A C 1
ATOM 2348 O O . ALA A 1 286 ? -8.695 9.426 22.543 1.00 92.25 286 ALA A O 1
ATOM 2349 N N . CYS A 1 287 ? -7.462 7.815 23.498 1.00 91.44 287 CYS A N 1
ATOM 2350 C CA . CYS A 1 287 ? -7.800 6.775 22.516 1.00 91.44 287 CYS A CA 1
ATOM 2351 C C . CYS A 1 287 ? -9.278 6.365 22.567 1.00 91.44 287 CYS A C 1
ATOM 2353 O O . CYS A 1 287 ? -9.886 6.167 21.516 1.00 91.44 287 CYS A O 1
ATOM 2355 N N . ILE A 1 288 ? -9.872 6.273 23.761 1.00 90.75 288 ILE A N 1
ATOM 2356 C CA . ILE A 1 288 ? -11.309 6.018 23.933 1.00 90.75 288 ILE A CA 1
ATOM 2357 C C . ILE A 1 288 ? -12.111 7.174 23.338 1.00 90.75 288 ILE A C 1
ATOM 2359 O O . ILE A 1 288 ? -13.101 6.952 22.638 1.00 90.75 288 ILE A O 1
ATOM 2363 N N . SER A 1 289 ? -11.698 8.415 23.599 1.00 90.06 289 SER A N 1
ATOM 2364 C CA . SER A 1 289 ? -12.342 9.618 23.064 1.00 90.06 289 SER A CA 1
ATOM 2365 C C . SER A 1 289 ? -12.221 9.672 21.541 1.00 90.06 289 SER A C 1
ATOM 2367 O O . SER A 1 289 ? -13.225 9.855 20.853 1.00 90.06 289 SER A O 1
ATOM 2369 N N . HIS A 1 290 ? -11.023 9.384 21.030 1.00 89.25 290 HIS A N 1
ATOM 2370 C CA . HIS A 1 290 ? -10.637 9.467 19.624 1.00 89.25 290 HIS A CA 1
ATOM 2371 C C . HIS A 1 290 ? -9.973 8.167 19.158 1.00 89.25 290 HIS A C 1
ATOM 2373 O O . HIS A 1 290 ? -8.741 8.069 19.127 1.00 89.25 290 HIS A O 1
ATOM 2379 N N . PRO A 1 291 ? -10.765 7.175 18.708 1.00 87.81 291 PRO A N 1
ATOM 2380 C CA . PRO A 1 291 ? -10.259 5.875 18.259 1.00 87.81 291 PRO A CA 1
ATOM 2381 C C . PRO A 1 291 ? -9.184 5.933 17.164 1.00 87.81 291 PRO A C 1
ATOM 2383 O O . PRO A 1 291 ? -8.395 5.003 16.992 1.00 87.81 291 PRO A O 1
ATOM 2386 N N . ILE A 1 292 ? -9.115 7.045 16.430 1.00 86.31 292 ILE A N 1
ATOM 2387 C CA . ILE A 1 292 ? -8.079 7.314 15.433 1.00 86.31 292 ILE A CA 1
ATOM 2388 C C . ILE A 1 292 ? -6.655 7.308 16.019 1.00 86.31 292 ILE A C 1
ATOM 2390 O O . ILE A 1 292 ? -5.698 6.989 15.312 1.00 86.31 292 ILE A O 1
ATOM 2394 N N . LEU A 1 293 ? -6.489 7.592 17.314 1.00 89.56 293 LEU A N 1
ATOM 2395 C CA . LEU A 1 293 ? -5.189 7.531 17.988 1.00 89.56 293 LEU A CA 1
ATOM 2396 C C . LEU A 1 293 ? -4.640 6.100 18.070 1.00 89.56 293 LEU A C 1
ATOM 2398 O O . LEU A 1 293 ? -3.426 5.906 18.043 1.00 89.56 293 LEU A O 1
ATOM 2402 N N . ILE A 1 294 ? -5.501 5.080 18.039 1.00 88.31 294 ILE A N 1
ATOM 2403 C CA . ILE A 1 294 ? -5.064 3.681 17.914 1.00 88.31 294 ILE A CA 1
ATOM 2404 C C . ILE A 1 294 ? -4.467 3.438 16.524 1.00 88.31 294 ILE A C 1
ATOM 2406 O O . ILE A 1 294 ? -3.396 2.834 16.385 1.00 88.31 294 ILE A O 1
ATOM 2410 N N . ALA A 1 295 ? -5.119 3.984 15.492 1.00 86.81 295 ALA A N 1
ATOM 2411 C CA . ALA A 1 295 ? -4.665 3.914 14.105 1.00 86.81 295 ALA A CA 1
ATOM 2412 C C . ALA A 1 295 ? -3.311 4.598 13.891 1.00 86.81 295 ALA A C 1
ATOM 2414 O O . ALA A 1 295 ? -2.550 4.191 13.010 1.00 86.81 295 ALA A O 1
ATOM 2415 N N . HIS A 1 296 ? -2.995 5.617 14.696 1.00 88.00 296 HIS A N 1
ATOM 2416 C CA . HIS A 1 296 ? -1.777 6.410 14.561 1.00 88.00 296 HIS A CA 1
ATOM 2417 C C . HIS A 1 296 ? -0.515 5.537 14.525 1.00 88.00 296 HIS A C 1
ATOM 2419 O O . HIS A 1 296 ? 0.327 5.698 13.640 1.00 88.00 296 HIS A O 1
ATOM 2425 N N . SER A 1 297 ? -0.421 4.540 15.409 1.00 83.12 297 SER A N 1
ATOM 2426 C CA . SER A 1 297 ? 0.714 3.609 15.445 1.00 83.12 297 SER A CA 1
ATOM 2427 C C . SER A 1 297 ? 0.868 2.803 14.142 1.00 83.12 297 SER A C 1
ATOM 2429 O O . SER A 1 297 ? 1.976 2.674 13.616 1.00 83.12 297 SER A O 1
ATOM 2431 N N . PHE A 1 298 ? -0.241 2.320 13.571 1.00 84.19 298 PHE A N 1
ATOM 2432 C CA . PHE A 1 298 ? -0.257 1.572 12.312 1.00 84.19 298 PHE A CA 1
ATOM 2433 C C . PHE A 1 298 ? 0.111 2.457 11.120 1.00 84.19 298 PHE A C 1
ATOM 2435 O O . PHE A 1 298 ? 0.892 2.043 10.263 1.00 84.19 298 PHE A O 1
ATOM 2442 N N . ILE A 1 299 ? -0.422 3.680 11.075 1.00 88.88 299 ILE A N 1
ATOM 2443 C CA . ILE A 1 299 ? -0.179 4.639 9.993 1.00 88.88 299 ILE A CA 1
ATOM 2444 C C . ILE A 1 299 ? 1.293 5.068 9.968 1.00 88.88 299 ILE A C 1
ATOM 2446 O O . ILE A 1 299 ? 1.909 5.127 8.902 1.00 88.88 299 ILE A O 1
ATOM 2450 N N . ARG A 1 300 ? 1.901 5.307 11.131 1.00 86.19 300 ARG A N 1
ATOM 2451 C CA . ARG A 1 300 ? 3.327 5.654 11.199 1.00 86.19 300 ARG A CA 1
ATOM 2452 C C . ARG A 1 300 ? 4.223 4.493 10.793 1.00 86.19 300 ARG A C 1
ATOM 2454 O O . ARG A 1 300 ? 5.114 4.677 9.965 1.00 86.19 300 ARG A O 1
ATOM 2461 N N . ASN A 1 301 ? 3.931 3.281 11.267 1.00 82.38 301 ASN A N 1
ATOM 2462 C CA . ASN A 1 301 ? 4.643 2.075 10.831 1.00 82.38 301 ASN A CA 1
ATOM 2463 C C . ASN A 1 301 ? 4.512 1.856 9.315 1.00 82.38 301 ASN A C 1
ATOM 2465 O O . ASN A 1 301 ? 5.461 1.435 8.649 1.00 82.38 301 ASN A O 1
ATOM 2469 N N . TYR A 1 302 ? 3.344 2.175 8.754 1.00 87.38 302 TYR A N 1
ATOM 2470 C CA . TYR A 1 302 ? 3.104 2.161 7.318 1.00 87.38 302 TYR A CA 1
ATOM 2471 C C . TYR A 1 302 ? 4.024 3.140 6.572 1.00 87.38 302 TYR A C 1
ATOM 2473 O O . TYR A 1 302 ? 4.718 2.714 5.646 1.00 87.38 302 TYR A O 1
ATOM 2481 N N . PHE A 1 303 ? 4.094 4.411 6.984 1.00 88.88 303 PHE A N 1
ATOM 2482 C CA . PHE A 1 303 ? 4.969 5.399 6.337 1.00 88.88 303 PHE A CA 1
ATOM 2483 C C . PHE A 1 303 ? 6.448 5.063 6.491 1.00 88.88 303 PHE A C 1
ATOM 2485 O O . PHE A 1 303 ? 7.202 5.190 5.531 1.00 88.88 303 PHE A O 1
ATOM 2492 N N . LEU A 1 304 ? 6.851 4.548 7.649 1.00 84.75 304 LEU A N 1
ATOM 2493 C CA . LEU A 1 304 ? 8.214 4.091 7.896 1.00 84.75 304 LEU A CA 1
ATOM 2494 C C . LEU A 1 304 ? 8.620 2.944 6.960 1.00 84.75 304 LEU A C 1
ATOM 2496 O O . LEU A 1 304 ? 9.733 2.889 6.436 1.00 84.75 304 LEU A O 1
ATOM 2500 N N . LYS A 1 305 ? 7.708 1.997 6.743 1.00 83.38 305 LYS A N 1
ATOM 2501 C CA . LYS A 1 305 ? 7.931 0.894 5.812 1.00 83.38 305 LYS A CA 1
ATOM 2502 C C . LYS A 1 305 ? 7.931 1.369 4.363 1.00 83.38 305 LYS A C 1
ATOM 2504 O O . LYS A 1 305 ? 8.715 0.866 3.557 1.00 83.38 305 LYS A O 1
ATOM 2509 N N . MET A 1 306 ? 7.078 2.338 4.044 1.00 86.81 306 MET A N 1
ATOM 2510 C CA . MET A 1 306 ? 7.051 2.971 2.735 1.00 86.81 306 MET A CA 1
ATOM 2511 C C . MET A 1 306 ? 8.369 3.690 2.446 1.00 86.81 306 MET A C 1
ATOM 2513 O O . MET A 1 306 ? 8.947 3.447 1.394 1.00 86.81 306 MET A O 1
ATOM 2517 N N . SER A 1 307 ? 8.892 4.480 3.389 1.00 89.38 307 SER A N 1
ATOM 2518 C CA . SER A 1 307 ? 10.175 5.173 3.230 1.00 89.38 307 SER A CA 1
ATOM 2519 C C . SER A 1 307 ? 11.306 4.181 2.968 1.00 89.38 307 SER A C 1
ATOM 2521 O O . SER A 1 307 ? 12.025 4.337 1.996 1.00 89.38 307 SER A O 1
ATOM 2523 N N . ASN A 1 308 ? 11.380 3.086 3.735 1.00 84.69 308 ASN A N 1
ATOM 2524 C CA . ASN A 1 308 ? 12.382 2.038 3.510 1.00 84.69 308 ASN A CA 1
ATOM 2525 C C . ASN A 1 308 ? 12.257 1.384 2.128 1.00 84.69 308 ASN A C 1
ATOM 2527 O O . ASN A 1 308 ? 13.257 1.005 1.530 1.00 84.69 308 ASN A O 1
ATOM 2531 N N . THR A 1 309 ? 11.030 1.215 1.632 1.00 84.19 309 THR A N 1
ATOM 2532 C CA . THR A 1 309 ? 10.794 0.649 0.296 1.00 84.19 309 THR A CA 1
ATOM 2533 C C . THR A 1 309 ? 11.219 1.635 -0.793 1.00 84.19 309 THR A C 1
ATOM 2535 O O . THR A 1 309 ? 11.763 1.214 -1.809 1.00 84.19 309 THR A O 1
ATOM 2538 N N . ILE A 1 310 ? 11.004 2.937 -0.576 1.00 89.06 310 ILE A N 1
ATOM 2539 C CA . ILE A 1 310 ? 11.486 4.000 -1.465 1.00 89.06 310 ILE A CA 1
ATOM 2540 C C . ILE A 1 310 ? 13.016 4.049 -1.448 1.00 89.06 310 ILE A C 1
ATOM 2542 O O . ILE A 1 310 ? 13.600 4.067 -2.520 1.00 89.06 310 ILE A O 1
ATOM 2546 N N . ASP A 1 311 ? 13.661 3.973 -0.281 1.00 87.75 311 ASP A N 1
ATOM 2547 C CA . ASP A 1 311 ? 15.127 3.951 -0.156 1.00 87.75 311 ASP A CA 1
ATOM 2548 C C . ASP A 1 311 ? 15.744 2.737 -0.871 1.00 87.75 311 ASP A C 1
ATOM 2550 O O . ASP A 1 311 ? 16.766 2.841 -1.548 1.00 87.75 311 ASP A O 1
ATOM 2554 N N . GLN A 1 312 ? 15.109 1.565 -0.752 1.00 84.81 312 GLN A N 1
ATOM 2555 C CA . GLN A 1 312 ? 15.515 0.365 -1.491 1.00 84.81 312 GLN A CA 1
ATOM 2556 C C . GLN A 1 312 ? 15.364 0.556 -2.999 1.00 84.81 312 GLN A C 1
ATOM 2558 O O . GLN A 1 312 ? 16.269 0.206 -3.749 1.00 84.81 312 GLN A O 1
ATOM 2563 N N . LEU A 1 313 ? 14.238 1.123 -3.438 1.00 87.31 313 LEU A N 1
ATOM 2564 C CA . LEU A 1 313 ? 13.998 1.421 -4.846 1.00 87.31 313 LEU A CA 1
ATOM 2565 C C . LEU A 1 313 ? 15.005 2.446 -5.381 1.00 87.31 313 LEU A C 1
ATOM 2567 O O . LEU A 1 313 ? 15.479 2.285 -6.499 1.00 87.31 313 LEU A O 1
ATOM 2571 N N . ASP A 1 314 ? 15.344 3.461 -4.592 1.00 90.50 314 ASP A N 1
ATOM 2572 C CA . ASP A 1 314 ? 16.356 4.463 -4.917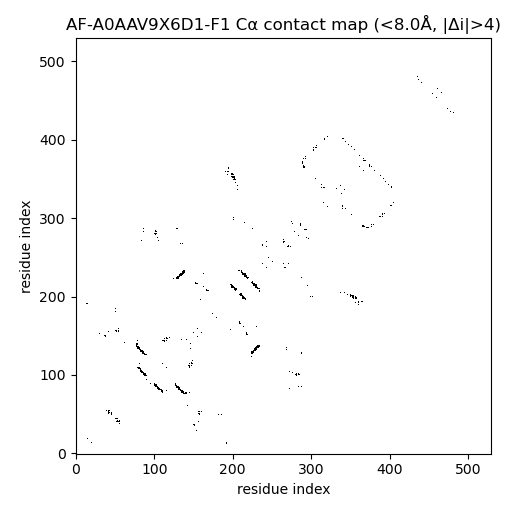 1.00 90.50 314 ASP A CA 1
ATOM 2573 C C . ASP A 1 314 ? 17.735 3.814 -5.087 1.00 90.50 314 ASP A C 1
ATOM 2575 O O . ASP A 1 314 ? 18.378 3.964 -6.123 1.00 90.50 314 ASP A O 1
ATOM 2579 N N . THR A 1 315 ? 18.123 2.969 -4.127 1.00 87.31 315 THR A N 1
ATOM 2580 C CA . THR A 1 315 ? 19.369 2.192 -4.186 1.00 87.31 315 THR A CA 1
ATOM 2581 C C . THR A 1 315 ? 19.399 1.269 -5.408 1.00 87.31 315 THR A C 1
ATOM 2583 O O . THR A 1 315 ? 20.426 1.155 -6.072 1.00 87.31 315 THR A O 1
ATOM 2586 N N . ASP A 1 316 ? 18.282 0.617 -5.740 1.00 83.88 316 ASP A N 1
ATOM 2587 C CA . ASP A 1 316 ? 18.169 -0.217 -6.939 1.00 83.88 316 ASP A CA 1
ATOM 2588 C C . ASP A 1 316 ? 18.296 0.630 -8.221 1.00 83.88 316 ASP A C 1
ATOM 2590 O O . ASP A 1 316 ? 18.993 0.235 -9.160 1.00 83.88 316 ASP A O 1
ATOM 2594 N N . VAL A 1 317 ? 17.672 1.809 -8.278 1.00 86.94 317 VAL A N 1
ATOM 2595 C CA . VAL A 1 317 ? 17.812 2.735 -9.414 1.00 86.94 317 VAL A CA 1
ATOM 2596 C C . VAL A 1 317 ? 19.268 3.175 -9.578 1.00 86.94 317 VAL A C 1
ATOM 2598 O O . VAL A 1 317 ? 19.772 3.137 -10.699 1.00 86.94 317 VAL A O 1
ATOM 2601 N N . ASP A 1 318 ? 19.969 3.495 -8.492 1.00 87.00 318 ASP A N 1
ATOM 2602 C CA . ASP A 1 318 ? 21.378 3.897 -8.535 1.00 87.00 318 ASP A CA 1
ATOM 2603 C C . ASP A 1 318 ? 22.294 2.727 -8.941 1.00 87.00 318 ASP A C 1
ATOM 2605 O O . ASP A 1 318 ? 23.107 2.853 -9.861 1.00 87.00 318 ASP A O 1
ATOM 2609 N N . MET A 1 319 ? 22.137 1.549 -8.324 1.00 82.56 319 MET A N 1
ATOM 2610 C CA . MET A 1 319 ? 22.969 0.377 -8.622 1.00 82.56 319 MET A CA 1
ATOM 2611 C C . MET A 1 319 ? 22.806 -0.092 -10.066 1.00 82.56 319 MET A C 1
ATOM 2613 O O . MET A 1 319 ? 23.788 -0.350 -10.763 1.00 82.56 319 MET A O 1
ATOM 2617 N N . TYR A 1 320 ? 21.569 -0.230 -10.534 1.00 75.69 320 TYR A N 1
ATOM 2618 C CA . TYR A 1 320 ? 21.305 -0.835 -11.835 1.00 75.69 320 TYR A CA 1
ATOM 2619 C C . TYR A 1 320 ? 21.197 0.188 -12.969 1.00 75.69 320 TYR A C 1
ATOM 2621 O O . TYR A 1 320 ? 21.436 -0.161 -14.131 1.00 75.69 320 TYR A O 1
ATOM 2629 N N . GLY A 1 321 ? 20.893 1.446 -12.645 1.00 68.12 321 GLY A N 1
ATOM 2630 C CA . GLY A 1 321 ? 20.906 2.557 -13.590 1.00 68.12 321 GLY A CA 1
ATOM 2631 C C . GLY A 1 321 ? 22.319 2.949 -14.028 1.00 68.12 321 GLY A C 1
ATOM 2632 O O . GLY A 1 321 ? 22.528 3.322 -15.181 1.00 68.12 321 GLY A O 1
ATOM 2633 N N . VAL A 1 322 ? 23.321 2.760 -13.165 1.00 54.66 322 VAL A N 1
ATOM 2634 C CA . VAL A 1 322 ? 24.728 3.057 -13.487 1.00 54.66 322 VAL A CA 1
ATOM 2635 C C . VAL A 1 322 ? 25.445 1.879 -14.183 1.00 54.66 322 VAL A C 1
ATOM 2637 O O . VAL A 1 322 ? 26.398 2.094 -14.928 1.00 54.66 322 VAL A O 1
ATOM 2640 N N . MET A 1 323 ? 24.976 0.631 -14.029 1.00 52.47 323 MET A N 1
ATOM 2641 C CA . MET A 1 323 ? 25.763 -0.581 -14.352 1.00 52.47 323 MET A CA 1
ATOM 2642 C C . MET A 1 323 ? 25.503 -1.272 -15.711 1.00 52.47 323 MET A C 1
ATOM 2644 O O . MET A 1 323 ? 26.087 -2.321 -15.968 1.00 52.47 323 MET A O 1
ATOM 2648 N N . THR A 1 324 ? 24.681 -0.747 -16.628 1.00 49.59 324 THR A N 1
ATOM 2649 C CA . THR A 1 324 ? 24.358 -1.471 -17.888 1.00 49.59 324 THR A CA 1
ATOM 2650 C C . THR A 1 324 ? 24.785 -0.727 -19.150 1.00 49.59 324 THR A C 1
ATOM 2652 O O . THR A 1 324 ? 23.957 -0.305 -19.959 1.00 49.59 324 THR A O 1
ATOM 2655 N N . THR A 1 325 ? 26.093 -0.565 -19.342 1.00 48.62 325 THR A N 1
ATOM 2656 C CA . THR A 1 325 ? 26.659 -0.174 -20.649 1.00 48.62 325 THR A CA 1
ATOM 2657 C C . THR A 1 325 ? 27.361 -1.313 -21.374 1.00 48.62 325 THR A C 1
ATOM 2659 O O . THR A 1 325 ? 27.622 -1.167 -22.564 1.00 48.62 325 THR A O 1
ATOM 2662 N N . ASN A 1 326 ? 27.577 -2.467 -20.735 1.00 50.31 326 ASN A N 1
ATOM 2663 C CA . ASN A 1 326 ? 28.207 -3.606 -21.388 1.00 50.31 326 ASN A CA 1
ATOM 2664 C C . ASN A 1 326 ? 27.405 -4.899 -21.209 1.00 50.31 326 ASN A C 1
ATOM 2666 O O . ASN A 1 326 ? 27.066 -5.307 -20.105 1.00 50.31 326 ASN A O 1
ATOM 2670 N N . ASP A 1 327 ? 27.205 -5.554 -22.347 1.00 52.56 327 ASP A N 1
ATOM 2671 C CA . ASP A 1 327 ? 26.986 -6.984 -22.515 1.00 52.56 327 ASP A CA 1
ATOM 2672 C C . ASP A 1 327 ? 25.584 -7.593 -22.483 1.00 52.56 327 ASP A C 1
ATOM 2674 O O . ASP A 1 327 ? 24.655 -7.203 -21.785 1.00 52.56 327 ASP A O 1
ATOM 2678 N N . LYS A 1 328 ? 25.494 -8.632 -23.320 1.00 54.53 328 LYS A N 1
ATOM 2679 C CA . LYS A 1 328 ? 24.356 -9.435 -23.795 1.00 54.53 328 LYS A CA 1
ATOM 2680 C C . LYS A 1 328 ? 23.535 -10.147 -22.702 1.00 54.53 328 LYS A C 1
ATOM 2682 O O . LYS A 1 328 ? 22.725 -11.014 -23.019 1.00 54.53 328 LYS A O 1
ATOM 2687 N N . ASN A 1 329 ? 23.706 -9.766 -21.440 1.00 53.44 329 ASN A N 1
ATOM 2688 C CA . ASN A 1 329 ? 23.012 -10.284 -20.266 1.00 53.44 329 ASN A CA 1
ATOM 2689 C C . ASN A 1 329 ? 22.082 -9.223 -19.667 1.00 53.44 329 ASN A C 1
ATOM 2691 O O . ASN A 1 329 ? 22.090 -8.998 -18.455 1.00 53.44 329 ASN A O 1
ATOM 2695 N N . ASP A 1 330 ? 21.266 -8.579 -20.507 1.00 55.88 330 ASP A N 1
ATOM 2696 C CA . ASP A 1 330 ? 20.265 -7.609 -20.060 1.00 55.88 330 ASP A CA 1
ATOM 2697 C C . ASP A 1 330 ? 19.120 -8.324 -19.319 1.00 55.88 330 ASP A C 1
ATOM 2699 O O . ASP A 1 330 ? 18.041 -8.627 -19.840 1.00 55.88 330 ASP A O 1
ATOM 2703 N N . THR A 1 331 ? 19.423 -8.691 -18.078 1.00 52.78 331 THR A N 1
ATOM 2704 C CA . THR A 1 331 ? 18.586 -9.442 -17.139 1.00 52.78 331 THR A CA 1
ATOM 2705 C C . THR A 1 331 ? 17.339 -8.661 -16.722 1.00 52.78 331 THR A C 1
ATOM 2707 O O . THR A 1 331 ? 16.368 -9.278 -16.278 1.00 52.78 331 THR A O 1
ATOM 2710 N N . TRP A 1 332 ? 17.302 -7.348 -16.975 1.00 51.38 332 TRP A N 1
ATOM 2711 C CA . TRP A 1 332 ? 16.122 -6.494 -16.826 1.00 51.38 332 TRP A CA 1
ATOM 2712 C C . TRP A 1 332 ? 14.959 -6.917 -17.726 1.00 51.38 332 TRP A C 1
ATOM 2714 O 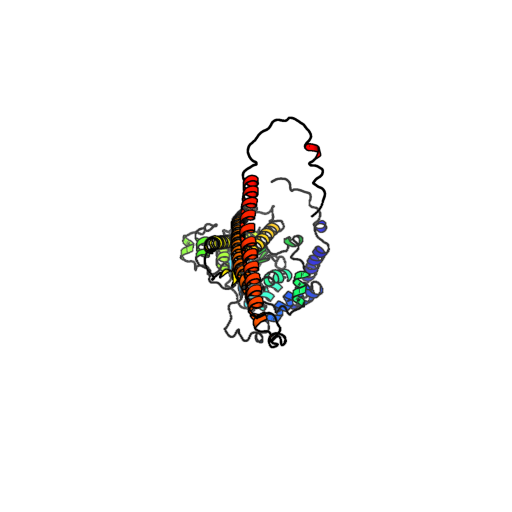O . TRP A 1 332 ? 13.804 -6.861 -17.311 1.00 51.38 332 TRP A O 1
ATOM 2724 N N . SER A 1 333 ? 15.249 -7.427 -18.925 1.00 51.19 333 SER A N 1
ATOM 2725 C CA . SER A 1 333 ? 14.214 -7.894 -19.857 1.00 51.19 333 SER A CA 1
ATOM 2726 C C . SER A 1 333 ? 13.560 -9.221 -19.445 1.00 51.19 333 SER A C 1
ATOM 2728 O O . SER A 1 333 ? 12.460 -9.536 -19.904 1.00 51.19 333 SER A O 1
ATOM 2730 N N . ARG A 1 334 ? 14.210 -10.019 -18.580 1.00 51.81 334 ARG A N 1
ATOM 2731 C CA . ARG A 1 334 ? 13.780 -11.399 -18.288 1.00 51.81 334 ARG A CA 1
ATOM 2732 C C . ARG A 1 334 ? 12.826 -11.540 -17.107 1.00 51.81 334 ARG A C 1
ATOM 2734 O O . ARG A 1 334 ? 12.122 -12.542 -17.039 1.00 51.81 334 ARG A O 1
ATOM 2741 N N . SER A 1 335 ? 12.748 -10.563 -16.206 1.00 55.59 335 SER A N 1
ATOM 2742 C CA . SER A 1 335 ? 11.783 -10.585 -15.103 1.00 55.59 335 SER A CA 1
ATOM 2743 C C . SER A 1 335 ? 10.928 -9.326 -15.154 1.00 55.59 335 SER A C 1
ATOM 2745 O O . SER A 1 335 ? 11.348 -8.262 -14.706 1.00 55.59 335 SER A O 1
ATOM 2747 N N . ARG A 1 336 ? 9.712 -9.454 -15.707 1.00 54.69 336 ARG A N 1
ATOM 2748 C CA . ARG A 1 336 ? 8.708 -8.371 -15.761 1.00 54.69 336 ARG A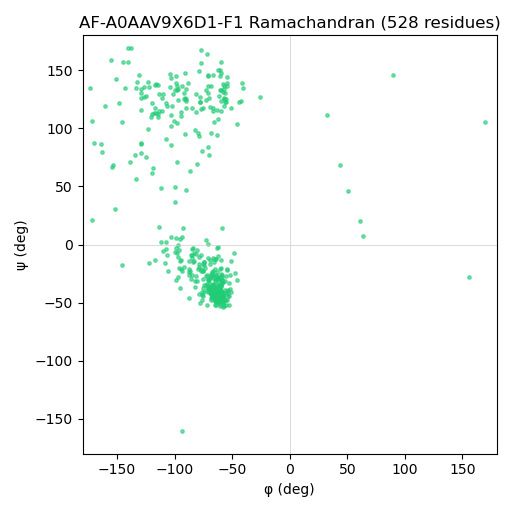 CA 1
ATOM 2749 C C . ARG A 1 336 ? 8.454 -7.731 -14.392 1.00 54.69 336 ARG A C 1
ATOM 2751 O O . ARG A 1 336 ? 8.105 -6.558 -14.341 1.00 54.69 336 ARG A O 1
ATOM 2758 N N . ASP A 1 337 ? 8.683 -8.474 -13.314 1.00 53.97 337 ASP A N 1
ATOM 2759 C CA . ASP A 1 337 ? 8.437 -8.036 -11.940 1.00 53.97 337 ASP A CA 1
ATOM 2760 C C . ASP A 1 337 ? 9.566 -7.170 -11.362 1.00 53.97 337 ASP A C 1
ATOM 2762 O O . ASP A 1 337 ? 9.412 -6.607 -10.284 1.00 53.97 337 ASP A O 1
ATOM 2766 N N . ARG A 1 338 ? 10.704 -7.040 -12.060 1.00 60.34 338 ARG A N 1
ATOM 2767 C CA . ARG A 1 338 ? 11.856 -6.281 -11.553 1.00 60.34 338 ARG A CA 1
ATOM 2768 C C . ARG A 1 338 ? 11.920 -4.841 -12.029 1.00 60.34 338 ARG A C 1
ATOM 2770 O O . ARG A 1 338 ? 12.672 -4.095 -11.426 1.00 60.34 338 ARG A O 1
ATOM 2777 N N . LEU A 1 339 ? 11.149 -4.437 -13.045 1.00 72.31 339 LEU A N 1
ATOM 2778 C CA . LEU A 1 339 ? 11.208 -3.091 -13.637 1.00 72.31 339 LEU A CA 1
ATOM 2779 C C . LEU A 1 339 ? 10.968 -2.005 -12.565 1.00 72.31 339 LEU A C 1
ATOM 2781 O O . LEU A 1 339 ? 9.862 -1.964 -12.012 1.00 72.31 339 LEU A O 1
ATOM 2785 N N . PRO A 1 340 ? 11.917 -1.075 -12.300 1.00 79.50 340 PRO A N 1
ATOM 2786 C CA . PRO A 1 340 ? 11.807 -0.134 -11.184 1.00 79.50 340 PRO A CA 1
ATOM 2787 C C . PRO A 1 340 ? 10.650 0.819 -11.442 1.00 79.50 340 PRO A C 1
ATOM 2789 O O . PRO A 1 340 ? 9.986 1.255 -10.519 1.00 79.50 340 PRO A O 1
ATOM 2792 N N . PHE A 1 341 ? 10.350 1.074 -12.717 1.00 82.69 341 PHE A N 1
ATOM 2793 C CA . PHE A 1 341 ? 9.212 1.861 -13.156 1.00 82.69 341 PHE A CA 1
ATOM 2794 C C . PHE A 1 341 ? 7.867 1.238 -12.760 1.00 82.69 341 PHE A C 1
ATOM 2796 O O . PHE A 1 341 ? 6.984 1.946 -12.284 1.00 82.69 341 PHE A O 1
ATOM 2803 N N . LEU A 1 342 ? 7.693 -0.082 -12.918 1.00 81.00 342 LEU A N 1
ATOM 2804 C CA . LEU A 1 342 ? 6.449 -0.752 -12.517 1.00 81.00 342 LEU A CA 1
ATOM 2805 C C . LEU A 1 342 ? 6.328 -0.814 -10.994 1.00 81.00 342 LEU A C 1
ATOM 2807 O O . LEU A 1 342 ? 5.243 -0.569 -10.461 1.00 81.00 342 LEU A O 1
ATOM 2811 N N . ALA A 1 343 ? 7.438 -1.093 -10.303 1.00 82.31 343 ALA A N 1
ATOM 2812 C CA . ALA A 1 343 ? 7.501 -1.044 -8.847 1.00 82.31 343 ALA A CA 1
ATOM 2813 C C . ALA A 1 343 ? 7.155 0.363 -8.333 1.00 82.31 343 ALA A C 1
ATOM 2815 O O . ALA A 1 343 ? 6.259 0.504 -7.506 1.00 82.31 343 ALA A O 1
ATOM 2816 N N . PHE A 1 344 ? 7.770 1.400 -8.905 1.00 88.94 344 PHE A N 1
ATOM 2817 C CA . PHE A 1 344 ? 7.500 2.809 -8.636 1.00 88.94 344 PHE A CA 1
ATOM 2818 C C . PHE A 1 344 ? 6.032 3.168 -8.881 1.00 88.94 344 PHE A C 1
ATOM 2820 O O . PHE A 1 344 ? 5.388 3.762 -8.022 1.00 88.94 344 PHE A O 1
ATOM 2827 N N . GLN A 1 345 ? 5.462 2.787 -10.028 1.00 88.94 345 GLN A N 1
ATOM 2828 C CA . GLN A 1 345 ? 4.068 3.091 -10.352 1.00 88.94 345 GLN A CA 1
ATOM 2829 C C . GLN A 1 345 ? 3.106 2.428 -9.356 1.00 88.94 345 GLN A C 1
ATOM 2831 O O . GLN A 1 345 ? 2.147 3.062 -8.906 1.00 88.94 345 GLN A O 1
ATOM 2836 N N . ALA A 1 346 ? 3.371 1.174 -8.976 1.00 85.06 346 ALA A N 1
ATOM 2837 C CA . ALA A 1 346 ? 2.605 0.479 -7.948 1.00 85.06 346 ALA A CA 1
ATOM 2838 C C . ALA A 1 346 ? 2.737 1.181 -6.585 1.00 85.06 346 ALA A C 1
ATOM 2840 O O . ALA A 1 346 ? 1.715 1.448 -5.950 1.00 85.06 346 ALA A O 1
ATOM 2841 N N . LEU A 1 347 ? 3.963 1.538 -6.188 1.00 88.12 347 LEU A N 1
ATOM 2842 C CA . LEU A 1 347 ? 4.300 2.259 -4.958 1.00 88.12 347 LEU A CA 1
ATOM 2843 C C . LEU A 1 347 ? 3.583 3.601 -4.864 1.00 88.12 347 LEU A C 1
ATOM 2845 O O . LEU A 1 347 ? 2.842 3.837 -3.913 1.00 88.12 347 LEU A O 1
ATOM 2849 N N . ASN A 1 348 ? 3.709 4.426 -5.897 1.00 91.69 348 ASN A N 1
ATOM 2850 C CA . ASN A 1 348 ? 3.058 5.722 -5.982 1.00 91.69 348 ASN A CA 1
ATOM 2851 C C . ASN A 1 348 ? 1.529 5.585 -5.933 1.00 91.69 348 ASN A C 1
ATOM 2853 O O . ASN A 1 348 ? 0.875 6.274 -5.159 1.00 91.69 348 ASN A O 1
ATOM 2857 N N . SER A 1 349 ? 0.943 4.643 -6.685 1.00 88.00 349 SER A N 1
ATOM 2858 C CA . SER A 1 349 ? -0.513 4.433 -6.668 1.00 88.00 349 SER A CA 1
ATOM 2859 C C . SER A 1 349 ? -1.041 4.009 -5.291 1.00 88.00 349 SER A C 1
ATOM 2861 O O . SER A 1 349 ? -2.117 4.442 -4.871 1.00 88.00 349 SER A O 1
ATOM 2863 N N . ALA A 1 350 ? -0.281 3.183 -4.569 1.00 87.56 350 ALA A N 1
ATOM 2864 C CA . ALA A 1 350 ? -0.641 2.709 -3.243 1.00 87.56 350 ALA A CA 1
ATOM 2865 C C . ALA A 1 350 ? -0.468 3.803 -2.183 1.00 87.56 350 ALA A C 1
ATOM 2867 O O . ALA A 1 350 ? -1.356 3.982 -1.347 1.00 87.56 350 ALA A O 1
ATOM 2868 N N . LEU A 1 351 ? 0.616 4.581 -2.271 1.00 91.06 351 LEU A N 1
ATOM 2869 C CA . LEU A 1 351 ? 0.851 5.751 -1.433 1.00 91.06 351 LEU A CA 1
ATOM 2870 C C . LEU A 1 351 ? -0.254 6.788 -1.623 1.00 91.06 351 LEU A C 1
ATOM 2872 O O . LEU A 1 351 ? -0.881 7.171 -0.643 1.00 91.06 351 LEU A O 1
ATOM 2876 N N . SER A 1 352 ? -0.546 7.194 -2.863 1.00 91.06 352 SER A N 1
ATOM 2877 C CA . SER A 1 352 ? -1.612 8.162 -3.146 1.00 91.06 352 SER A CA 1
ATOM 2878 C C . SER A 1 352 ? -2.965 7.671 -2.634 1.00 91.06 352 SER A C 1
ATOM 2880 O O . SER A 1 352 ? -3.678 8.431 -1.990 1.00 91.06 352 SER A O 1
ATOM 2882 N N . SER A 1 353 ? -3.299 6.392 -2.851 1.00 87.00 353 SER A N 1
ATOM 2883 C CA . SER A 1 353 ? -4.546 5.805 -2.343 1.00 87.00 353 SER A CA 1
ATOM 2884 C C . SER A 1 353 ? -4.614 5.805 -0.815 1.00 87.00 353 SER A C 1
ATOM 2886 O O . SER A 1 353 ? -5.691 6.040 -0.277 1.00 87.00 353 SER A O 1
ATOM 2888 N N . SER A 1 354 ? -3.507 5.520 -0.126 1.00 90.19 354 SER A N 1
ATOM 2889 C CA . SER A 1 354 ? -3.485 5.448 1.340 1.00 90.19 354 SER A CA 1
ATOM 2890 C C . SER A 1 354 ? -3.488 6.838 1.968 1.00 90.19 354 SER A C 1
ATOM 2892 O O . SER A 1 354 ? -4.221 7.063 2.916 1.00 90.19 354 SER A O 1
ATOM 2894 N N . VAL A 1 355 ? -2.734 7.796 1.415 1.00 91.00 355 VAL A N 1
ATOM 2895 C CA . VAL A 1 355 ? -2.747 9.197 1.872 1.00 91.00 355 VAL A CA 1
ATOM 2896 C C . VAL A 1 355 ? -4.120 9.821 1.660 1.00 91.00 355 VAL A C 1
ATOM 2898 O O . VAL A 1 355 ? -4.607 10.517 2.545 1.00 91.00 355 VAL A O 1
ATOM 2901 N N . GLN A 1 356 ? -4.756 9.551 0.517 1.00 89.12 356 GLN A N 1
ATOM 2902 C CA . GLN A 1 356 ? -6.116 10.013 0.268 1.00 89.12 356 GLN A CA 1
ATOM 2903 C C . GLN A 1 356 ? -7.091 9.398 1.276 1.00 89.12 356 GLN A C 1
ATOM 2905 O O . GLN A 1 356 ? -7.821 10.140 1.917 1.00 89.12 356 GLN A O 1
ATOM 2910 N N . SER A 1 357 ? -7.022 8.078 1.498 1.00 86.44 357 SER A N 1
ATOM 2911 C CA . SER A 1 357 ? -7.825 7.406 2.525 1.00 86.44 357 SER A CA 1
ATOM 2912 C C . SER A 1 357 ? -7.605 8.043 3.899 1.00 86.44 357 SER A C 1
ATOM 2914 O O . SER A 1 357 ? -8.563 8.486 4.511 1.00 86.44 357 SER A O 1
ATOM 2916 N N . ILE A 1 358 ? -6.363 8.200 4.352 1.00 88.06 358 ILE A N 1
ATOM 2917 C CA . ILE A 1 358 ? -6.038 8.843 5.633 1.00 88.06 358 ILE A CA 1
ATOM 2918 C C . ILE A 1 358 ? -6.634 10.258 5.717 1.00 88.06 358 ILE A C 1
ATOM 2920 O O . ILE A 1 358 ? -7.280 10.594 6.705 1.00 88.06 358 ILE A O 1
ATOM 2924 N N . ARG A 1 359 ? -6.461 11.079 4.674 1.00 87.56 359 ARG A N 1
ATOM 2925 C CA . ARG A 1 359 ? -7.002 12.444 4.623 1.00 87.56 359 ARG A CA 1
ATOM 2926 C C . ARG A 1 359 ? -8.527 12.454 4.729 1.00 87.56 359 ARG A C 1
ATOM 2928 O O . ARG A 1 359 ? -9.060 13.253 5.490 1.00 87.56 359 ARG A O 1
ATOM 2935 N N . ASP A 1 360 ? -9.197 11.560 4.007 1.00 82.75 360 ASP A N 1
ATOM 2936 C CA . ASP A 1 360 ? -10.659 11.457 3.984 1.00 82.75 360 ASP A CA 1
ATOM 2937 C C . ASP A 1 360 ? -11.241 10.987 5.328 1.00 82.75 360 ASP A C 1
ATOM 2939 O O . ASP A 1 360 ? -12.397 11.282 5.624 1.00 82.75 360 ASP A O 1
ATOM 2943 N N . HIS A 1 361 ? -10.452 10.289 6.153 1.00 81.50 361 HIS A N 1
ATOM 2944 C CA . HIS A 1 361 ? -10.869 9.846 7.490 1.00 81.50 361 HIS A CA 1
ATOM 2945 C C . HIS A 1 361 ? -10.446 10.810 8.594 1.00 81.50 361 HIS A C 1
ATOM 2947 O O . HIS A 1 361 ? -11.038 10.799 9.661 1.00 81.50 361 HIS A O 1
ATOM 2953 N N . PHE A 1 362 ? -9.447 11.666 8.368 1.00 80.12 362 PHE A N 1
ATOM 2954 C CA . PHE A 1 362 ? -9.184 12.783 9.278 1.00 80.12 362 PHE A CA 1
ATOM 2955 C C . PHE A 1 362 ? -10.186 13.926 9.122 1.00 80.12 362 PHE A C 1
ATOM 2957 O O . PHE A 1 362 ? -10.298 14.759 10.018 1.00 80.12 362 PHE A O 1
ATOM 2964 N N . SER A 1 363 ? -10.942 13.968 8.023 1.00 73.94 363 SER A N 1
ATOM 2965 C CA . SER A 1 363 ? -12.204 14.703 8.011 1.00 73.94 363 SER A CA 1
ATOM 2966 C C . SER A 1 363 ? -13.260 13.984 8.858 1.00 73.94 363 SER A C 1
ATOM 2968 O O . SER A 1 363 ? -13.294 12.756 8.902 1.00 73.94 363 SER A O 1
ATOM 2970 N N . ALA A 1 364 ? -14.119 14.759 9.534 1.00 59.06 364 ALA A N 1
ATOM 2971 C CA . ALA A 1 364 ? -15.245 14.264 10.335 1.00 59.06 364 ALA A CA 1
ATOM 2972 C C . ALA A 1 364 ? -15.980 13.096 9.636 1.00 59.06 364 ALA A C 1
ATOM 2974 O O . ALA A 1 364 ? -16.176 13.163 8.417 1.00 59.06 364 ALA A O 1
ATOM 2975 N N . PRO A 1 365 ? -16.390 12.034 10.364 1.00 65.19 365 PRO A N 1
ATOM 2976 C CA . PRO A 1 365 ? -16.756 12.033 11.791 1.00 65.19 365 PRO A CA 1
ATOM 2977 C C . PRO A 1 365 ? -15.724 11.454 12.785 1.00 65.19 365 PRO A C 1
ATOM 2979 O O . PRO A 1 365 ? -16.043 11.313 13.959 1.00 65.19 365 PRO A O 1
ATOM 2982 N N . TRP A 1 366 ? -14.508 11.094 12.363 1.00 69.31 366 TRP A N 1
ATOM 2983 C CA . TRP A 1 366 ? -13.567 10.326 13.207 1.00 69.31 366 TRP A CA 1
ATOM 2984 C C . TRP A 1 366 ? -12.847 11.137 14.287 1.00 69.31 366 TRP A C 1
ATOM 2986 O O . TRP A 1 366 ? -12.315 10.568 15.239 1.00 69.31 366 TRP A O 1
ATOM 2996 N N . VAL A 1 367 ? -12.785 12.451 14.100 1.00 77.62 367 VAL A N 1
ATOM 2997 C CA . VAL A 1 367 ? -12.165 13.394 15.025 1.00 77.62 367 VAL A CA 1
ATOM 2998 C C . VAL A 1 367 ? -13.279 14.270 15.568 1.00 77.62 367 VAL A C 1
ATOM 3000 O O . VAL A 1 367 ? -13.868 15.055 14.820 1.00 77.62 367 VAL A O 1
ATOM 3003 N N . ASP A 1 368 ? -13.574 14.129 16.858 1.00 82.31 368 ASP A N 1
ATOM 3004 C CA . ASP A 1 368 ? -14.461 15.066 17.537 1.00 82.31 368 ASP A CA 1
ATOM 3005 C C . ASP A 1 368 ? -13.671 16.337 17.866 1.00 82.31 368 ASP A C 1
ATOM 3007 O O . ASP A 1 368 ? -13.012 16.440 18.896 1.00 82.31 368 ASP A O 1
ATOM 3011 N N . CYS A 1 369 ? -13.721 17.327 16.978 1.00 81.50 369 CYS A N 1
ATOM 3012 C CA . CYS A 1 369 ? -12.993 18.586 17.152 1.00 81.50 369 CYS A CA 1
ATOM 3013 C C . CYS A 1 369 ? -13.379 19.364 18.426 1.00 81.50 369 CYS A C 1
ATOM 3015 O O . CYS A 1 369 ? -12.690 20.324 18.769 1.00 81.50 369 CYS A O 1
ATOM 3017 N N . ASN A 1 370 ? -14.483 18.999 19.085 1.00 87.94 370 ASN A N 1
ATOM 3018 C CA . ASN A 1 370 ? -14.955 19.630 20.316 1.00 87.94 370 ASN A CA 1
ATOM 3019 C C . ASN A 1 370 ? -14.749 18.739 21.553 1.00 87.94 370 ASN A C 1
ATOM 3021 O O . ASN A 1 370 ? -15.045 19.170 22.668 1.00 87.94 370 ASN A O 1
ATOM 3025 N N . GLY A 1 371 ? -14.257 17.514 21.364 1.00 86.94 371 GLY A N 1
ATOM 3026 C CA . GLY A 1 371 ? -14.049 16.546 22.430 1.00 86.94 371 GLY A CA 1
ATOM 3027 C C . GLY A 1 371 ? -12.801 16.836 23.275 1.00 86.94 371 GLY A C 1
ATOM 3028 O O . GLY A 1 371 ? -11.931 17.629 22.888 1.00 86.94 371 GLY A O 1
ATOM 3029 N N . PRO A 1 372 ? -12.661 16.172 24.435 1.00 92.06 372 PRO A N 1
ATOM 3030 C CA . PRO A 1 372 ? -11.425 16.211 25.216 1.00 92.06 372 PRO A CA 1
ATOM 3031 C C . PRO A 1 372 ? -10.246 15.664 24.393 1.00 92.06 372 PRO A C 1
ATOM 3033 O O . PRO A 1 372 ? -10.441 14.913 23.441 1.00 92.06 372 PRO A O 1
ATOM 3036 N N . HIS A 1 373 ? -9.013 16.041 24.741 1.00 92.75 373 HIS A N 1
ATOM 3037 C CA . HIS A 1 373 ? -7.776 15.594 24.069 1.00 92.75 373 HIS A CA 1
ATOM 3038 C C . HIS A 1 373 ? -7.652 15.962 22.574 1.00 92.75 373 HIS A C 1
ATOM 3040 O O . HIS A 1 373 ? -6.871 15.355 21.835 1.00 92.75 373 HIS A O 1
ATOM 3046 N N . THR A 1 374 ? -8.400 16.965 22.103 1.00 91.44 374 THR A N 1
ATOM 3047 C CA . THR A 1 374 ? -8.325 17.448 20.711 1.00 91.44 374 THR A CA 1
ATOM 3048 C C . THR A 1 374 ? -6.918 17.941 20.336 1.00 91.44 374 THR A C 1
ATOM 3050 O O . THR A 1 374 ? -6.490 17.817 19.190 1.00 91.44 374 THR A O 1
ATOM 3053 N N . ASP A 1 375 ? -6.159 18.468 21.292 1.00 93.06 375 ASP A N 1
ATOM 3054 C CA . ASP A 1 375 ? -4.753 18.848 21.141 1.00 93.06 375 ASP A CA 1
ATOM 3055 C C . ASP A 1 375 ? -3.849 17.648 20.806 1.00 93.06 375 ASP A C 1
ATOM 3057 O O . ASP A 1 375 ? -3.057 17.723 19.862 1.00 93.06 375 ASP A O 1
ATOM 3061 N N . VAL A 1 376 ? -4.021 16.522 21.508 1.00 90.88 376 VAL A N 1
ATOM 3062 C CA . VAL A 1 376 ? -3.290 15.268 21.257 1.00 90.88 376 VAL A CA 1
ATOM 3063 C C . VAL A 1 376 ? -3.616 14.725 19.867 1.00 90.88 376 VAL A C 1
ATOM 3065 O O . VAL A 1 376 ? -2.718 14.324 19.122 1.00 90.88 376 VAL A O 1
ATOM 3068 N N . VAL A 1 377 ? -4.893 14.763 19.481 1.00 90.38 377 VAL A N 1
ATOM 3069 C CA . VAL A 1 377 ? -5.334 14.330 18.148 1.00 90.38 377 VAL A CA 1
ATOM 3070 C C . VAL A 1 377 ? -4.759 15.222 17.061 1.00 90.38 377 VAL A C 1
ATOM 3072 O O . VAL A 1 377 ? -4.183 14.712 16.104 1.00 90.38 377 VAL A O 1
ATOM 3075 N N . ASN A 1 378 ? -4.849 16.542 17.211 1.00 90.88 378 ASN A N 1
ATOM 3076 C CA . ASN A 1 378 ? -4.296 17.484 16.242 1.00 90.88 378 ASN A CA 1
ATOM 3077 C C . ASN A 1 378 ? -2.789 17.290 16.070 1.00 90.88 378 ASN A C 1
ATOM 3079 O O . ASN A 1 378 ? -2.298 17.292 14.942 1.00 90.88 378 ASN A O 1
ATOM 3083 N N . PHE A 1 379 ? -2.066 17.047 17.164 1.00 91.50 379 PHE A N 1
ATOM 3084 C CA . PHE A 1 379 ? -0.647 16.721 17.111 1.00 91.50 379 PHE A CA 1
ATOM 3085 C C . PHE A 1 379 ? -0.381 15.410 16.355 1.00 91.50 379 PHE A C 1
ATOM 3087 O O . PHE A 1 379 ? 0.483 15.373 15.478 1.00 91.50 379 PHE A O 1
ATOM 3094 N N . ALA A 1 380 ? -1.139 14.345 16.633 1.00 89.75 380 ALA A N 1
ATOM 3095 C CA . ALA A 1 380 ? -1.018 13.062 15.936 1.00 89.75 380 ALA A CA 1
ATOM 3096 C C . ALA A 1 380 ? -1.332 13.180 14.430 1.00 89.75 380 ALA A C 1
ATOM 3098 O O . ALA A 1 380 ? -0.609 12.641 13.588 1.00 89.75 380 ALA A O 1
ATOM 3099 N N . VAL A 1 381 ? -2.376 13.933 14.073 1.00 90.00 381 VAL A N 1
ATOM 3100 C CA . VAL A 1 381 ? -2.753 14.231 12.682 1.00 90.00 381 VAL A CA 1
ATOM 3101 C C . VAL A 1 381 ? -1.665 15.051 11.987 1.00 90.00 381 VAL A C 1
ATOM 3103 O O . VAL A 1 381 ? -1.303 14.759 10.843 1.00 90.00 381 VAL A O 1
ATOM 3106 N N . GLU A 1 382 ? -1.099 16.050 12.667 1.00 91.50 382 GLU A N 1
ATOM 3107 C CA . GLU A 1 382 ? 0.008 16.852 12.148 1.00 91.50 382 GLU A CA 1
ATOM 3108 C C . GLU A 1 382 ? 1.251 15.986 11.904 1.00 91.50 382 GLU A C 1
ATOM 3110 O O . GLU A 1 382 ? 1.865 16.081 10.839 1.00 91.50 382 GLU A O 1
ATOM 3115 N N . GLN A 1 383 ? 1.601 15.099 12.843 1.00 91.56 383 GLN A N 1
ATOM 3116 C CA . GLN A 1 383 ? 2.706 14.152 12.676 1.00 91.56 383 GLN A CA 1
ATOM 3117 C C . GLN A 1 383 ? 2.491 13.235 11.474 1.00 91.56 383 GLN A C 1
ATOM 3119 O O . GLN A 1 383 ? 3.380 13.115 10.633 1.00 91.56 383 GLN A O 1
ATOM 3124 N N . ILE A 1 384 ? 1.305 12.642 11.344 1.00 90.62 384 ILE A N 1
ATOM 3125 C CA . ILE A 1 384 ? 0.974 11.781 10.204 1.00 90.62 384 ILE A CA 1
ATOM 3126 C C . ILE A 1 384 ? 1.046 12.550 8.888 1.00 90.62 384 ILE A C 1
ATOM 3128 O O . ILE A 1 384 ? 1.544 12.027 7.893 1.00 90.62 384 ILE A O 1
ATOM 3132 N N . THR A 1 385 ? 0.580 13.797 8.871 1.00 91.50 385 THR A N 1
ATOM 3133 C CA . THR A 1 385 ? 0.637 14.646 7.678 1.00 91.50 385 THR A CA 1
ATOM 3134 C C . THR A 1 385 ? 2.084 14.964 7.297 1.00 91.50 385 THR A C 1
ATOM 3136 O O . THR A 1 385 ? 2.427 14.902 6.117 1.00 91.50 385 THR A O 1
ATOM 3139 N N . LYS A 1 386 ? 2.953 15.240 8.279 1.00 93.44 386 LYS A N 1
ATOM 3140 C CA . LYS A 1 386 ? 4.397 15.432 8.061 1.00 93.44 386 LYS A CA 1
ATOM 3141 C C . LYS A 1 386 ? 5.070 14.162 7.537 1.00 93.44 386 LYS A C 1
ATOM 3143 O O . LYS A 1 386 ? 5.829 14.243 6.574 1.00 93.44 386 LYS A O 1
ATOM 3148 N N . ASP A 1 387 ? 4.766 13.003 8.119 1.00 92.38 387 ASP A N 1
ATOM 3149 C CA . ASP A 1 387 ? 5.295 11.706 7.677 1.00 92.38 387 ASP A CA 1
ATOM 3150 C C . ASP A 1 387 ? 4.829 11.383 6.242 1.00 92.38 387 ASP A C 1
ATOM 3152 O O . ASP A 1 387 ? 5.631 10.978 5.397 1.00 92.38 387 ASP A O 1
ATOM 3156 N N . ALA A 1 388 ? 3.555 11.640 5.929 1.00 93.81 388 ALA A N 1
ATOM 3157 C CA . ALA A 1 388 ? 2.999 11.481 4.589 1.00 93.81 388 ALA A CA 1
ATOM 3158 C C . ALA A 1 388 ? 3.686 12.392 3.564 1.00 93.81 388 ALA A C 1
ATOM 3160 O O . ALA A 1 388 ? 4.070 11.915 2.494 1.00 93.81 388 ALA A O 1
ATOM 3161 N N . GLN A 1 389 ? 3.870 13.674 3.898 1.00 95.00 389 GLN A N 1
ATOM 3162 C CA . GLN A 1 389 ? 4.548 14.642 3.036 1.00 95.00 389 GLN A CA 1
ATOM 3163 C C . GLN A 1 389 ? 5.997 14.222 2.779 1.00 95.00 389 GLN A C 1
ATOM 3165 O O . GLN A 1 389 ? 6.412 14.152 1.627 1.00 95.00 389 GLN A O 1
ATOM 3170 N N . ARG A 1 390 ? 6.734 13.830 3.826 1.00 94.75 390 ARG A N 1
ATOM 3171 C CA . ARG A 1 390 ? 8.111 13.337 3.696 1.00 94.75 390 ARG A CA 1
ATOM 3172 C C . ARG A 1 390 ? 8.206 12.171 2.711 1.00 94.75 390 ARG A C 1
ATOM 3174 O O . ARG A 1 390 ? 9.074 12.161 1.846 1.00 94.75 390 ARG A O 1
ATOM 3181 N N . VAL A 1 391 ? 7.321 11.182 2.832 1.00 93.94 391 VAL A N 1
ATOM 3182 C CA . VAL A 1 391 ? 7.309 10.012 1.940 1.00 93.94 391 VAL A CA 1
ATOM 3183 C C . VAL A 1 391 ? 6.923 10.402 0.505 1.00 93.94 391 VAL A C 1
ATOM 3185 O O . VAL A 1 391 ? 7.453 9.828 -0.446 1.00 93.94 391 VAL A O 1
ATOM 3188 N N . GLN A 1 392 ? 6.035 11.383 0.322 1.00 95.12 392 GLN A N 1
ATOM 3189 C CA . GLN A 1 392 ? 5.712 11.935 -0.999 1.00 95.12 392 GLN A CA 1
ATOM 3190 C C . GLN A 1 392 ? 6.896 12.677 -1.629 1.00 95.12 392 GLN A C 1
ATOM 3192 O O . GLN A 1 392 ? 7.130 12.507 -2.825 1.00 95.12 392 GLN A O 1
ATOM 3197 N N . ASP A 1 393 ? 7.658 13.438 -0.843 1.00 95.88 393 ASP A N 1
ATOM 3198 C CA . ASP A 1 393 ? 8.850 14.151 -1.310 1.00 95.88 393 ASP A CA 1
ATOM 3199 C C . ASP A 1 393 ? 9.935 13.161 -1.761 1.00 95.88 393 ASP A C 1
ATOM 3201 O O . ASP A 1 393 ? 10.445 13.271 -2.876 1.00 95.88 393 ASP A O 1
ATOM 3205 N N . MET A 1 394 ? 10.197 12.117 -0.964 1.00 94.88 394 MET A N 1
ATOM 3206 C CA . MET A 1 394 ? 11.111 11.028 -1.345 1.00 94.88 394 MET A CA 1
ATOM 3207 C C . MET A 1 394 ? 10.655 10.327 -2.635 1.00 94.88 394 MET A C 1
ATOM 3209 O O . MET A 1 394 ? 11.454 10.021 -3.517 1.00 94.88 394 MET A O 1
ATOM 3213 N N . MET A 1 395 ? 9.347 10.091 -2.787 1.00 93.88 395 MET A N 1
ATOM 3214 C CA . MET A 1 395 ? 8.792 9.511 -4.014 1.00 93.88 395 MET A CA 1
ATOM 3215 C C . MET A 1 395 ? 8.995 10.428 -5.226 1.00 93.88 395 MET A C 1
ATOM 3217 O O . MET A 1 395 ? 9.249 9.947 -6.331 1.00 93.88 395 MET A O 1
ATOM 3221 N N . ALA A 1 396 ? 8.858 11.743 -5.047 1.00 96.19 396 ALA A N 1
ATOM 3222 C CA . ALA A 1 396 ? 9.076 12.716 -6.110 1.00 96.19 396 ALA A CA 1
ATOM 3223 C C . ALA A 1 396 ? 10.543 12.728 -6.567 1.00 96.19 396 ALA A C 1
ATOM 3225 O O . ALA A 1 396 ? 10.788 12.769 -7.771 1.00 96.19 396 ALA A O 1
ATOM 3226 N N . GLU A 1 397 ? 11.492 12.601 -5.640 1.00 95.94 397 GLU A N 1
ATOM 3227 C CA . GLU A 1 397 ? 12.924 12.486 -5.942 1.00 95.94 397 GLU A CA 1
ATOM 3228 C C . GLU A 1 397 ? 13.253 11.206 -6.730 1.00 95.94 397 GLU A C 1
ATOM 3230 O O . GLU A 1 397 ? 13.887 11.253 -7.787 1.00 95.94 397 GLU A O 1
ATOM 3235 N N . VAL A 1 398 ? 12.742 10.049 -6.299 1.00 93.88 398 VAL A N 1
ATOM 3236 C CA . VAL A 1 398 ? 12.931 8.798 -7.057 1.00 93.88 398 VAL A CA 1
ATOM 3237 C C . VAL A 1 398 ? 12.297 8.899 -8.449 1.00 93.88 398 VAL A C 1
ATOM 3239 O O . VAL A 1 398 ? 12.843 8.399 -9.434 1.00 93.88 398 VAL A O 1
ATOM 3242 N N . ARG A 1 399 ? 11.163 9.600 -8.580 1.00 94.69 399 ARG A N 1
ATOM 3243 C CA . ARG A 1 399 ? 10.525 9.844 -9.880 1.00 94.69 399 ARG A CA 1
ATOM 3244 C C . ARG A 1 399 ? 11.420 10.640 -10.823 1.00 94.69 399 ARG A C 1
ATOM 3246 O O . ARG A 1 399 ? 11.477 10.302 -12.008 1.00 94.69 399 ARG A O 1
ATOM 3253 N N . THR A 1 400 ? 12.067 11.701 -10.336 1.00 95.06 400 THR A N 1
ATOM 3254 C CA . THR A 1 400 ? 12.966 12.517 -11.161 1.00 95.06 400 THR A CA 1
ATOM 3255 C C . THR A 1 400 ? 14.163 11.691 -11.611 1.00 95.06 400 THR A C 1
ATOM 3257 O O . THR A 1 400 ? 14.414 11.643 -12.814 1.00 95.06 400 THR A O 1
ATOM 3260 N N . LYS A 1 401 ? 14.781 10.912 -10.710 1.00 93.19 401 LYS A N 1
ATOM 3261 C CA . LYS A 1 401 ? 15.874 9.986 -11.059 1.00 93.19 401 LYS A CA 1
ATOM 3262 C C . LYS A 1 401 ? 15.458 8.954 -12.114 1.00 93.19 401 LYS A C 1
ATOM 3264 O O . LYS A 1 401 ? 16.148 8.773 -13.116 1.00 93.19 401 LYS A O 1
ATOM 3269 N N . ILE A 1 402 ? 14.294 8.314 -11.956 1.00 90.31 402 ILE A N 1
ATOM 3270 C CA . ILE A 1 402 ? 13.766 7.356 -12.946 1.00 90.31 402 ILE A CA 1
ATOM 3271 C C . ILE A 1 402 ? 13.517 8.037 -14.303 1.00 90.31 402 ILE A C 1
ATOM 3273 O O . ILE A 1 402 ? 13.796 7.448 -15.349 1.00 90.31 402 ILE A O 1
ATOM 3277 N N . SER A 1 403 ? 13.000 9.269 -14.313 1.00 90.69 403 SER A N 1
ATOM 3278 C CA . SER A 1 403 ? 12.750 10.034 -15.542 1.00 90.69 403 SER A CA 1
ATOM 3279 C C . SER A 1 403 ? 14.046 10.422 -16.263 1.00 90.69 403 SER A C 1
ATOM 3281 O O . SER A 1 403 ? 14.143 10.291 -17.488 1.00 90.69 403 SER A O 1
ATOM 3283 N N . GLU A 1 404 ? 15.052 10.875 -15.517 1.00 90.75 404 GLU A N 1
ATOM 3284 C CA . GLU A 1 404 ? 16.392 11.174 -16.030 1.00 90.75 404 GLU A CA 1
ATOM 3285 C C . GLU A 1 404 ? 17.040 9.917 -16.610 1.00 90.75 404 GLU A C 1
ATOM 3287 O O . GLU A 1 404 ? 17.504 9.926 -17.752 1.00 90.75 404 GLU A O 1
ATOM 3292 N N . PHE A 1 405 ? 16.964 8.802 -15.882 1.00 86.88 405 PHE A N 1
ATOM 3293 C CA . PHE A 1 405 ? 17.472 7.514 -16.337 1.00 86.88 405 PHE A CA 1
ATOM 3294 C C . PHE A 1 405 ? 16.766 7.017 -17.607 1.00 86.88 405 PHE A C 1
ATOM 3296 O O . PHE A 1 405 ? 17.417 6.568 -18.552 1.00 86.88 405 PHE A O 1
ATOM 3303 N N . SER A 1 406 ? 15.439 7.144 -17.677 1.00 85.94 406 SER A N 1
ATOM 3304 C CA . SER A 1 406 ? 14.668 6.795 -18.874 1.00 85.94 406 SER A CA 1
ATOM 3305 C C . SER A 1 406 ? 15.089 7.636 -20.081 1.00 85.94 406 SER A C 1
ATOM 3307 O O . SER A 1 406 ? 15.220 7.110 -21.187 1.00 85.94 406 SER A O 1
ATOM 3309 N N . THR A 1 407 ? 15.322 8.935 -19.881 1.00 90.12 407 THR A N 1
ATOM 3310 C CA . THR A 1 407 ? 15.765 9.854 -20.942 1.00 90.12 407 THR A CA 1
ATOM 3311 C C . THR A 1 407 ? 17.179 9.506 -21.407 1.00 90.12 407 THR A C 1
ATOM 3313 O O . THR A 1 407 ? 17.444 9.420 -22.608 1.00 90.12 407 THR A O 1
ATOM 3316 N N . TYR A 1 408 ? 18.074 9.219 -20.461 1.00 88.06 408 TYR A N 1
ATOM 3317 C CA . TYR A 1 408 ? 19.427 8.752 -20.735 1.00 88.06 408 TYR A CA 1
ATOM 3318 C C . TYR A 1 408 ? 19.428 7.457 -21.556 1.00 88.06 408 TYR A C 1
ATOM 3320 O O . TYR A 1 408 ? 20.062 7.403 -22.611 1.00 88.06 408 TYR A O 1
ATOM 3328 N N . LYS A 1 409 ? 18.659 6.438 -21.154 1.00 84.44 409 LYS A N 1
ATOM 3329 C CA . LYS A 1 409 ? 18.543 5.178 -21.905 1.00 84.44 409 LYS A CA 1
ATOM 3330 C C . LYS A 1 409 ? 17.957 5.374 -23.300 1.00 84.44 409 LYS A C 1
ATOM 3332 O O . LYS A 1 409 ? 18.487 4.803 -24.250 1.00 84.44 409 LYS A O 1
ATOM 3337 N N . ALA A 1 410 ? 16.934 6.215 -23.450 1.00 86.81 410 ALA A N 1
ATOM 3338 C CA . ALA A 1 410 ? 16.388 6.551 -24.764 1.00 86.81 410 ALA A CA 1
ATOM 3339 C C . ALA A 1 410 ? 17.451 7.197 -25.675 1.00 86.81 410 ALA A C 1
ATOM 3341 O O . ALA A 1 410 ? 17.569 6.833 -26.846 1.00 86.81 410 ALA A O 1
ATOM 3342 N N . SER A 1 411 ? 18.281 8.099 -25.134 1.00 89.25 411 SER A N 1
ATOM 3343 C CA . SER A 1 411 ? 19.390 8.706 -25.885 1.00 89.25 411 SER A CA 1
ATOM 3344 C C . SER A 1 411 ? 20.471 7.691 -26.277 1.00 89.25 411 SER A C 1
ATOM 3346 O O . SER A 1 411 ? 20.943 7.705 -27.414 1.00 89.25 411 SER A O 1
ATOM 3348 N N . GLN A 1 412 ? 20.824 6.761 -25.382 1.00 88.19 412 GLN A N 1
ATOM 3349 C CA . GLN A 1 412 ? 21.792 5.704 -25.675 1.00 88.19 412 GLN A CA 1
ATOM 3350 C C . GLN A 1 412 ? 21.285 4.761 -26.764 1.00 88.19 412 GLN A C 1
ATOM 3352 O O . GLN A 1 412 ? 22.046 4.397 -27.661 1.00 88.19 412 GLN A O 1
ATOM 3357 N N . GLU A 1 413 ? 20.008 4.383 -26.705 1.00 85.81 413 GLU A N 1
ATOM 3358 C CA . GLU A 1 413 ? 19.404 3.508 -27.704 1.00 85.81 413 GLU A CA 1
ATOM 3359 C C . GLU A 1 413 ? 19.331 4.191 -29.070 1.00 85.81 413 GLU A C 1
ATOM 3361 O O . GLU A 1 413 ? 19.698 3.578 -30.068 1.00 85.81 413 GLU A O 1
ATOM 3366 N N . SER A 1 414 ? 18.995 5.483 -29.112 1.00 89.31 414 SER A N 1
ATOM 3367 C CA . SER A 1 414 ? 19.054 6.289 -30.337 1.00 89.31 414 SER A CA 1
ATOM 3368 C C . SER A 1 414 ? 20.467 6.316 -30.943 1.00 89.31 414 SER A C 1
ATOM 3370 O O . SER A 1 414 ? 20.644 6.076 -32.140 1.00 89.31 414 SER A O 1
ATOM 3372 N N . ILE A 1 415 ? 21.510 6.497 -30.120 1.00 91.75 415 ILE A N 1
ATOM 3373 C CA . ILE A 1 415 ? 22.911 6.428 -30.574 1.00 91.75 415 ILE A CA 1
ATOM 3374 C C . ILE A 1 415 ? 23.255 5.022 -31.090 1.00 91.75 415 ILE A C 1
ATOM 3376 O O . ILE A 1 415 ? 23.952 4.877 -32.100 1.00 91.75 415 ILE A O 1
ATOM 3380 N N . ARG A 1 416 ? 22.782 3.971 -30.414 1.00 87.12 416 ARG A N 1
ATOM 3381 C CA . ARG A 1 416 ? 23.019 2.575 -30.803 1.00 87.12 416 ARG A CA 1
ATOM 3382 C C . ARG A 1 416 ? 22.338 2.235 -32.127 1.00 87.12 416 ARG A C 1
ATOM 3384 O O . ARG A 1 416 ? 22.963 1.618 -32.988 1.00 87.12 416 ARG A O 1
ATOM 3391 N N . GLU A 1 417 ? 21.093 2.657 -32.306 1.00 90.12 417 GLU A N 1
ATOM 3392 C CA . GLU A 1 417 ? 20.323 2.481 -33.535 1.00 90.12 417 GLU A CA 1
ATOM 3393 C C . GLU A 1 417 ? 20.949 3.254 -34.700 1.00 90.12 417 GLU A C 1
ATOM 3395 O O . GLU A 1 417 ? 21.094 2.703 -35.795 1.00 90.12 417 GLU A O 1
ATOM 3400 N N . ALA A 1 418 ? 21.435 4.475 -34.455 1.00 92.56 418 ALA A N 1
ATOM 3401 C CA . ALA A 1 418 ? 22.188 5.243 -35.441 1.00 92.56 418 ALA A CA 1
ATOM 3402 C C . ALA A 1 418 ? 23.469 4.507 -35.874 1.00 92.56 418 ALA A C 1
ATOM 3404 O O . ALA A 1 418 ? 23.702 4.327 -37.069 1.00 92.56 418 ALA A O 1
ATOM 3405 N N . ARG A 1 419 ? 24.268 3.992 -34.926 1.00 92.31 419 ARG A N 1
ATOM 3406 C CA . ARG A 1 419 ? 25.474 3.191 -35.230 1.00 92.31 419 ARG A CA 1
ATOM 3407 C C . ARG A 1 419 ? 25.146 1.916 -36.004 1.00 92.31 419 ARG A C 1
ATOM 3409 O O . ARG A 1 419 ? 25.848 1.579 -36.954 1.00 92.31 419 ARG A O 1
ATOM 3416 N N . LYS A 1 420 ? 24.071 1.220 -35.628 1.00 92.94 420 LYS A N 1
ATOM 3417 C CA . LYS A 1 420 ? 23.600 0.025 -36.338 1.00 92.94 420 LYS A CA 1
ATOM 3418 C C . LYS A 1 420 ? 23.177 0.360 -37.768 1.00 92.94 420 LYS A C 1
ATOM 3420 O O . LYS A 1 420 ? 23.524 -0.381 -38.682 1.00 92.94 420 LYS A O 1
ATOM 3425 N N . SER A 1 421 ? 22.484 1.479 -37.965 1.00 91.88 421 SER A N 1
ATOM 3426 C CA . SER A 1 421 ? 22.056 1.952 -39.285 1.00 91.88 421 SER A CA 1
ATOM 3427 C C . SER A 1 421 ? 23.250 2.305 -40.173 1.00 91.88 421 SER A C 1
ATOM 3429 O O . SER A 1 421 ? 23.262 1.947 -41.349 1.00 91.88 421 SER A O 1
ATOM 3431 N N . VAL A 1 422 ? 24.293 2.927 -39.608 1.00 91.56 422 VAL A N 1
ATOM 3432 C CA . VAL A 1 422 ? 25.559 3.187 -40.318 1.00 91.56 422 VAL A CA 1
ATOM 3433 C C . VAL A 1 422 ? 26.234 1.877 -40.727 1.00 91.56 422 VAL A C 1
ATOM 3435 O O . VAL A 1 422 ? 26.539 1.698 -41.903 1.00 91.56 422 VAL A O 1
ATOM 3438 N N . ALA A 1 423 ? 26.380 0.920 -39.807 1.00 91.44 423 ALA A N 1
ATOM 3439 C CA . ALA A 1 423 ? 26.983 -0.380 -40.111 1.00 91.44 423 ALA A CA 1
ATOM 3440 C C . ALA A 1 423 ? 26.188 -1.168 -41.172 1.00 91.44 423 ALA A C 1
ATOM 3442 O O . ALA A 1 423 ? 26.761 -1.816 -42.048 1.00 91.44 423 ALA A O 1
ATOM 3443 N N . GLN A 1 424 ? 24.854 -1.091 -41.139 1.00 92.44 424 GLN A N 1
ATOM 3444 C CA . GLN A 1 424 ? 23.999 -1.680 -42.170 1.00 92.44 424 GLN A CA 1
ATOM 3445 C C . GLN A 1 424 ? 24.182 -0.988 -43.525 1.00 92.44 424 GLN A C 1
ATOM 3447 O O . GLN A 1 424 ? 24.280 -1.672 -44.544 1.00 92.44 424 GLN A O 1
ATOM 3452 N N . ALA A 1 425 ? 24.277 0.343 -43.555 1.00 91.25 425 ALA A N 1
ATOM 3453 C CA . ALA A 1 425 ? 24.527 1.096 -44.781 1.00 91.25 425 ALA A CA 1
ATOM 3454 C C . ALA A 1 425 ? 25.900 0.764 -45.394 1.00 91.25 425 ALA A C 1
ATOM 3456 O O . ALA A 1 425 ? 26.016 0.631 -46.616 1.00 91.25 425 ALA A O 1
ATOM 3457 N N . GLU A 1 426 ? 26.927 0.567 -44.566 1.00 90.94 426 GLU A N 1
ATOM 3458 C CA . GLU A 1 426 ? 28.239 0.079 -45.003 1.00 90.94 426 GLU A CA 1
ATOM 3459 C C . GLU A 1 426 ? 28.140 -1.336 -45.588 1.00 90.94 426 GLU A C 1
ATOM 3461 O O . GLU A 1 426 ? 28.609 -1.574 -46.703 1.00 90.94 426 GLU A O 1
ATOM 3466 N N . GLY A 1 427 ? 27.440 -2.252 -44.910 1.00 90.94 427 GLY A N 1
ATOM 3467 C CA . GLY A 1 427 ? 27.186 -3.607 -45.410 1.00 90.94 427 GLY A CA 1
ATOM 3468 C C . GLY A 1 427 ? 26.472 -3.625 -46.768 1.00 90.94 427 GLY A C 1
ATOM 3469 O O . GLY A 1 427 ? 26.913 -4.303 -47.697 1.00 90.94 427 GLY A O 1
ATOM 3470 N N . VAL A 1 428 ? 25.419 -2.815 -46.931 1.00 92.25 428 VAL A N 1
ATOM 3471 C CA . VAL A 1 428 ? 24.706 -2.651 -48.212 1.00 92.25 428 VAL A CA 1
ATOM 3472 C C . VAL A 1 428 ? 25.624 -2.057 -49.282 1.00 92.25 428 VAL A C 1
ATOM 3474 O O . VAL A 1 428 ? 25.578 -2.471 -50.442 1.00 92.25 428 VAL A O 1
ATOM 3477 N N . THR A 1 429 ? 26.501 -1.122 -48.908 1.00 85.69 429 THR A N 1
ATOM 3478 C CA . THR A 1 429 ? 27.486 -0.538 -49.827 1.00 85.69 429 THR A CA 1
ATOM 3479 C C . THR A 1 429 ? 28.476 -1.593 -50.318 1.00 85.69 429 THR A C 1
ATOM 3481 O O . THR A 1 429 ? 28.753 -1.650 -51.517 1.00 85.69 429 THR A O 1
ATOM 3484 N N . HIS A 1 430 ? 28.979 -2.459 -49.435 1.00 87.62 430 HIS A N 1
ATOM 3485 C CA . HIS A 1 430 ? 29.855 -3.568 -49.817 1.00 87.62 430 HIS A CA 1
ATOM 3486 C C . HIS A 1 430 ? 29.153 -4.562 -50.748 1.00 87.62 430 HIS A C 1
ATOM 3488 O O . HIS A 1 430 ? 29.714 -4.922 -51.783 1.00 87.62 430 HIS A O 1
ATOM 3494 N N . LEU A 1 431 ? 27.907 -4.934 -50.441 1.00 90.88 431 LEU A N 1
ATOM 3495 C CA . LEU A 1 431 ? 27.109 -5.836 -51.275 1.00 90.88 431 LEU A CA 1
ATOM 3496 C C . LEU A 1 431 ? 26.834 -5.241 -52.663 1.00 90.88 431 LEU A C 1
ATOM 3498 O O . LEU A 1 431 ? 26.999 -5.918 -53.674 1.00 90.88 431 LEU A O 1
ATOM 3502 N N . THR A 1 432 ? 26.499 -3.951 -52.727 1.00 89.50 432 THR A N 1
ATOM 3503 C CA . THR A 1 432 ? 26.255 -3.244 -53.994 1.00 89.50 432 THR A CA 1
ATOM 3504 C C . THR A 1 432 ? 27.528 -3.156 -54.835 1.00 89.50 432 THR A C 1
ATOM 3506 O O . THR A 1 432 ? 27.487 -3.383 -56.042 1.00 89.50 432 THR A O 1
ATOM 3509 N N . ARG A 1 433 ? 28.681 -2.873 -54.209 1.00 82.44 433 ARG A N 1
ATOM 3510 C CA . ARG A 1 433 ? 29.982 -2.860 -54.901 1.00 82.44 433 ARG A CA 1
ATOM 3511 C C . ARG A 1 433 ? 30.306 -4.220 -55.513 1.00 82.44 433 ARG A C 1
ATOM 3513 O O . ARG A 1 433 ? 30.782 -4.267 -56.641 1.00 82.44 433 ARG A O 1
ATOM 3520 N N . LEU A 1 434 ? 30.025 -5.306 -54.796 1.00 87.94 434 LEU A N 1
ATOM 3521 C CA . LEU A 1 434 ? 30.254 -6.664 -55.285 1.00 87.94 434 LEU A CA 1
ATOM 3522 C C . LEU A 1 434 ? 29.297 -7.008 -56.439 1.00 87.94 434 LEU A C 1
ATOM 3524 O O . LEU A 1 434 ? 29.742 -7.470 -57.487 1.00 87.94 434 LEU A O 1
ATOM 3528 N N . ALA A 1 435 ? 28.006 -6.695 -56.304 1.00 88.69 435 ALA A N 1
ATOM 3529 C CA . ALA A 1 435 ? 27.005 -6.926 -57.347 1.00 88.69 435 ALA A CA 1
ATOM 3530 C C . ALA A 1 435 ? 27.324 -6.186 -58.660 1.00 88.69 435 ALA A C 1
ATOM 3532 O O . ALA A 1 435 ? 27.185 -6.764 -59.737 1.00 88.69 435 ALA A O 1
ATOM 3533 N N . LEU A 1 436 ? 27.815 -4.942 -58.582 1.00 83.44 436 LEU A N 1
ATOM 3534 C CA . LEU A 1 436 ? 28.215 -4.157 -59.758 1.00 83.44 436 LEU A CA 1
ATOM 3535 C C . LEU A 1 436 ? 29.337 -4.812 -60.576 1.00 83.44 436 LEU A C 1
ATOM 3537 O O . LEU A 1 436 ? 29.412 -4.583 -61.780 1.00 83.44 436 LEU A O 1
ATOM 3541 N N . VAL A 1 437 ? 30.193 -5.618 -59.945 1.00 81.06 437 VAL A N 1
ATOM 3542 C CA . VAL A 1 437 ? 31.262 -6.356 -60.634 1.00 81.06 437 VAL A CA 1
ATOM 3543 C C . VAL A 1 437 ? 30.755 -7.705 -61.145 1.00 81.06 437 VAL A C 1
ATOM 3545 O O . VAL A 1 437 ? 30.993 -8.060 -62.297 1.00 81.06 437 VAL A O 1
ATOM 3548 N N . TYR A 1 438 ? 30.032 -8.455 -60.310 1.00 86.44 438 TYR A N 1
ATOM 3549 C CA . TYR A 1 438 ? 29.619 -9.821 -60.639 1.00 86.44 438 TYR A CA 1
ATOM 3550 C C . TYR A 1 438 ? 28.491 -9.897 -61.670 1.00 86.44 438 TYR A C 1
ATOM 3552 O O . TYR A 1 438 ? 28.503 -10.817 -62.483 1.00 86.44 438 TYR A O 1
ATOM 3560 N N . ILE A 1 439 ? 27.531 -8.966 -61.675 1.00 87.19 439 ILE A N 1
ATOM 3561 C CA . ILE A 1 439 ? 26.384 -9.027 -62.597 1.00 87.19 439 ILE A CA 1
ATOM 3562 C C . ILE A 1 439 ? 26.834 -8.912 -64.068 1.00 87.19 439 ILE A C 1
ATOM 3564 O O . ILE A 1 439 ? 26.496 -9.808 -64.845 1.00 87.19 439 ILE A O 1
ATOM 3568 N N . PRO A 1 440 ? 27.637 -7.904 -64.477 1.00 78.38 440 PRO A N 1
ATOM 3569 C CA . PRO A 1 440 ? 28.121 -7.817 -65.857 1.00 78.38 440 PRO A CA 1
ATOM 3570 C C . PRO A 1 440 ? 29.024 -8.990 -66.245 1.00 78.38 440 PRO A C 1
ATOM 3572 O O . PRO A 1 440 ? 28.942 -9.486 -67.366 1.00 78.38 440 PRO A O 1
ATOM 3575 N N . LEU A 1 441 ? 29.865 -9.461 -65.317 1.00 79.00 441 LEU A N 1
ATOM 3576 C CA . LEU A 1 441 ? 30.767 -10.585 -65.564 1.00 79.00 441 LEU A CA 1
ATOM 3577 C C . LEU A 1 441 ? 29.991 -11.893 -65.771 1.00 79.00 441 LEU A C 1
ATOM 3579 O O . LEU A 1 441 ? 30.262 -12.623 -66.718 1.00 79.00 441 LEU A O 1
ATOM 3583 N N . THR A 1 442 ? 28.974 -12.143 -64.943 1.00 85.88 442 THR A N 1
ATOM 3584 C CA . THR A 1 442 ? 28.098 -13.316 -65.074 1.00 85.88 442 THR A CA 1
ATOM 3585 C C . THR A 1 442 ? 27.318 -13.268 -66.387 1.00 85.88 442 THR A C 1
ATOM 3587 O O . THR A 1 442 ? 27.219 -14.282 -67.074 1.00 85.88 442 THR A O 1
ATOM 3590 N N . TYR A 1 443 ? 26.825 -12.089 -66.782 1.00 84.06 443 TYR A N 1
ATOM 3591 C CA . TYR A 1 443 ? 26.164 -11.889 -68.074 1.00 84.06 443 TYR A CA 1
ATOM 3592 C C . TYR A 1 443 ? 27.102 -12.162 -69.260 1.00 84.06 443 TYR A C 1
ATOM 3594 O O . TYR A 1 443 ? 26.725 -12.844 -70.207 1.00 84.06 443 TYR A O 1
ATOM 3602 N N . ALA A 1 444 ? 28.353 -11.699 -69.199 1.00 77.81 444 ALA A N 1
ATOM 3603 C CA . ALA A 1 444 ? 29.341 -12.015 -70.228 1.00 77.81 444 ALA A CA 1
ATOM 3604 C C . ALA A 1 444 ? 29.605 -13.529 -70.311 1.00 77.81 444 ALA A C 1
ATOM 3606 O O . ALA A 1 444 ? 29.613 -14.093 -71.401 1.00 77.81 444 ALA A O 1
ATOM 3607 N N . THR A 1 445 ? 29.761 -14.214 -69.171 1.00 81.88 445 THR A N 1
ATOM 3608 C CA . THR A 1 445 ? 29.967 -15.673 -69.152 1.00 81.88 445 THR A CA 1
ATOM 3609 C C . THR A 1 445 ? 28.749 -16.461 -69.625 1.00 81.88 445 THR A C 1
ATOM 3611 O O . THR A 1 445 ? 28.918 -17.485 -70.283 1.00 81.88 445 THR A O 1
ATOM 3614 N N . SER A 1 446 ? 27.527 -15.997 -69.340 1.00 84.38 446 SER A N 1
ATOM 3615 C CA . SER A 1 446 ? 26.316 -16.687 -69.788 1.00 84.38 446 SER A CA 1
ATOM 3616 C C . SER A 1 446 ? 26.171 -16.626 -71.303 1.00 84.38 446 SER A C 1
ATOM 3618 O O . SER A 1 446 ? 25.785 -17.626 -71.896 1.00 84.38 446 SER A O 1
ATOM 3620 N N . LEU A 1 447 ? 26.569 -15.521 -71.943 1.00 76.38 447 LEU A N 1
ATOM 3621 C CA . LEU A 1 447 ? 26.610 -15.428 -73.403 1.00 76.38 447 LEU A CA 1
ATOM 3622 C C . LEU A 1 447 ? 27.535 -16.478 -74.039 1.00 76.38 447 LEU A C 1
ATOM 3624 O O . LEU A 1 447 ? 27.198 -17.004 -75.092 1.00 76.38 447 LEU A O 1
ATOM 3628 N N . PHE A 1 448 ? 28.651 -16.835 -73.391 1.00 72.81 448 PHE A N 1
ATOM 3629 C CA . PHE A 1 448 ? 29.516 -17.934 -73.848 1.00 72.81 448 PHE A CA 1
ATOM 3630 C C . PHE A 1 448 ? 28.943 -19.329 -73.556 1.00 72.81 448 PHE A C 1
ATOM 3632 O O . PHE A 1 448 ? 29.327 -20.294 -74.208 1.00 72.81 448 PHE A O 1
ATOM 3639 N N . GLY A 1 449 ? 28.047 -19.452 -72.574 1.00 76.69 449 GLY A N 1
ATOM 3640 C CA . GLY A 1 449 ? 27.378 -20.710 -72.237 1.00 76.69 449 GLY A CA 1
ATOM 3641 C C . GLY A 1 449 ? 26.160 -21.028 -73.110 1.00 76.69 449 GLY A C 1
ATOM 3642 O O . GLY A 1 449 ? 25.679 -22.161 -73.089 1.00 76.69 449 GLY A O 1
ATOM 3643 N N . ILE A 1 450 ? 25.641 -20.056 -73.870 1.00 78.31 450 ILE A N 1
ATOM 3644 C CA . ILE A 1 450 ? 24.521 -20.273 -74.791 1.00 78.31 450 ILE A CA 1
ATOM 3645 C C . ILE A 1 450 ? 25.072 -20.889 -76.082 1.00 78.31 450 ILE A C 1
ATOM 3647 O O . ILE A 1 450 ? 25.791 -20.241 -76.837 1.00 78.31 450 ILE A O 1
ATOM 3651 N N . ASN A 1 451 ? 24.700 -22.142 -76.360 1.00 68.06 451 ASN A N 1
ATOM 3652 C CA . ASN A 1 451 ? 24.974 -22.804 -77.638 1.00 68.06 451 ASN A CA 1
ATOM 3653 C C . ASN A 1 451 ? 24.101 -22.192 -78.746 1.00 68.06 451 ASN A C 1
ATOM 3655 O O . ASN A 1 451 ? 23.021 -22.696 -79.060 1.00 68.06 451 ASN A O 1
ATOM 3659 N N . ILE A 1 452 ? 24.561 -21.084 -79.321 1.00 66.75 452 ILE A N 1
ATOM 3660 C CA . ILE A 1 452 ? 23.956 -20.468 -80.502 1.00 66.75 452 ILE A CA 1
ATOM 3661 C C . ILE A 1 452 ? 24.388 -21.292 -81.722 1.00 66.75 452 ILE A C 1
ATOM 3663 O O . ILE A 1 452 ? 25.578 -21.386 -82.021 1.00 66.75 452 ILE A O 1
ATOM 3667 N N . LYS A 1 453 ? 23.429 -21.923 -82.410 1.00 63.16 453 LYS A N 1
ATOM 3668 C CA . LYS A 1 453 ? 23.704 -22.800 -83.564 1.00 63.16 453 LYS A CA 1
ATOM 3669 C C . LYS A 1 453 ? 24.380 -22.047 -84.715 1.00 63.16 453 LYS A C 1
ATOM 3671 O O . LYS A 1 453 ? 25.202 -22.636 -85.405 1.00 63.16 453 LYS A O 1
ATOM 3676 N N . GLU A 1 454 ? 24.121 -20.746 -84.860 1.00 62.81 454 GLU A N 1
ATOM 3677 C CA . GLU A 1 454 ? 24.758 -19.886 -85.865 1.00 62.81 454 GLU A CA 1
ATOM 3678 C C . GLU A 1 454 ? 26.280 -19.721 -85.681 1.00 62.81 454 GLU A C 1
ATOM 3680 O O . GLU A 1 454 ? 26.948 -19.229 -86.580 1.00 62.81 454 GLU A O 1
ATOM 3685 N N . TRP A 1 455 ? 26.871 -20.119 -84.550 1.00 59.38 455 TRP A N 1
ATOM 3686 C CA . TRP A 1 455 ? 28.329 -20.045 -84.354 1.00 59.38 455 TRP A CA 1
ATOM 3687 C C . TRP A 1 455 ? 29.088 -21.254 -84.919 1.00 59.38 455 TRP A C 1
ATOM 3689 O O . TRP A 1 455 ? 30.317 -21.279 -84.862 1.00 59.38 455 TRP A O 1
ATOM 3699 N N . GLN A 1 456 ? 28.373 -22.256 -85.437 1.00 60.03 456 GLN A N 1
ATOM 3700 C CA . GLN A 1 456 ? 28.951 -23.463 -86.037 1.00 60.03 456 GLN A CA 1
ATOM 3701 C C . GLN A 1 456 ? 29.025 -23.409 -87.573 1.00 60.03 456 GLN A C 1
ATOM 3703 O O . GLN A 1 456 ? 29.634 -24.299 -88.159 1.00 60.03 456 GLN A O 1
ATOM 3708 N N . ASP A 1 457 ? 28.454 -22.383 -88.216 1.00 62.09 457 ASP A N 1
ATOM 3709 C CA . ASP A 1 457 ? 28.541 -22.181 -89.669 1.00 62.09 457 ASP A CA 1
ATOM 3710 C C . ASP A 1 457 ? 29.771 -21.327 -90.051 1.00 62.09 457 ASP A C 1
ATOM 3712 O O . ASP A 1 457 ? 30.013 -20.261 -89.481 1.00 62.09 457 ASP A O 1
ATOM 3716 N N . ASP A 1 458 ? 30.520 -21.763 -91.072 1.00 60.88 458 ASP A N 1
ATOM 3717 C CA . ASP A 1 458 ? 31.833 -21.226 -91.501 1.00 60.88 458 ASP A CA 1
ATOM 3718 C C . ASP A 1 458 ? 31.838 -19.762 -92.004 1.00 60.88 458 ASP A C 1
ATOM 3720 O O . ASP A 1 458 ? 32.895 -19.217 -92.326 1.00 60.88 458 ASP A O 1
ATOM 3724 N N . ASN A 1 459 ? 30.681 -19.095 -92.073 1.00 59.34 459 ASN A N 1
ATOM 3725 C CA . ASN A 1 459 ? 30.526 -17.765 -92.682 1.00 59.34 459 ASN A CA 1
ATOM 3726 C C . ASN A 1 459 ? 30.168 -16.640 -91.690 1.00 59.34 459 ASN A C 1
ATOM 3728 O O . ASN A 1 459 ? 29.749 -15.554 -92.096 1.00 59.34 459 ASN A O 1
ATOM 3732 N N . VAL A 1 460 ? 30.322 -16.878 -90.385 1.00 56.38 460 VAL A N 1
ATOM 3733 C CA . VAL A 1 460 ? 29.913 -15.948 -89.316 1.00 56.38 460 VAL A CA 1
ATOM 3734 C C . VAL A 1 460 ? 31.139 -15.235 -88.712 1.00 56.38 460 VAL A C 1
ATOM 3736 O O . VAL A 1 460 ? 32.230 -15.811 -88.689 1.00 56.38 460 VAL A O 1
ATOM 3739 N N . PRO A 1 461 ? 31.032 -13.960 -88.257 1.00 57.47 461 PRO A N 1
ATOM 3740 C CA . PRO A 1 461 ? 32.190 -13.179 -87.831 1.00 57.47 461 PRO A CA 1
ATOM 3741 C C . PRO A 1 461 ? 32.954 -13.915 -86.735 1.00 57.47 461 PRO A C 1
ATOM 3743 O O . PRO A 1 461 ? 32.390 -14.237 -85.692 1.00 57.47 461 PRO A O 1
ATOM 3746 N N . SER A 1 462 ? 34.243 -14.167 -86.983 1.00 62.16 462 SER A N 1
ATOM 3747 C CA . SER A 1 462 ? 35.127 -14.937 -86.101 1.00 62.16 462 SER A CA 1
ATOM 3748 C C . SER A 1 462 ? 34.896 -14.593 -84.627 1.00 62.16 462 SER A C 1
ATOM 3750 O O . SER A 1 462 ? 34.856 -13.407 -84.288 1.00 62.16 462 SER A O 1
ATOM 3752 N N . GLY A 1 463 ? 34.818 -15.597 -83.743 1.00 66.31 463 GLY A N 1
ATOM 3753 C CA . GLY A 1 463 ? 34.581 -15.416 -82.298 1.00 66.31 463 GLY A CA 1
ATOM 3754 C C . GLY A 1 463 ? 35.505 -14.397 -81.607 1.00 66.31 463 GLY A C 1
ATOM 3755 O O . GLY A 1 463 ? 35.193 -13.898 -80.530 1.00 66.31 463 GLY A O 1
ATOM 3756 N N . LYS A 1 464 ? 36.600 -13.999 -82.270 1.00 71.19 464 LYS A N 1
ATOM 3757 C CA . LYS A 1 464 ? 37.455 -12.856 -81.926 1.00 71.19 464 LYS A CA 1
ATOM 3758 C C . LYS A 1 464 ? 36.691 -11.525 -81.822 1.00 71.19 464 LYS A C 1
ATOM 3760 O O . LYS A 1 464 ? 36.941 -10.781 -80.880 1.00 71.19 464 LYS A O 1
ATOM 3765 N N . TRP A 1 465 ? 35.762 -11.221 -82.734 1.00 70.75 465 TRP A N 1
ATOM 3766 C CA . TRP A 1 465 ? 34.973 -9.976 -82.703 1.00 70.75 465 TRP A CA 1
ATOM 3767 C C . TRP A 1 465 ? 33.970 -9.960 -81.555 1.00 70.75 465 TRP A C 1
ATOM 3769 O O . TRP A 1 465 ? 33.796 -8.934 -80.902 1.00 70.75 465 TRP A O 1
ATOM 3779 N N . PHE A 1 466 ? 33.362 -11.109 -81.266 1.00 68.81 466 PHE A N 1
ATOM 3780 C CA . PHE A 1 466 ? 32.467 -11.248 -80.126 1.00 68.81 466 PHE A CA 1
ATOM 3781 C C . PHE A 1 466 ? 33.222 -11.130 -78.798 1.00 68.81 466 PHE A C 1
ATOM 3783 O O . PHE A 1 466 ? 32.802 -10.396 -77.907 1.00 68.81 466 PHE A O 1
ATOM 3790 N N . LEU A 1 467 ? 34.383 -11.784 -78.685 1.00 74.31 467 LEU A N 1
ATOM 3791 C CA . LEU A 1 467 ? 35.248 -11.673 -77.512 1.00 74.31 467 LEU A CA 1
ATOM 3792 C C . LEU A 1 467 ? 35.715 -10.226 -77.306 1.00 74.31 467 LEU A C 1
ATOM 3794 O O . LEU A 1 467 ? 35.660 -9.716 -76.189 1.00 74.31 467 LEU A O 1
ATOM 3798 N N . LEU A 1 468 ? 36.074 -9.529 -78.386 1.00 79.94 468 LEU A N 1
ATOM 3799 C CA . LEU A 1 468 ? 36.425 -8.112 -78.349 1.00 79.94 468 LEU A CA 1
ATOM 3800 C C . LEU A 1 468 ? 35.247 -7.235 -77.892 1.00 79.94 468 LEU A C 1
ATOM 3802 O O . LEU A 1 468 ? 35.430 -6.382 -77.026 1.00 79.94 468 LEU A O 1
ATOM 3806 N N . ALA A 1 469 ? 34.040 -7.463 -78.417 1.00 77.00 469 ALA A N 1
ATOM 3807 C CA . ALA A 1 469 ? 32.837 -6.730 -78.022 1.00 77.00 469 ALA A CA 1
ATOM 3808 C C . ALA A 1 469 ? 32.462 -6.989 -76.554 1.00 77.00 469 ALA A C 1
ATOM 3810 O O . ALA A 1 469 ? 32.133 -6.053 -75.826 1.00 77.00 469 ALA A O 1
ATOM 3811 N N . SER A 1 470 ? 32.581 -8.234 -76.088 1.00 72.88 470 SER A N 1
ATOM 3812 C CA . SER A 1 470 ? 32.335 -8.607 -74.693 1.00 72.88 470 SER A CA 1
ATOM 3813 C C . SER A 1 470 ? 33.338 -7.947 -73.743 1.00 72.88 470 SER A C 1
ATOM 3815 O O . SER A 1 470 ? 32.941 -7.431 -72.696 1.00 72.88 470 SER A O 1
ATOM 3817 N N . VAL A 1 471 ? 34.627 -7.919 -74.103 1.00 80.31 471 VAL A N 1
ATOM 3818 C CA . VAL A 1 471 ? 35.680 -7.248 -73.319 1.00 80.31 471 VAL A CA 1
ATOM 3819 C C . VAL A 1 471 ? 35.470 -5.732 -73.301 1.00 80.31 471 VAL A C 1
ATOM 3821 O O . VAL A 1 471 ? 35.543 -5.111 -72.244 1.00 80.31 471 VAL A O 1
ATOM 3824 N N . LEU A 1 472 ? 35.140 -5.123 -74.442 1.00 83.69 472 LEU A N 1
ATOM 3825 C CA . LEU A 1 472 ? 34.828 -3.694 -74.515 1.00 83.69 472 LEU A CA 1
ATOM 3826 C C . LEU A 1 472 ? 33.594 -3.334 -73.686 1.00 83.69 472 LEU A C 1
ATOM 3828 O O . LEU A 1 472 ? 33.615 -2.338 -72.967 1.00 83.69 472 LEU A O 1
ATOM 3832 N N . CYS A 1 473 ? 32.543 -4.153 -73.738 1.00 78.38 473 CYS A N 1
ATOM 3833 C CA . CYS A 1 473 ? 31.327 -3.912 -72.974 1.00 78.38 473 CYS A CA 1
ATOM 3834 C C . CYS A 1 473 ? 31.585 -4.037 -71.467 1.00 78.38 473 CYS A C 1
ATOM 3836 O O . CYS A 1 473 ? 31.145 -3.176 -70.706 1.00 78.38 473 CYS A O 1
ATOM 3838 N N . THR A 1 474 ? 32.363 -5.040 -71.036 1.00 77.69 474 THR A N 1
ATOM 3839 C CA . THR A 1 474 ? 32.758 -5.192 -69.624 1.00 77.69 474 THR A CA 1
ATOM 3840 C C . THR A 1 474 ? 33.632 -4.033 -69.148 1.00 77.69 474 THR A C 1
ATOM 3842 O O . THR A 1 474 ? 33.321 -3.432 -68.115 1.00 77.69 474 THR A O 1
ATOM 3845 N N . LEU A 1 475 ? 34.656 -3.643 -69.915 1.00 82.25 475 LEU A N 1
ATOM 3846 C CA . LEU A 1 475 ? 35.496 -2.478 -69.611 1.00 82.25 475 LEU A CA 1
ATOM 3847 C C . LEU A 1 475 ? 34.682 -1.181 -69.544 1.00 82.25 475 LEU A C 1
ATOM 3849 O O . LEU A 1 475 ? 34.897 -0.376 -68.638 1.00 82.25 475 LEU A O 1
ATOM 3853 N N . PHE A 1 476 ? 33.715 -0.997 -70.446 1.00 84.75 476 PHE A N 1
ATOM 3854 C CA . PHE A 1 476 ? 32.819 0.156 -70.428 1.00 84.75 476 PHE A CA 1
ATOM 3855 C C . PHE A 1 476 ? 31.956 0.180 -69.162 1.00 84.75 476 PHE A C 1
ATOM 3857 O O . PHE A 1 476 ? 31.917 1.201 -68.476 1.00 84.75 476 PHE A O 1
ATOM 3864 N N . THR A 1 477 ? 31.334 -0.942 -68.775 1.00 79.31 477 THR A N 1
ATOM 3865 C CA . THR A 1 477 ? 30.579 -1.020 -67.510 1.00 79.31 477 THR A CA 1
ATOM 3866 C C . THR A 1 477 ? 31.447 -0.749 -66.284 1.00 79.31 477 THR A C 1
ATOM 3868 O O . THR A 1 477 ? 31.013 -0.023 -65.390 1.00 79.31 477 THR A O 1
ATOM 3871 N N . ILE A 1 478 ? 32.684 -1.259 -66.246 1.00 81.06 478 ILE A N 1
ATOM 3872 C CA . ILE A 1 478 ? 33.630 -0.972 -65.158 1.00 81.06 478 ILE A CA 1
ATOM 3873 C C . ILE A 1 478 ? 33.974 0.524 -65.141 1.00 81.06 478 ILE A C 1
ATOM 3875 O O . ILE A 1 478 ? 33.944 1.148 -64.081 1.00 81.06 478 ILE A O 1
ATOM 3879 N N . GLY A 1 479 ? 34.235 1.124 -66.305 1.00 85.06 479 GLY A N 1
ATOM 3880 C CA . GLY A 1 479 ? 34.517 2.552 -66.446 1.00 85.06 479 GLY A CA 1
ATOM 3881 C C . GLY A 1 479 ? 33.368 3.436 -65.957 1.00 85.06 479 GLY A C 1
ATOM 3882 O O . GLY A 1 479 ? 33.596 4.377 -65.195 1.00 85.06 479 GLY A O 1
ATOM 3883 N N . VAL A 1 480 ? 32.126 3.099 -66.315 1.00 83.12 480 VAL A N 1
ATOM 3884 C CA . VAL A 1 480 ? 30.922 3.794 -65.834 1.00 83.12 480 VAL A CA 1
ATOM 3885 C C . VAL A 1 480 ? 30.757 3.627 -64.322 1.00 83.12 480 VAL A C 1
ATOM 3887 O O . VAL A 1 480 ? 30.510 4.613 -63.627 1.00 83.12 480 VAL A O 1
ATOM 3890 N N . ALA A 1 481 ? 30.949 2.419 -63.785 1.00 76.19 481 ALA A N 1
ATOM 3891 C CA . ALA A 1 481 ? 30.845 2.163 -62.349 1.00 76.19 481 ALA A CA 1
ATOM 3892 C C . ALA A 1 481 ? 31.888 2.961 -61.543 1.00 76.19 481 ALA A C 1
ATOM 3894 O O . ALA A 1 481 ? 31.541 3.632 -60.568 1.00 76.19 481 ALA A O 1
ATOM 3895 N N . VAL A 1 482 ? 33.154 2.964 -61.978 1.00 80.75 482 VAL A N 1
ATOM 3896 C CA . VAL A 1 482 ? 34.232 3.756 -61.356 1.00 80.75 482 VAL A CA 1
ATOM 3897 C C . VAL A 1 482 ? 33.958 5.257 -61.493 1.00 80.75 482 VAL A C 1
ATOM 3899 O O . VAL A 1 482 ? 34.115 6.007 -60.524 1.00 80.75 482 VAL A O 1
ATOM 3902 N N . GLY A 1 483 ? 33.490 5.696 -62.664 1.00 83.50 483 GLY A N 1
ATOM 3903 C CA . GLY A 1 483 ? 33.094 7.078 -62.923 1.00 83.50 483 GLY A CA 1
ATOM 3904 C C . GLY A 1 483 ? 31.986 7.556 -61.983 1.00 83.50 483 GLY A C 1
ATOM 3905 O O . GLY A 1 483 ? 32.117 8.619 -61.376 1.00 83.50 483 GLY A O 1
ATOM 3906 N N . MET A 1 484 ? 30.940 6.748 -61.777 1.00 77.44 484 MET A N 1
ATOM 3907 C CA . MET A 1 484 ? 29.850 7.062 -60.847 1.00 77.44 484 MET A CA 1
ATOM 3908 C C . MET A 1 484 ? 30.330 7.162 -59.395 1.00 77.44 484 MET A C 1
ATOM 3910 O O . MET A 1 484 ? 29.900 8.065 -58.675 1.00 77.44 484 MET A O 1
ATOM 3914 N N . VAL A 1 485 ? 31.244 6.289 -58.955 1.00 76.38 485 VAL A N 1
ATOM 3915 C CA . VAL A 1 485 ? 31.813 6.350 -57.596 1.00 76.38 485 VAL A CA 1
ATOM 3916 C C . VAL A 1 485 ? 32.611 7.640 -57.395 1.00 76.38 485 VAL A C 1
ATOM 3918 O O . VAL A 1 485 ? 32.408 8.340 -56.400 1.00 76.38 485 VAL A O 1
ATOM 3921 N N . LYS A 1 486 ? 33.471 7.993 -58.357 1.00 79.00 486 LYS A N 1
ATOM 3922 C CA . LYS A 1 486 ? 34.313 9.197 -58.286 1.00 79.00 486 LYS A CA 1
ATOM 3923 C C . LYS A 1 486 ? 33.475 10.476 -58.361 1.00 79.00 486 LYS A C 1
ATOM 3925 O O . LYS A 1 486 ? 33.691 11.403 -57.583 1.00 79.00 486 LYS A O 1
ATOM 3930 N N . TYR A 1 487 ? 32.459 10.495 -59.225 1.00 79.06 487 TYR A N 1
ATOM 3931 C CA . TYR A 1 487 ? 31.507 11.601 -59.338 1.00 79.06 487 TYR A CA 1
ATOM 3932 C C . TYR A 1 487 ? 30.694 11.801 -58.051 1.00 79.06 487 TYR A C 1
ATOM 3934 O O . TYR A 1 487 ? 30.485 12.933 -57.611 1.00 79.06 487 TYR A O 1
ATOM 3942 N N . ARG A 1 488 ? 30.277 10.707 -57.398 1.00 71.94 488 ARG A N 1
ATOM 3943 C CA . ARG A 1 488 ? 29.544 10.760 -56.127 1.00 71.94 488 ARG A CA 1
ATOM 3944 C C . ARG A 1 488 ? 30.422 11.243 -54.967 1.00 71.94 488 ARG A C 1
ATOM 3946 O O . ARG A 1 488 ? 29.930 12.016 -54.150 1.00 71.94 488 ARG A O 1
ATOM 3953 N N . GLN A 1 489 ? 31.706 10.869 -54.917 1.00 68.94 489 GLN A N 1
ATOM 3954 C CA . GLN A 1 489 ? 32.655 11.436 -53.945 1.00 68.94 489 GLN A CA 1
ATOM 3955 C C . GLN A 1 489 ? 32.876 12.938 -54.160 1.00 68.94 489 GLN A C 1
ATOM 3957 O O . GLN A 1 489 ? 32.860 13.698 -53.192 1.00 68.94 489 GLN A O 1
ATOM 3962 N N . LEU A 1 490 ? 32.997 13.379 -55.418 1.00 69.44 490 LEU A N 1
ATOM 3963 C CA . LEU A 1 490 ? 33.146 14.798 -55.748 1.00 69.44 490 LEU A CA 1
ATOM 3964 C C . LEU A 1 490 ? 31.918 15.615 -55.312 1.00 69.44 490 LEU A C 1
ATOM 3966 O O . LEU A 1 490 ? 32.057 16.653 -54.668 1.00 69.44 490 LEU A O 1
ATOM 3970 N N . LYS A 1 491 ? 30.704 15.119 -55.599 1.00 66.31 491 LYS A N 1
ATOM 3971 C CA . LYS A 1 491 ? 29.455 15.781 -55.183 1.00 66.31 491 LYS A CA 1
ATOM 3972 C C . LYS A 1 491 ? 29.243 15.769 -53.667 1.00 66.31 491 LYS A C 1
ATOM 3974 O O . LYS A 1 491 ? 28.777 16.768 -53.120 1.00 66.31 491 LYS A O 1
ATOM 3979 N N . GLY A 1 492 ? 29.618 14.685 -52.985 1.00 65.88 492 GLY A N 1
ATOM 3980 C CA . GLY A 1 492 ? 29.566 14.598 -51.522 1.00 65.88 492 GLY A CA 1
ATOM 3981 C C . GLY A 1 492 ? 30.435 15.656 -50.835 1.00 65.88 492 GLY A C 1
ATOM 3982 O O . GLY A 1 492 ? 29.978 16.295 -49.891 1.00 65.88 492 GLY A O 1
ATOM 3983 N N . LEU A 1 493 ? 31.637 15.916 -51.366 1.00 61.19 493 LEU A N 1
ATOM 3984 C CA . LEU A 1 493 ? 32.522 16.986 -50.889 1.00 61.19 493 LEU A CA 1
ATOM 3985 C C . LEU A 1 493 ? 31.907 18.379 -51.085 1.00 61.19 493 LEU A C 1
ATOM 3987 O O . LEU A 1 493 ? 31.955 19.201 -50.174 1.00 61.19 493 LEU A O 1
ATOM 3991 N N . THR A 1 494 ? 31.269 18.632 -52.233 1.00 61.19 494 THR A N 1
ATOM 3992 C CA . THR A 1 494 ? 30.626 19.932 -52.491 1.00 61.19 494 THR A CA 1
ATOM 3993 C C . THR A 1 494 ? 29.400 20.180 -51.607 1.00 61.19 494 THR A C 1
ATOM 3995 O O . THR A 1 494 ? 29.248 21.285 -51.094 1.00 61.19 494 THR A O 1
ATOM 3998 N N . MET A 1 495 ? 28.565 19.160 -51.353 1.00 57.00 495 MET A N 1
ATOM 3999 C CA . MET A 1 495 ? 27.398 19.299 -50.469 1.00 57.00 495 MET A CA 1
ATOM 4000 C C . MET A 1 495 ? 27.791 19.420 -48.991 1.00 57.00 495 MET A C 1
ATOM 4002 O O . MET A 1 495 ? 27.207 20.229 -48.269 1.00 57.00 495 MET A O 1
ATOM 4006 N N . GLY A 1 496 ? 28.804 18.665 -48.548 1.00 55.69 496 GLY A N 1
ATOM 4007 C CA . GLY A 1 496 ? 29.353 18.779 -47.195 1.00 55.69 496 GLY A CA 1
ATOM 4008 C C . GLY A 1 496 ? 29.942 20.164 -46.924 1.00 55.69 496 GLY A C 1
ATOM 4009 O O . GLY A 1 496 ? 29.693 20.733 -45.866 1.00 55.69 496 GLY A O 1
ATOM 4010 N N . PHE A 1 497 ? 30.632 20.752 -47.907 1.00 58.22 497 PHE A N 1
ATOM 4011 C CA . PHE A 1 497 ? 31.177 22.107 -47.808 1.00 58.22 497 PHE A CA 1
ATOM 4012 C C . PHE A 1 497 ? 30.071 23.171 -47.731 1.00 58.22 497 PHE A C 1
ATOM 4014 O O . PHE A 1 497 ? 30.127 24.047 -46.874 1.00 58.22 497 PHE A O 1
ATOM 4021 N N . THR A 1 498 ? 29.006 23.064 -48.537 1.00 59.66 498 THR A N 1
ATOM 4022 C CA . THR A 1 498 ? 27.866 23.998 -48.454 1.00 59.66 498 THR A CA 1
ATOM 4023 C C . THR A 1 498 ? 27.075 23.872 -47.150 1.00 59.66 498 THR A C 1
ATOM 4025 O O . THR A 1 498 ? 26.644 24.882 -46.602 1.00 59.66 498 THR A O 1
ATOM 4028 N N . ALA A 1 499 ? 26.915 22.656 -46.614 1.00 58.97 499 ALA A N 1
ATOM 4029 C CA . ALA A 1 499 ? 26.240 22.432 -45.336 1.00 58.97 499 ALA A CA 1
ATOM 4030 C C . ALA A 1 499 ? 27.084 22.920 -44.145 1.00 58.97 499 ALA A C 1
ATOM 4032 O O . ALA A 1 499 ? 26.541 23.495 -43.206 1.00 58.97 499 ALA A O 1
ATOM 4033 N N . TRP A 1 500 ? 28.409 22.749 -44.202 1.00 59.28 500 TRP A N 1
ATOM 4034 C CA . TRP A 1 500 ? 29.330 23.261 -43.186 1.00 59.28 500 TRP A CA 1
ATOM 4035 C C . TRP A 1 500 ? 29.408 24.793 -43.208 1.00 59.28 500 TRP A C 1
ATOM 4037 O O . TRP A 1 500 ? 29.367 25.407 -42.151 1.00 59.28 500 TRP A O 1
ATOM 4047 N N . VAL A 1 501 ? 29.405 25.425 -44.388 1.00 65.06 501 VAL A N 1
ATOM 4048 C CA . VAL A 1 501 ? 29.321 26.894 -44.530 1.00 65.06 501 VAL A CA 1
ATOM 4049 C C . VAL A 1 501 ? 27.979 27.439 -44.017 1.00 65.06 501 VAL A C 1
ATOM 4051 O O . VAL A 1 501 ? 27.960 28.475 -43.357 1.00 65.06 501 VAL A O 1
ATOM 4054 N N . ALA A 1 502 ? 26.869 26.728 -44.240 1.00 58.50 502 ALA A N 1
ATOM 4055 C CA . ALA A 1 502 ? 25.560 27.105 -43.700 1.00 58.50 502 ALA A CA 1
ATOM 4056 C C . ALA A 1 502 ? 25.457 26.934 -42.169 1.00 58.50 502 ALA A C 1
ATOM 4058 O O . ALA A 1 502 ? 24.775 27.715 -41.513 1.00 58.50 502 ALA A O 1
ATOM 4059 N N . LEU A 1 503 ? 26.144 25.941 -41.589 1.00 53.56 503 LEU A N 1
ATOM 4060 C CA . LEU A 1 503 ? 26.202 25.720 -40.136 1.00 53.56 503 LEU A CA 1
ATOM 4061 C C . LEU A 1 503 ? 27.218 26.629 -39.426 1.00 53.56 503 LEU A C 1
ATOM 4063 O O . LEU A 1 503 ? 27.001 26.998 -38.276 1.00 53.56 503 LEU A O 1
ATOM 4067 N N . ALA A 1 504 ? 28.310 27.005 -40.096 1.00 52.91 504 ALA A N 1
ATOM 4068 C CA . ALA A 1 504 ? 29.362 27.856 -39.540 1.00 52.91 504 ALA A CA 1
ATOM 4069 C C . ALA A 1 504 ? 29.066 29.363 -39.666 1.00 52.91 504 ALA A C 1
ATOM 4071 O O . ALA A 1 504 ? 29.751 30.172 -39.044 1.00 52.91 504 ALA A O 1
ATOM 4072 N N . GLY A 1 505 ? 28.053 29.763 -40.442 1.00 47.56 505 GLY A N 1
ATOM 4073 C CA . GLY A 1 505 ? 27.771 31.165 -40.738 1.00 47.56 505 GLY A CA 1
ATOM 4074 C C . GLY A 1 505 ? 26.301 31.549 -40.613 1.00 47.56 505 GLY A C 1
ATOM 4075 O O . GLY A 1 505 ? 25.660 31.725 -41.638 1.00 47.56 505 GLY A O 1
ATOM 4076 N N . ILE A 1 506 ? 25.805 31.723 -39.379 1.00 48.25 506 ILE A N 1
ATOM 4077 C CA . ILE A 1 506 ? 24.981 32.864 -38.909 1.00 48.25 506 ILE A CA 1
ATOM 4078 C C . ILE A 1 506 ? 24.993 32.829 -37.370 1.00 48.25 506 ILE A C 1
ATOM 4080 O O . ILE A 1 506 ? 24.139 32.243 -36.712 1.00 48.25 506 ILE A O 1
ATOM 4084 N N . SER A 1 507 ? 26.014 33.458 -36.793 1.00 46.69 507 SER A N 1
ATOM 4085 C CA . SER A 1 507 ? 25.923 34.144 -35.503 1.00 46.69 507 SER A CA 1
ATOM 4086 C C . SER A 1 507 ? 27.130 35.070 -35.385 1.00 46.69 507 SER A C 1
ATOM 4088 O O . SER A 1 507 ? 28.138 34.697 -34.804 1.00 46.69 507 SER A O 1
ATOM 4090 N N . LEU A 1 508 ? 27.062 36.234 -36.043 1.00 38.84 508 LEU A N 1
ATOM 4091 C CA . LEU A 1 508 ? 27.838 37.445 -35.732 1.00 38.84 508 LEU A CA 1
ATOM 4092 C C . LEU A 1 508 ? 27.287 38.622 -36.563 1.00 38.84 508 LEU A C 1
ATOM 4094 O O . LEU A 1 508 ? 27.681 38.880 -37.694 1.00 38.84 508 LEU A O 1
ATOM 4098 N N . THR A 1 509 ? 26.272 39.260 -35.979 1.00 46.56 509 THR A N 1
ATOM 4099 C CA . THR A 1 509 ? 26.034 40.714 -35.916 1.00 46.56 509 THR A CA 1
ATOM 4100 C C . THR A 1 509 ? 26.494 41.609 -37.076 1.00 46.56 509 THR A C 1
ATOM 4102 O O . THR A 1 509 ? 27.661 41.976 -37.145 1.00 46.56 509 THR A O 1
ATOM 4105 N N . PHE A 1 510 ? 25.529 42.163 -37.817 1.00 31.36 510 PHE A N 1
ATOM 4106 C CA . PHE A 1 510 ? 25.523 43.591 -38.159 1.00 31.36 510 PHE A CA 1
ATOM 4107 C C . PHE A 1 510 ? 24.074 44.097 -38.206 1.00 31.36 510 PHE A C 1
ATOM 4109 O O . PHE A 1 510 ? 23.302 43.782 -39.107 1.00 31.36 510 PHE A O 1
ATOM 4116 N N . ASN A 1 511 ? 23.706 44.852 -37.173 1.00 38.84 511 ASN A N 1
ATOM 4117 C CA . ASN A 1 511 ? 22.540 45.726 -37.149 1.00 38.84 511 ASN A CA 1
ATOM 4118 C C . ASN A 1 511 ? 23.054 47.095 -37.616 1.00 38.84 511 ASN A C 1
ATOM 4120 O O . ASN A 1 511 ? 24.042 47.578 -37.057 1.00 38.84 511 ASN A O 1
ATOM 4124 N N . PRO A 1 512 ? 22.458 47.702 -38.649 1.00 48.34 512 PRO A N 1
ATOM 4125 C CA . PRO A 1 512 ? 21.508 48.756 -38.315 1.00 48.34 512 PRO A CA 1
ATOM 4126 C C . PRO A 1 512 ? 20.377 48.841 -39.341 1.00 48.34 512 PRO A C 1
ATOM 4128 O O . PRO A 1 512 ? 20.645 49.136 -40.490 1.00 48.34 512 PRO A O 1
ATOM 4131 N N . PHE A 1 513 ? 19.114 48.698 -38.945 1.00 36.25 513 PHE A N 1
ATOM 4132 C CA . PHE A 1 513 ? 18.053 49.539 -39.517 1.00 36.25 513 PHE A CA 1
ATOM 4133 C C . PHE A 1 513 ? 16.815 49.552 -38.611 1.00 36.25 513 PHE A C 1
ATOM 4135 O O . PHE A 1 513 ? 16.193 48.532 -38.323 1.00 36.25 513 PHE A O 1
ATOM 4142 N N . LYS A 1 514 ? 16.479 50.763 -38.154 1.00 46.56 514 LYS A N 1
ATOM 4143 C CA . LYS A 1 514 ? 15.196 51.142 -37.555 1.00 46.56 514 LYS A CA 1
ATOM 4144 C C . LYS A 1 514 ? 14.061 50.837 -38.537 1.00 46.56 514 LYS A C 1
ATOM 4146 O O . LYS A 1 514 ? 14.151 51.225 -39.696 1.00 46.56 514 LYS A O 1
ATOM 4151 N N . GLY A 1 515 ? 12.960 50.268 -38.053 1.00 36.69 515 GLY A N 1
ATOM 4152 C CA . GLY A 1 515 ? 11.717 50.196 -38.822 1.00 36.69 515 GLY A CA 1
ATOM 4153 C C . GLY A 1 515 ? 10.681 49.287 -38.179 1.00 36.69 515 GLY A C 1
ATOM 4154 O O . GLY A 1 515 ? 10.805 48.069 -38.192 1.00 36.69 515 GLY A O 1
ATOM 4155 N N . SER A 1 516 ? 9.666 49.893 -37.577 1.00 51.97 516 SER A N 1
ATOM 4156 C CA . SER A 1 516 ? 8.503 49.251 -36.975 1.00 51.97 516 SER A CA 1
ATOM 4157 C C . SER A 1 516 ? 7.658 48.493 -38.006 1.00 51.97 516 SER A C 1
ATOM 4159 O O . SER A 1 516 ? 7.065 49.152 -38.848 1.00 51.97 516 SER A O 1
ATOM 4161 N N . ASP A 1 517 ? 7.539 47.159 -37.910 1.00 50.81 517 ASP A N 1
ATOM 4162 C CA . ASP A 1 517 ? 6.301 46.445 -38.315 1.00 50.81 517 ASP A CA 1
ATOM 4163 C C . ASP A 1 517 ? 6.220 44.933 -37.979 1.00 50.81 517 ASP A C 1
ATOM 4165 O O . ASP A 1 517 ? 5.406 44.193 -38.532 1.00 50.81 517 ASP A O 1
ATOM 4169 N N . TRP A 1 518 ? 6.997 44.414 -37.020 1.00 43.97 518 TRP A N 1
ATOM 4170 C CA . TRP A 1 518 ? 6.994 42.962 -36.747 1.00 43.97 518 TRP A CA 1
ATOM 4171 C C . TRP A 1 518 ? 5.742 42.446 -36.001 1.00 43.97 518 TRP A C 1
ATOM 4173 O O . TRP A 1 518 ? 5.424 41.256 -36.059 1.00 43.97 518 TRP A O 1
ATOM 4183 N N . LYS A 1 519 ? 4.965 43.333 -35.358 1.00 49.78 519 LYS A N 1
ATOM 4184 C CA . LYS A 1 519 ? 3.732 42.961 -34.633 1.00 49.78 519 LYS A CA 1
ATOM 4185 C C . LYS A 1 519 ? 2.586 42.500 -35.550 1.00 49.78 519 LYS A C 1
ATOM 4187 O O . LYS A 1 519 ? 1.680 41.827 -35.069 1.00 49.78 519 LYS A O 1
ATOM 4192 N N . LYS A 1 520 ? 2.629 42.781 -36.860 1.00 50.19 520 LYS A N 1
ATOM 4193 C CA . LYS A 1 520 ? 1.587 42.345 -37.813 1.00 50.19 520 LYS A CA 1
ATOM 4194 C C . LYS A 1 520 ? 1.763 40.919 -38.349 1.00 50.19 520 LYS A C 1
ATOM 4196 O O . LYS A 1 520 ? 0.800 40.361 -38.865 1.00 50.19 520 LYS A O 1
ATOM 4201 N N . TYR A 1 521 ? 2.931 40.291 -38.188 1.00 45.53 521 TYR A N 1
ATOM 4202 C CA . TYR A 1 521 ? 3.176 38.946 -38.736 1.00 45.53 521 TYR A CA 1
ATOM 4203 C C . TYR A 1 521 ? 2.957 37.799 -37.737 1.00 45.53 521 TYR A C 1
ATOM 4205 O O . TYR A 1 521 ? 2.684 36.669 -38.141 1.00 45.53 521 TYR A O 1
ATOM 4213 N N . TRP A 1 522 ? 2.986 38.074 -36.430 1.00 45.12 522 TRP A N 1
ATOM 4214 C CA . TRP A 1 522 ? 2.887 37.026 -35.406 1.00 45.12 522 TRP A CA 1
ATOM 4215 C C . TRP A 1 522 ? 1.456 36.516 -35.150 1.00 45.12 522 TRP A C 1
ATOM 4217 O O . TRP A 1 522 ? 1.268 35.396 -34.683 1.00 45.12 522 TRP A O 1
ATOM 4227 N N . HIS A 1 523 ? 0.426 37.278 -35.534 1.00 49.94 523 HIS A N 1
ATOM 4228 C CA . HIS A 1 523 ? -0.976 36.863 -35.382 1.00 49.94 523 HIS A CA 1
ATOM 4229 C C . HIS A 1 523 ? -1.513 35.978 -36.524 1.00 49.94 523 HIS A C 1
ATOM 4231 O O . HIS A 1 523 ? -2.637 35.490 -36.428 1.00 49.94 523 HIS A O 1
ATOM 4237 N N . LYS A 1 524 ? -0.722 35.710 -37.576 1.00 46.34 524 LYS A N 1
ATOM 4238 C CA . LYS A 1 524 ? -1.148 34.904 -38.739 1.00 46.34 524 LYS A CA 1
ATOM 4239 C C . LYS A 1 524 ? -0.686 33.435 -38.700 1.00 46.34 524 LYS A C 1
ATOM 4241 O O . LYS A 1 524 ? -1.067 32.666 -39.575 1.00 46.34 524 LYS A O 1
ATOM 4246 N N . LEU A 1 525 ? 0.084 33.023 -37.685 1.00 41.50 525 LEU A N 1
ATOM 4247 C CA . LEU A 1 525 ? 0.632 31.657 -37.568 1.00 41.50 525 LEU A CA 1
ATOM 4248 C C . LEU A 1 525 ? 0.051 30.807 -36.416 1.00 41.50 525 LEU A C 1
ATOM 4250 O O . LEU A 1 525 ? 0.414 29.644 -36.289 1.00 41.50 525 LEU A O 1
ATOM 4254 N N . ARG A 1 526 ? -0.916 31.309 -35.628 1.00 44.59 526 ARG A N 1
ATOM 4255 C CA . ARG A 1 526 ? -1.673 30.508 -34.631 1.00 44.59 526 ARG A CA 1
ATOM 4256 C C . ARG A 1 526 ? -3.048 30.061 -35.131 1.00 44.59 526 ARG A C 1
ATOM 4258 O O . ARG A 1 526 ? -4.060 30.229 -34.459 1.00 44.59 526 ARG A O 1
ATOM 4265 N N . GLY A 1 527 ? -3.096 29.493 -36.326 1.00 44.72 527 GLY A N 1
ATOM 4266 C CA . GLY A 1 527 ? -4.358 29.039 -36.894 1.00 44.72 527 GLY A CA 1
ATOM 4267 C C . GLY A 1 527 ? -4.183 27.903 -37.876 1.00 44.72 527 GLY A C 1
ATOM 4268 O O . GLY A 1 527 ? -4.418 28.114 -39.060 1.00 44.72 527 GLY A O 1
ATOM 4269 N N . LYS A 1 528 ? -3.781 26.721 -37.393 1.00 46.47 528 LYS A N 1
ATOM 4270 C CA . LYS A 1 528 ? -4.225 25.416 -37.910 1.00 46.47 528 LYS A CA 1
ATOM 4271 C C . LYS A 1 528 ? -3.708 24.276 -37.027 1.00 46.47 528 LYS A C 1
ATOM 4273 O O . LYS A 1 528 ? -2.563 24.274 -36.598 1.00 46.47 528 LYS A O 1
ATOM 4278 N N . ARG A 1 529 ? -4.641 23.370 -36.747 1.00 42.44 529 ARG A N 1
ATOM 4279 C CA . ARG A 1 529 ? -4.569 22.157 -35.926 1.00 42.44 529 ARG A CA 1
ATOM 4280 C C . ARG A 1 529 ? -3.440 21.222 -36.374 1.00 42.44 529 ARG A C 1
ATOM 4282 O O . ARG A 1 529 ? -3.316 21.006 -37.576 1.00 42.44 529 ARG A O 1
ATOM 4289 N N . PHE A 1 530 ? -2.731 20.635 -35.415 1.00 38.28 530 PHE A N 1
ATOM 4290 C CA . PHE A 1 530 ? -2.765 19.200 -35.107 1.00 38.28 530 PHE A CA 1
ATOM 4291 C C . PHE A 1 530 ? -2.502 19.018 -33.615 1.00 38.28 530 PHE A C 1
ATOM 4293 O O . PHE A 1 530 ? -1.670 19.791 -33.087 1.00 38.28 530 PHE A O 1
#

Nearest PDB structures (foldseek):
  8to0-assembly1_E  TM=2.731E-01  e=1.849E+00  Mus musculus
  8to0-assembly1_F  TM=2.626E-01  e=6.350E+00  Mus musculus
  8otz-assembly1_Cz  TM=2.479E-01  e=7.069E+00  Bos taurus
  4z2c-assembly1_B  TM=1.700E-01  e=3.336E+00  Streptococcus pneumoniae

InterPro domains:
  IPR045863 CorA, transmembrane region [SSF144083] (427-476)

Radius of gyration: 38.4 Å; Cα contacts (8 Å, |Δi|>4): 441; chains: 1; bounding box: 71×83×140 Å

Solvent-accessible surface area (backbone atoms only — not comparable to full-atom values): 31312 Å² total; per-residue (Å²): 143,87,86,86,85,72,83,85,69,68,74,74,81,79,51,60,67,72,54,57,52,47,53,50,50,51,47,66,58,57,78,54,79,86,58,93,42,54,67,55,43,44,59,54,47,25,77,80,37,65,80,40,44,60,46,48,51,55,53,60,61,69,75,49,76,81,79,49,84,88,61,82,61,90,78,84,81,34,40,41,37,37,42,37,34,37,26,49,51,77,64,91,82,51,79,89,80,57,80,82,42,47,46,66,50,74,51,77,74,35,73,49,51,71,54,46,52,45,61,69,67,70,60,63,64,90,38,39,58,29,38,39,38,34,46,38,25,37,93,55,60,55,54,62,48,51,45,53,55,35,46,76,54,66,54,61,57,67,59,54,35,63,66,59,61,74,52,53,81,70,71,67,66,85,79,50,71,65,64,65,52,48,71,76,71,52,79,77,80,60,81,87,52,32,76,80,48,52,45,45,43,47,43,62,43,69,88,50,71,49,37,36,40,36,40,37,68,46,77,62,95,80,79,44,51,32,40,38,34,41,33,43,47,74,93,62,83,66,62,61,68,61,59,47,51,51,65,75,58,45,92,57,91,71,63,70,86,60,59,82,81,52,81,76,62,79,46,73,61,49,47,50,54,51,51,61,63,66,50,51,39,71,55,45,51,36,27,63,71,28,59,56,59,62,49,46,61,56,54,50,53,47,47,55,52,49,42,53,51,50,52,50,49,42,51,48,48,56,59,58,68,72,64,73,88,72,71,98,73,64,62,71,78,74,39,85,70,65,41,65,65,59,43,46,53,48,40,50,55,24,47,55,51,21,53,48,34,50,54,51,42,66,38,68,73,53,52,56,84,85,45,79,56,39,69,60,50,51,50,53,52,51,50,51,50,51,48,51,49,52,44,51,52,54,51,51,51,48,49,51,53,52,52,51,49,52,51,50,51,52,52,52,49,52,52,50,51,50,52,50,52,50,54,49,52,52,50,52,49,54,52,51,58,49,48,68,55,48,54,61,52,51,52,54,53,48,62,73,68,52,87,58,73,70,77,74,48,98,87,52,84,56,69,65,58,54,52,50,51,50,50,51,51,51,52,48,52,51,50,52,54,53,48,51,52,54,51,49,54,54,49,50,54,54,52,50,50,53,52,48,50,60,69,74,59,85,87,79,87,86,85,88,81,91,77,95,65,72,81,74,62,68,78,75,74,84,77,80,90,131